Protein 2VXR (pdb70)

Nearest PDB structures (foldseek):
  2vxr-assembly1_A  TM=1.002E+00  e=1.924E-86  Clostridium botulinum
  3fuo-assembly1_A  TM=9.240E-01  e=8.887E-46  Clostridium botulinum
  3v0b-assembly1_A  TM=9.189E-01  e=1.627E-45  Clostridium botulinum
  5tpb-assembly1_A  TM=9.160E-01  e=1.176E-43  Clostridium botulinum
  5n0c-assembly2_B  TM=9.143E-01  e=2.280E-39  Clostridium tetani

CATH classification: 2.60.120.200 (+1 more: 2.80.10.50)

Sequence (428 aa):
NAILSLSSYRGGRLIDSSGYGATMNVGSDVIFNDIGNGQFKLNNSENSNITAHQSKFVVYDSMFDNFSINFWVRTPKYNNNDIQTYLQNEYTIISCIKNDSGWKVSIKGNRIIWTLIDVNAKSKSIFFEYSIKDNISDYINKWFSITITNDRLGNANIYINGSLKKSEKILNLDRINSSNDIDFKLINCTDTTKFVWIKDFNIFGRELNATEVSSLYWIQSSTNTLKDFWGNPLRYDTQYYLFNQGMQNIYIKYFSKASMGETAPRTNFNNAAINYQNLYLGLRFIIKKASNSRNINNDNIVREGDYIYLNIDNISDESYRVYVLVNSKEIQTQLFLAPINDDPTFYDVLQIKKYYEKTTYNCQILCEKDTKTFGLFGIGKFVKDYWDTYDNYFCISQWYLRRISENINKLRLGCNWQFIPVDEGWTEL

Radius of gyration: 23.96 Å; Cα contacts (8 Å, |Δi|>4): 1084; chains: 1; bounding box: 47×75×46 Å

Organism: Clostridium botulinum (NCBI:txid1491)

B-factor: mean 15.37, std 7.46, range [2.0, 53.97]

GO terms:
  GO:0005576 extracellular region (C, EXP)
  GO:0004222 metalloendopeptidase activity (F, EXP)
  GO:0008320 transmembrane protein transporter activity (F, TAS)

Structure (mmCIF, N/CA/C/O backbone):
data_2VXR
#
_entry.id   2VXR
#
_cell.length_a   41.530
_cell.length_b   93.440
_cell.length_c   131.430
_cell.angle_alpha   90.00
_cell.angle_beta   90.00
_cell.angle_gamma   90.00
#
_symmetry.space_group_name_H-M   'P 21 21 21'
#
loop_
_entity.id
_entity.type
_entity.pdbx_description
1 polymer 'BOTULINUM NEUROTOXIN TYPE G'
2 non-polymer 'SULFATE ION'
3 non-polymer GLYCEROL
4 water water
#
loop_
_atom_site.group_PDB
_atom_site.id
_atom_site.type_symbol
_atom_site.label_atom_id
_atom_site.label_alt_id
_atom_site.label_comp_id
_atom_site.label_asym_id
_atom_site.label_entity_id
_atom_site.label_seq_id
_atom_site.pdbx_PDB_ins_code
_atom_site.Cartn_x
_atom_site.Cartn_y
_atom_site.Cartn_z
_atom_site.occupancy
_atom_site.B_iso_or_equiv
_atom_site.auth_seq_id
_atom_site.auth_comp_id
_atom_site.auth_asym_id
_atom_site.auth_atom_id
_atom_site.pdbx_PDB_model_num
ATOM 1 N N . ASN A 1 51 ? 20.469 31.778 38.492 1.00 9.24 868 ASN A N 1
ATOM 2 C CA . ASN A 1 51 ? 21.277 30.575 38.852 1.00 8.32 868 ASN A CA 1
ATOM 3 C C . ASN A 1 51 ? 21.343 29.656 37.645 1.00 6.97 868 ASN A C 1
ATOM 4 O O . ASN A 1 51 ? 20.917 28.527 37.734 1.00 7.33 868 ASN A O 1
ATOM 9 N N . ALA A 1 52 ? 21.863 30.150 36.506 1.00 6.00 869 ALA A N 1
ATOM 10 C CA . ALA A 1 52 ? 22.246 29.280 35.401 1.00 6.74 869 ALA A CA 1
ATOM 11 C C . ALA A 1 52 ? 23.279 28.285 35.937 1.00 7.02 869 ALA A C 1
ATOM 12 O O . ALA A 1 52 ? 24.115 28.640 36.761 1.00 6.60 869 ALA A O 1
ATOM 14 N N . ILE A 1 53 ? 23.173 27.035 35.489 1.00 7.26 870 ILE A N 1
ATOM 15 C CA . ILE A 1 53 ? 24.060 25.978 35.865 1.00 6.29 870 ILE A CA 1
ATOM 16 C C . ILE A 1 53 ? 25.151 25.768 34.817 1.00 7.41 870 ILE A C 1
ATOM 17 O O . ILE A 1 53 ? 26.093 24.999 35.050 1.00 6.45 870 ILE A O 1
ATOM 22 N N . LEU A 1 54 ? 25.042 26.515 33.716 1.00 8.79 871 LEU A N 1
ATOM 23 C CA . LEU A 1 54 ? 26.070 26.632 32.670 1.00 9.61 871 LEU A CA 1
ATOM 24 C C . LEU A 1 54 ? 25.794 27.912 31.886 1.00 10.10 871 LEU A C 1
ATOM 25 O O . LEU A 1 54 ? 24.656 28.148 31.480 1.00 9.86 871 LEU A O 1
ATOM 30 N N . SER A 1 55 ? 26.819 28.727 31.664 1.00 11.59 872 SER A N 1
ATOM 31 C CA . SER A 1 55 ? 26.679 29.985 30.891 1.00 12.29 872 SER A CA 1
ATOM 32 C C . SER A 1 55 ? 27.942 30.212 30.091 1.00 13.52 872 SER A C 1
ATOM 33 O O . SER A 1 55 ? 29.002 30.447 30.693 1.00 14.42 872 SER A O 1
ATOM 36 N N . LEU A 1 56 ? 27.873 30.101 28.772 1.00 13.86 873 LEU A N 1
ATOM 37 C CA . LEU A 1 56 ? 29.078 30.282 27.965 1.00 14.34 873 LEU A CA 1
ATOM 38 C C . LEU A 1 56 ? 29.323 31.737 27.743 1.00 14.18 873 LEU A C 1
ATOM 39 O O . LEU A 1 56 ? 28.417 32.452 27.334 1.00 13.91 873 LEU A O 1
ATOM 44 N N . SER A 1 57 ? 30.553 32.167 27.980 1.00 14.55 874 SER A N 1
ATOM 45 C CA A SER A 1 57 ? 30.932 33.549 27.706 0.50 14.57 874 SER A CA 1
ATOM 46 C CA B SER A 1 57 ? 30.951 33.557 27.776 0.50 14.50 874 SER A CA 1
ATOM 47 C C . SER A 1 57 ? 32.312 33.577 27.097 1.00 14.37 874 SER A C 1
ATOM 48 O O . SER A 1 57 ? 33.126 32.746 27.354 1.00 14.37 874 SER A O 1
ATOM 53 N N . TYR A 1 58 ? 32.537 34.544 26.239 1.00 14.51 875 TYR A N 1
ATOM 54 C CA . TYR A 1 58 ? 33.858 34.710 25.657 1.00 14.64 875 TYR A CA 1
ATOM 55 C C . TYR A 1 58 ? 34.353 36.044 26.155 1.00 14.63 875 TYR A C 1
ATOM 56 O O . TYR A 1 58 ? 33.755 37.081 25.866 1.00 14.82 875 TYR A O 1
ATOM 65 N N . ARG A 1 59 ? 35.401 36.022 26.960 1.00 15.23 876 ARG A N 1
ATOM 66 C CA . ARG A 1 59 ? 35.972 37.255 27.488 1.00 15.96 876 ARG A CA 1
ATOM 67 C C . ARG A 1 59 ? 37.440 37.062 27.783 1.00 15.30 876 ARG A C 1
ATOM 68 O O . ARG A 1 59 ? 37.890 35.952 28.106 1.00 14.70 876 ARG A O 1
ATOM 76 N N . GLY A 1 60 ? 38.186 38.147 27.639 1.00 14.67 877 GLY A N 1
ATOM 77 C CA . GLY A 1 60 ? 39.623 38.104 27.740 1.00 14.55 877 GLY A CA 1
ATOM 78 C C . GLY A 1 60 ? 40.207 37.093 26.780 1.00 14.31 877 GLY A C 1
ATOM 79 O O . GLY A 1 60 ? 41.168 36.412 27.110 1.00 14.81 877 GLY A O 1
ATOM 80 N N . GLY A 1 61 ? 39.599 36.974 25.603 1.00 14.14 878 GLY A N 1
ATOM 81 C CA . GLY A 1 61 ? 40.148 36.165 24.527 1.00 14.43 878 GLY A CA 1
ATOM 82 C C . GLY A 1 61 ? 39.996 34.676 24.715 1.00 14.11 878 GLY A C 1
ATOM 83 O O . GLY A 1 61 ? 40.682 33.905 24.059 1.00 13.38 878 GLY A O 1
ATOM 84 N N . ARG A 1 62 ? 39.111 34.263 25.613 1.00 14.15 879 ARG A N 1
ATOM 85 C CA . ARG A 1 62 ? 38.873 32.836 25.845 1.00 15.22 879 ARG A CA 1
ATOM 86 C C . ARG A 1 62 ? 37.424 32.566 26.158 1.00 14.84 879 ARG A C 1
ATOM 87 O O . ARG A 1 62 ? 36.719 33.432 26.680 1.00 14.92 879 ARG A O 1
ATOM 95 N N . LEU A 1 63 ? 37.003 31.352 25.823 1.00 15.11 880 LEU A N 1
ATOM 96 C CA . LEU A 1 63 ? 35.667 30.868 26.114 1.00 16.08 880 LEU A CA 1
ATOM 97 C C . LEU A 1 63 ? 35.654 30.288 27.524 1.00 16.15 880 LEU A C 1
ATOM 98 O O . LEU A 1 63 ? 36.458 29.434 27.851 1.00 15.69 880 LEU A O 1
ATOM 103 N N . ILE A 1 64 ? 34.772 30.789 28.378 1.00 17.00 881 ILE A N 1
ATOM 104 C CA . ILE A 1 64 ? 34.657 30.287 29.759 1.00 16.58 881 ILE A CA 1
ATOM 105 C C . ILE A 1 64 ? 33.206 29.925 30.078 1.00 16.55 881 ILE A C 1
ATOM 106 O O . ILE A 1 64 ? 32.285 30.286 29.337 1.00 14.94 881 ILE A O 1
ATOM 111 N N . ASP A 1 65 ? 33.034 29.188 31.181 1.00 15.79 882 ASP A N 1
ATOM 112 C CA . ASP A 1 65 ? 31.708 28.994 31.787 1.00 16.03 882 ASP A CA 1
ATOM 113 C C . ASP A 1 65 ? 31.639 30.033 32.898 1.00 15.43 882 ASP A C 1
ATOM 114 O O . ASP A 1 65 ? 32.344 29.910 33.894 1.00 16.35 882 ASP A O 1
ATOM 119 N N . SER A 1 66 ? 30.809 31.052 32.725 1.00 14.13 883 SER A N 1
ATOM 120 C CA . SER A 1 66 ? 30.694 32.126 33.702 1.00 14.72 883 SER A CA 1
ATOM 121 C C . SER A 1 66 ? 29.688 31.818 34.817 1.00 14.71 883 SER A C 1
ATOM 122 O O . SER A 1 66 ? 29.467 32.662 35.674 1.00 15.08 883 SER A O 1
ATOM 125 N N . SER A 1 67 ? 29.065 30.639 34.804 1.00 13.96 884 SER A N 1
ATOM 126 C CA . SER A 1 67 ? 28.065 30.308 35.816 1.00 13.94 884 SER A CA 1
ATOM 127 C C . SER A 1 67 ? 28.715 30.042 37.173 1.00 14.06 884 SER A C 1
ATOM 128 O O . SER A 1 67 ? 28.064 30.175 38.211 1.00 13.03 884 SER A O 1
ATOM 131 N N . GLY A 1 68 ? 29.986 29.637 37.161 1.00 13.87 885 GLY A N 1
ATOM 132 C CA . GLY A 1 68 ? 30.664 29.204 38.354 1.00 13.95 885 GLY A CA 1
ATOM 133 C C . GLY A 1 68 ? 30.553 27.716 38.660 1.00 14.01 885 GLY A C 1
ATOM 134 O O . GLY A 1 68 ? 31.041 27.267 39.717 1.00 14.48 885 GLY A O 1
ATOM 135 N N . TYR A 1 69 ? 29.908 26.940 37.794 1.00 13.51 886 TYR A N 1
ATOM 136 C CA . TYR A 1 69 ? 29.859 25.486 37.955 1.00 13.84 886 TYR A CA 1
ATOM 137 C C . TYR A 1 69 ? 30.978 24.730 37.213 1.00 14.71 886 TYR A C 1
ATOM 138 O O . TYR A 1 69 ? 31.029 23.481 37.238 1.00 14.82 886 TYR A O 1
ATOM 147 N N . GLY A 1 70 ? 31.826 25.463 36.508 1.00 13.53 887 GLY A N 1
ATOM 148 C CA . GLY A 1 70 ? 33.112 24.919 36.080 1.00 14.28 887 GLY A CA 1
ATOM 149 C C . GLY A 1 70 ? 33.146 24.035 34.852 1.00 14.67 887 GLY A C 1
ATOM 150 O O . GLY A 1 70 ? 33.976 23.124 34.779 1.00 15.15 887 GLY A O 1
ATOM 151 N N . ALA A 1 71 ? 32.279 24.278 33.872 1.00 13.95 888 ALA A N 1
ATOM 152 C CA . ALA A 1 71 ? 32.350 23.501 32.625 1.00 14.49 888 ALA A CA 1
ATOM 153 C C . ALA A 1 71 ? 33.647 23.863 31.935 1.00 14.88 888 ALA A C 1
ATOM 154 O O . ALA A 1 71 ? 34.106 24.974 32.070 1.00 14.76 888 ALA A O 1
ATOM 156 N N . THR A 1 72 ? 34.277 22.918 31.246 1.00 15.37 889 THR A N 1
ATOM 157 C CA . THR A 1 72 ? 35.556 23.210 30.588 1.00 16.13 889 THR A CA 1
ATOM 158 C C . THR A 1 72 ? 35.302 23.108 29.094 1.00 16.49 889 THR A C 1
ATOM 159 O O . THR A 1 72 ? 34.478 22.318 28.666 1.00 16.98 889 THR A O 1
ATOM 163 N N . MET A 1 73 ? 36.024 23.901 28.306 1.00 17.32 890 MET A N 1
ATOM 164 C CA . MET A 1 73 ? 35.764 24.009 26.878 1.00 17.72 890 MET A CA 1
ATOM 165 C C . MET A 1 73 ? 36.901 23.458 26.048 1.00 17.91 890 MET A C 1
ATOM 166 O O . MET A 1 73 ? 38.068 23.582 26.428 1.00 17.28 890 MET A O 1
ATOM 171 N N . ASN A 1 74 ? 36.546 22.868 24.911 1.00 17.87 891 ASN A N 1
ATOM 172 C CA . ASN A 1 74 ? 37.499 22.451 23.884 1.00 17.76 891 ASN A CA 1
ATOM 173 C C . ASN A 1 74 ? 37.012 23.036 22.560 1.00 17.69 891 ASN A C 1
ATOM 174 O O . ASN A 1 74 ? 35.929 22.719 22.103 1.00 17.37 891 ASN A O 1
ATOM 179 N N . VAL A 1 75 ? 37.823 23.880 21.948 1.00 17.35 892 VAL A N 1
ATOM 180 C CA . VAL A 1 75 ? 37.397 24.621 20.786 1.00 17.81 892 VAL A CA 1
ATOM 181 C C . VAL A 1 75 ? 38.214 24.153 19.607 1.00 17.78 892 VAL A C 1
ATOM 182 O O . VAL A 1 75 ? 39.445 23.979 19.703 1.00 18.15 892 VAL A O 1
ATOM 186 N N . GLY A 1 76 ? 37.528 23.925 18.496 1.00 17.44 893 GLY A N 1
ATOM 187 C CA . GLY A 1 76 ? 38.167 23.574 17.252 1.00 17.47 893 GLY A CA 1
ATOM 188 C C . GLY A 1 76 ? 38.885 24.761 16.620 1.00 17.29 893 GLY A C 1
ATOM 189 O O . GLY A 1 76 ? 38.732 25.893 17.048 1.00 17.36 893 GLY A O 1
ATOM 190 N N . SER A 1 77 ? 39.646 24.495 15.570 1.00 17.32 894 SER A N 1
ATOM 191 C CA . SER A 1 77 ? 40.488 25.530 14.950 1.00 17.94 894 SER A CA 1
ATOM 192 C C . SER A 1 77 ? 39.769 26.499 14.007 1.00 18.49 894 SER A C 1
ATOM 193 O O . SER A 1 77 ? 40.388 27.453 13.542 1.00 19.98 894 SER A O 1
ATOM 196 N N . ASP A 1 78 ? 38.490 26.277 13.721 1.00 17.82 895 ASP A N 1
ATOM 197 C CA . ASP A 1 78 ? 37.770 27.074 12.715 1.00 17.05 895 ASP A CA 1
ATOM 198 C C . ASP A 1 78 ? 36.512 27.732 13.278 1.00 16.75 895 ASP A C 1
ATOM 199 O O . ASP A 1 78 ? 35.463 27.730 12.636 1.00 17.74 895 ASP A O 1
ATOM 204 N N . VAL A 1 79 ? 36.592 28.276 14.490 1.00 15.14 896 VAL A N 1
ATOM 205 C CA . VAL A 1 79 ? 35.467 29.015 15.055 1.00 14.51 896 VAL A CA 1
ATOM 206 C C . VAL A 1 79 ? 35.821 30.487 15.080 1.00 14.94 896 VAL A C 1
ATOM 207 O O . VAL A 1 79 ? 36.951 30.825 15.433 1.00 14.84 896 VAL A O 1
ATOM 211 N N . ILE A 1 80 ? 34.871 31.351 14.725 1.00 14.11 897 ILE A N 1
ATOM 212 C CA . ILE A 1 80 ? 35.044 32.789 14.899 1.00 14.69 897 ILE A CA 1
ATOM 213 C C . ILE A 1 80 ? 34.398 33.239 16.206 1.00 14.72 897 ILE A C 1
ATOM 214 O O . ILE A 1 80 ? 33.272 32.854 16.494 1.00 14.54 897 ILE A O 1
ATOM 219 N N . PHE A 1 81 ? 35.142 33.995 17.017 1.00 14.89 898 PHE A N 1
ATOM 220 C CA . PHE A 1 81 ? 34.632 34.511 18.309 1.00 15.89 898 PHE A CA 1
ATOM 221 C C . PHE A 1 81 ? 34.691 36.029 18.355 1.00 16.41 898 PHE A C 1
ATOM 222 O O . PHE A 1 81 ? 35.569 36.635 17.735 1.00 16.16 898 PHE A O 1
ATOM 230 N N . ASN A 1 82 ? 33.810 36.649 19.136 1.00 16.61 899 ASN A N 1
ATOM 231 C CA . ASN A 1 82 ? 34.039 38.029 19.503 1.00 17.30 899 ASN A CA 1
ATOM 232 C C . ASN A 1 82 ? 33.626 38.250 20.931 1.00 17.98 899 ASN A C 1
ATOM 233 O O . ASN A 1 82 ? 32.937 37.401 21.517 1.00 17.88 899 ASN A O 1
ATOM 238 N N . ASP A 1 83 ? 34.050 39.377 21.499 1.00 18.91 900 ASP A N 1
ATOM 239 C CA . ASP A 1 83 ? 33.696 39.660 22.873 1.00 20.07 900 ASP A CA 1
ATOM 240 C C . ASP A 1 83 ? 32.534 40.649 22.981 1.00 20.49 900 ASP A C 1
ATOM 241 O O . ASP A 1 83 ? 32.358 41.284 24.018 1.00 20.73 900 ASP A O 1
ATOM 246 N N . ILE A 1 84 ? 31.709 40.737 21.942 1.00 20.34 901 ILE A N 1
ATOM 247 C CA . ILE A 1 84 ? 30.537 41.610 22.004 1.00 20.19 901 ILE A CA 1
ATOM 248 C C . ILE A 1 84 ? 29.613 41.118 23.095 1.00 19.82 901 ILE A C 1
ATOM 249 O O . ILE A 1 84 ? 29.184 39.958 23.084 1.00 18.85 901 ILE A O 1
ATOM 254 N N . GLY A 1 85 ? 29.319 42.001 24.054 1.00 19.76 902 GLY A N 1
ATOM 255 C CA . GLY A 1 85 ? 28.445 41.674 25.183 1.00 19.92 902 GLY A CA 1
ATOM 256 C C . GLY A 1 85 ? 29.063 40.581 26.025 1.00 19.88 902 GLY A C 1
ATOM 257 O O . GLY A 1 85 ? 30.187 40.724 26.470 1.00 20.40 902 GLY A O 1
ATOM 258 N N . ASN A 1 86 ? 28.355 39.458 26.156 1.00 19.38 903 ASN A N 1
ATOM 259 C CA . ASN A 1 86 ? 28.878 38.265 26.793 1.00 19.62 903 ASN A CA 1
ATOM 260 C C . ASN A 1 86 ? 29.720 37.422 25.843 1.00 19.11 903 ASN A C 1
ATOM 261 O O . ASN A 1 86 ? 30.240 36.386 26.250 1.00 19.78 903 ASN A O 1
ATOM 266 N N . GLY A 1 87 ? 29.807 37.844 24.584 1.00 17.64 904 GLY A N 1
ATOM 267 C CA . GLY A 1 87 ? 30.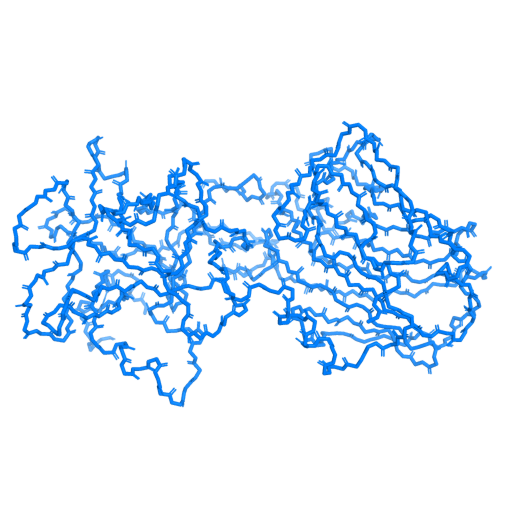564 37.139 23.565 1.00 17.31 904 GLY A CA 1
ATOM 268 C C . GLY A 1 87 ? 29.652 36.380 22.616 1.00 16.67 904 GLY A C 1
ATOM 269 O O . GLY A 1 87 ? 28.537 36.003 22.979 1.00 17.07 904 GLY A O 1
ATOM 270 N N . GLN A 1 88 ? 30.123 36.198 21.387 1.00 15.65 905 GLN A N 1
ATOM 271 C CA . GLN A 1 88 ? 29.371 35.529 20.343 1.00 14.99 905 GLN A CA 1
ATOM 272 C C . GLN A 1 88 ? 30.343 34.600 19.635 1.00 13.78 905 GLN A C 1
ATOM 273 O O . GLN A 1 88 ? 31.559 34.836 19.620 1.00 14.17 905 GLN A O 1
ATOM 279 N N . PHE A 1 89 ? 29.798 33.573 18.999 1.00 13.09 906 PHE A N 1
ATOM 280 C CA . PHE A 1 89 ? 30.597 32.789 18.090 1.00 12.76 906 PHE A CA 1
ATOM 281 C C . PHE A 1 89 ? 29.828 32.341 16.866 1.00 12.22 906 PHE A C 1
ATOM 282 O O . PHE A 1 89 ? 28.596 32.239 16.876 1.00 12.36 906 PHE A O 1
ATOM 290 N N . LYS A 1 90 ? 30.614 32.040 15.837 1.00 11.15 907 LYS A N 1
ATOM 291 C CA . LYS A 1 90 ? 30.139 31.613 14.533 1.00 11.13 907 LYS A CA 1
ATOM 292 C C . LYS A 1 90 ? 30.678 30.240 14.198 1.00 11.12 907 LYS A C 1
ATOM 293 O O . LYS A 1 90 ? 31.903 30.023 14.157 1.00 11.60 907 LYS A O 1
ATOM 299 N N . LEU A 1 91 ? 29.745 29.338 13.955 1.00 11.14 908 LEU A N 1
ATOM 300 C CA . LEU A 1 91 ? 30.033 28.015 13.457 1.00 12.68 908 LEU A CA 1
ATOM 301 C C . LEU A 1 91 ? 29.813 27.965 11.928 1.00 13.37 908 LEU A C 1
ATOM 302 O O . LEU A 1 91 ? 28.766 28.359 11.427 1.00 13.37 908 LEU A O 1
ATOM 307 N N . ASN A 1 92 ? 30.813 27.459 11.221 1.00 13.88 909 ASN A N 1
ATOM 308 C CA . ASN A 1 92 ? 30.710 27.184 9.792 1.00 14.36 909 ASN A CA 1
ATOM 309 C C . ASN A 1 92 ? 30.500 25.689 9.573 1.00 13.89 909 ASN A C 1
ATOM 310 O O . ASN A 1 92 ? 30.618 24.883 10.509 1.00 13.06 909 ASN A O 1
ATOM 315 N N . ASN A 1 93 ? 30.236 25.291 8.332 1.00 14.35 910 ASN A N 1
ATOM 316 C CA . ASN A 1 93 ? 29.982 23.869 8.056 1.00 14.82 910 ASN A CA 1
ATOM 317 C C . ASN A 1 93 ? 31.258 23.103 7.726 1.00 15.24 910 ASN A C 1
ATOM 318 O O . ASN A 1 93 ? 31.457 22.671 6.576 1.00 14.92 910 ASN A O 1
ATOM 323 N N . SER A 1 94 ? 32.117 22.937 8.725 1.00 15.65 911 SER A N 1
ATOM 324 C CA . SER A 1 94 ? 33.327 22.127 8.602 1.00 17.10 911 SER A CA 1
ATOM 325 C C . SER A 1 94 ? 33.644 21.427 9.918 1.00 17.98 911 SER A C 1
ATOM 326 O O . SER A 1 94 ? 33.258 21.884 10.992 1.00 16.75 911 SER A O 1
ATOM 329 N N . GLU A 1 95 ? 34.378 20.325 9.803 1.00 18.71 912 GLU A N 1
ATOM 330 C CA . GLU A 1 95 ? 34.738 19.482 10.938 1.00 18.72 912 GLU A CA 1
ATOM 331 C C . GLU A 1 95 ? 35.401 20.256 12.073 1.00 17.73 912 GLU A C 1
ATOM 332 O O . GLU A 1 95 ? 35.084 20.032 13.228 1.00 17.85 912 GLU A O 1
ATOM 338 N N . ASN A 1 96 ? 36.303 21.179 11.743 1.00 17.01 913 ASN A N 1
ATOM 339 C CA . ASN A 1 96 ? 37.036 21.965 12.761 1.00 16.62 913 ASN A CA 1
ATOM 340 C C . ASN A 1 96 ? 36.287 23.140 13.366 1.00 15.38 913 ASN A C 1
ATOM 341 O O . ASN A 1 96 ? 36.828 23.851 14.229 1.00 14.96 913 ASN A O 1
ATOM 346 N N . SER A 1 97 ? 35.064 23.378 12.901 1.00 14.22 914 SER A N 1
ATOM 347 C CA . SER A 1 97 ? 34.267 24.477 13.410 1.00 13.77 914 SER A CA 1
ATOM 348 C C . SER A 1 97 ? 33.318 23.931 14.457 1.00 13.29 914 SER A C 1
ATOM 349 O O . SER A 1 97 ? 32.171 23.587 14.190 1.00 13.63 914 SER A O 1
ATOM 352 N N . ASN A 1 98 ? 33.829 23.816 15.667 1.00 13.37 915 ASN A N 1
ATOM 353 C CA . ASN A 1 98 ? 33.079 23.166 16.731 1.00 12.49 915 ASN A CA 1
ATOM 354 C C . ASN A 1 98 ? 33.586 23.604 18.101 1.00 12.12 915 ASN A C 1
ATOM 355 O O . ASN A 1 98 ? 34.739 24.024 18.254 1.00 10.81 915 ASN A O 1
ATOM 360 N N . ILE A 1 99 ? 32.681 23.567 19.073 1.00 11.78 916 ILE A N 1
ATOM 361 C CA . ILE A 1 99 ? 32.998 23.755 20.479 1.00 12.64 916 ILE A CA 1
ATOM 362 C C . ILE A 1 99 ? 32.428 22.582 21.232 1.00 12.60 916 ILE A C 1
ATOM 363 O O . ILE A 1 99 ? 31.288 22.185 21.008 1.00 13.28 916 ILE A O 1
ATOM 368 N N . THR A 1 100 ? 33.205 22.033 22.143 1.00 13.15 917 THR A N 1
ATOM 369 C CA . THR A 1 100 ? 32.673 21.053 23.086 1.00 13.40 917 THR A CA 1
ATOM 370 C C . THR A 1 100 ? 32.752 21.616 24.493 1.00 13.70 917 THR A C 1
ATOM 371 O O . THR A 1 100 ? 33.821 22.058 24.914 1.00 13.70 917 THR A O 1
ATOM 375 N N . ALA A 1 101 ? 31.621 21.606 25.199 1.00 13.35 918 ALA A N 1
ATOM 376 C CA . ALA A 1 101 ? 31.555 22.038 26.589 1.00 14.67 918 ALA A CA 1
ATOM 377 C C . ALA A 1 101 ? 31.322 20.807 27.444 1.00 15.06 918 ALA A C 1
ATOM 378 O O . ALA A 1 101 ? 30.319 20.079 27.274 1.00 15.90 918 ALA A O 1
ATOM 380 N N . HIS A 1 102 ? 32.258 20.568 28.347 1.00 16.14 919 HIS A N 1
ATOM 381 C CA . HIS A 1 102 ? 32.187 19.420 29.225 1.00 15.69 919 HIS A CA 1
ATOM 382 C C . HIS A 1 102 ? 31.637 19.823 30.583 1.00 15.52 919 HIS A C 1
ATOM 383 O O . HIS A 1 102 ? 32.290 20.547 31.349 1.00 14.63 919 HIS A O 1
ATOM 390 N N . GLN A 1 103 ? 30.442 19.310 30.881 1.00 15.15 920 GLN A N 1
ATOM 391 C CA . GLN A 1 103 ? 29.724 19.611 32.110 1.00 15.25 920 GLN A CA 1
ATOM 392 C C . GLN A 1 103 ? 30.216 18.689 33.211 1.00 14.64 920 GLN A C 1
ATOM 393 O O . GLN A 1 103 ? 30.519 17.536 32.955 1.00 13.43 920 GLN A O 1
ATOM 399 N N . SER A 1 104 ? 30.233 19.206 34.440 1.00 14.40 921 SER A N 1
ATOM 400 C CA . SER A 1 104 ? 30.541 18.405 35.634 1.00 14.93 921 SER A CA 1
ATOM 401 C C . SER A 1 104 ? 29.451 17.397 35.968 1.00 14.84 921 SER A C 1
ATOM 402 O O . SER A 1 104 ? 28.323 17.456 35.464 1.00 13.00 921 SER A O 1
ATOM 405 N N . LYS A 1 105 ? 29.794 16.494 36.873 1.00 14.85 922 LYS A N 1
ATOM 406 C CA . LYS A 1 105 ? 28.816 15.553 37.403 1.00 15.66 922 LYS A CA 1
ATOM 407 C C . LYS A 1 105 ? 27.583 16.234 37.964 1.00 15.02 922 LYS A C 1
ATOM 408 O O . LYS A 1 105 ? 26.535 15.612 38.048 1.00 13.38 922 LYS A O 1
ATOM 414 N N . PHE A 1 106 ? 27.720 17.496 38.381 1.00 14.33 923 PHE A N 1
ATOM 415 C CA . PHE A 1 106 ? 26.648 18.182 39.093 1.00 15.03 923 PHE A CA 1
ATOM 416 C C . PHE A 1 106 ? 25.727 18.930 38.160 1.00 14.96 923 PHE A C 1
ATOM 417 O O . PHE A 1 106 ? 24.743 19.484 38.594 1.00 16.39 923 PHE A O 1
ATOM 425 N N . VAL A 1 107 ? 26.043 18.931 36.872 1.00 14.51 924 VAL A N 1
ATOM 426 C CA . VAL A 1 107 ? 25.321 19.704 35.887 1.00 14.24 924 VAL A CA 1
ATOM 427 C C . VAL A 1 107 ? 24.721 18.781 34.805 1.00 14.39 924 VAL A C 1
ATOM 428 O O . VAL A 1 107 ? 23.648 19.060 34.296 1.00 14.69 924 VAL A O 1
ATOM 432 N N . VAL A 1 108 ? 25.415 17.703 34.440 1.00 14.13 925 VAL A N 1
ATOM 433 C CA . VAL A 1 108 ? 24.934 16.804 33.390 1.00 13.94 925 VAL A CA 1
ATOM 434 C C . VAL A 1 108 ? 23.524 16.297 33.725 1.00 14.33 925 VAL A C 1
ATOM 435 O O . VAL A 1 108 ? 23.230 16.023 34.893 1.00 12.88 925 VAL A O 1
ATOM 439 N N . TYR A 1 109 ? 22.678 16.184 32.696 1.00 14.02 926 TYR A N 1
ATOM 440 C CA . TYR A 1 109 ? 21.256 15.825 32.851 1.00 13.24 926 TYR A CA 1
ATOM 441 C C . TYR A 1 109 ? 21.047 14.343 32.613 1.00 13.08 926 TYR A C 1
ATOM 442 O O . TYR A 1 109 ? 21.332 13.852 31.522 1.00 12.07 926 TYR A O 1
ATOM 451 N N . ASP A 1 110 ? 20.541 13.632 33.635 1.00 13.00 927 ASP A N 1
ATOM 452 C CA . ASP A 1 110 ? 20.214 12.210 33.516 1.00 12.68 927 ASP A CA 1
ATOM 453 C C . ASP A 1 110 ? 19.062 11.928 34.454 1.00 12.76 927 ASP A C 1
ATOM 454 O O . ASP A 1 110 ? 19.256 11.699 35.651 1.00 12.40 927 ASP A O 1
ATOM 459 N N . SER A 1 111 ? 17.853 11.970 33.933 1.00 11.19 928 SER A N 1
ATOM 460 C CA . SER A 1 111 ? 16.711 11.993 34.797 1.00 12.20 928 SER A CA 1
ATOM 461 C C . SER A 1 111 ? 15.440 11.637 34.047 1.00 12.24 928 SER A C 1
ATOM 462 O O . SER A 1 111 ? 15.328 11.873 32.846 1.00 10.99 928 SER A O 1
ATOM 465 N N . MET A 1 112 ? 14.507 11.023 34.769 1.00 12.57 929 MET A N 1
ATOM 466 C CA . MET A 1 112 ? 13.150 10.882 34.294 1.00 13.79 929 MET A CA 1
ATOM 467 C C . MET A 1 112 ? 12.248 12.066 34.644 1.00 13.24 929 MET A C 1
ATOM 468 O O . MET A 1 112 ? 11.262 12.315 33.936 1.00 11.67 929 MET A O 1
ATOM 473 N N . PHE A 1 113 ? 12.543 12.759 35.737 1.00 12.47 930 PHE A N 1
ATOM 474 C CA . PHE A 1 113 ? 11.590 13.751 36.297 1.00 12.98 930 PHE A CA 1
ATOM 475 C C . PHE A 1 113 ? 12.076 15.176 36.487 1.00 13.34 930 PHE A C 1
ATOM 476 O O . PHE A 1 113 ? 11.232 16.094 36.599 1.00 12.82 930 PHE A O 1
ATOM 484 N N . ASP A 1 114 ? 13.382 15.379 36.520 1.00 13.26 931 ASP A N 1
ATOM 485 C CA . ASP A 1 114 ? 13.903 16.720 36.779 1.00 13.91 931 ASP A CA 1
ATOM 486 C C . ASP A 1 114 ? 13.661 17.688 35.600 1.00 13.15 931 ASP A C 1
ATOM 487 O O . ASP A 1 114 ? 13.892 17.361 34.445 1.00 12.67 931 ASP A O 1
ATOM 492 N N . ASN A 1 115 ? 13.134 18.862 35.932 1.00 12.86 932 ASN A N 1
ATOM 493 C CA . ASN A 1 115 ? 12.811 19.875 34.951 1.00 12.62 932 ASN A CA 1
ATOM 494 C C . ASN A 1 115 ? 14.064 20.648 34.582 1.00 12.26 932 ASN A C 1
ATOM 495 O O . ASN A 1 115 ? 14.994 20.762 35.377 1.00 11.51 932 ASN A O 1
ATOM 500 N N . PHE A 1 116 ? 14.122 21.164 33.351 1.00 12.91 933 PHE A N 1
ATOM 501 C CA . PHE A 1 116 ? 15.284 21.949 32.928 1.00 12.37 933 PHE A CA 1
ATOM 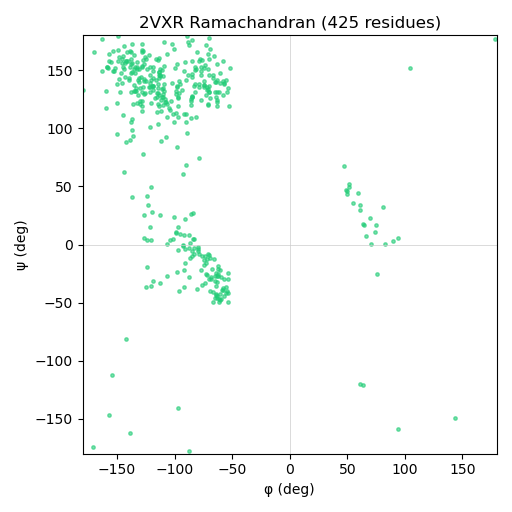502 C C . PHE A 1 116 ? 14.933 22.871 31.792 1.00 11.95 933 PHE A C 1
ATOM 503 O O . PHE A 1 116 ? 13.937 22.679 31.114 1.00 10.93 933 PHE A O 1
ATOM 511 N N . SER A 1 117 ? 15.730 23.912 31.641 1.00 12.42 934 SER A N 1
ATOM 512 C CA . SER A 1 117 ? 15.515 24.895 30.593 1.00 12.24 934 SER A CA 1
ATOM 513 C C . SER A 1 117 ? 16.860 25.208 29.913 1.00 12.37 934 SER A C 1
ATOM 514 O O . SER A 1 117 ? 17.943 25.134 30.548 1.00 10.55 934 SER A O 1
ATOM 517 N N . ILE A 1 118 ? 16.795 25.504 28.610 1.00 12.54 935 ILE A N 1
ATOM 518 C CA . ILE A 1 118 ? 17.946 26.053 27.917 1.00 13.19 935 ILE A CA 1
ATOM 519 C C . ILE A 1 118 ? 17.576 27.342 27.203 1.00 12.49 935 ILE A C 1
ATOM 520 O O . ILE A 1 118 ? 16.428 27.560 26.812 1.00 12.43 935 ILE A O 1
ATOM 525 N N . ASN A 1 119 ? 18.586 28.170 26.994 1.00 11.63 936 ASN A N 1
ATOM 526 C CA . ASN A 1 119 ? 18.383 29.496 26.430 1.00 12.37 936 ASN A CA 1
ATOM 527 C C . ASN A 1 119 ? 19.611 29.844 25.623 1.00 11.74 936 ASN A C 1
ATOM 528 O O . ASN A 1 119 ? 20.742 29.509 25.996 1.00 10.71 936 ASN A O 1
ATOM 533 N N . PHE A 1 120 ? 19.379 30.516 24.509 1.00 11.69 937 PHE A N 1
ATOM 534 C CA . PHE A 1 120 ? 20.454 31.061 23.716 1.00 11.43 937 PHE A CA 1
ATOM 535 C C . PHE A 1 120 ? 19.834 31.962 22.678 1.00 11.32 937 PHE A C 1
ATOM 536 O O . PHE A 1 120 ? 18.609 31.946 22.469 1.00 10.27 937 PHE A O 1
ATOM 544 N N . TRP A 1 121 ? 20.673 32.772 22.045 1.00 11.16 938 TRP A N 1
ATOM 545 C CA . TRP A 1 121 ? 20.250 33.530 20.862 1.00 11.36 938 TRP A CA 1
ATOM 546 C C . TRP A 1 121 ? 20.949 32.995 19.625 1.00 12.38 938 TRP A C 1
ATOM 547 O O . TRP A 1 121 ? 22.062 32.455 19.702 1.00 11.57 938 TRP A O 1
ATOM 558 N N . VAL A 1 122 ? 20.266 33.110 18.482 1.00 12.47 939 VAL A N 1
ATOM 559 C CA . VAL A 1 122 ? 20.772 32.594 17.207 1.00 12.10 939 VAL A CA 1
ATOM 560 C C . VAL A 1 122 ? 20.659 33.661 16.138 1.00 11.70 939 VAL A C 1
ATOM 561 O O . VAL A 1 122 ? 19.798 34.560 16.212 1.00 11.10 939 VAL A O 1
ATOM 565 N N . ARG A 1 123 ? 21.556 33.604 15.161 1.00 11.87 940 ARG A N 1
ATOM 566 C CA . ARG A 1 123 ? 21.406 34.413 13.947 1.00 12.14 940 ARG A CA 1
ATOM 567 C C . ARG A 1 123 ? 21.760 33.508 12.772 1.00 13.35 940 ARG A C 1
ATOM 568 O O . ARG A 1 123 ? 22.923 33.134 12.579 1.00 13.54 940 ARG A O 1
ATOM 576 N N . THR A 1 124 ? 20.743 33.129 12.009 1.00 13.17 941 THR A N 1
ATOM 577 C CA . THR A 1 124 ? 20.906 32.147 10.919 1.00 13.38 941 THR A CA 1
ATOM 578 C C . THR A 1 124 ? 20.537 32.851 9.618 1.00 12.66 941 THR A C 1
ATOM 579 O O . THR A 1 124 ? 19.598 33.640 9.595 1.00 12.41 941 THR A O 1
ATOM 583 N N . PRO A 1 125 ? 21.333 32.652 8.554 1.00 12.73 942 PRO A N 1
ATOM 584 C CA . PRO A 1 125 ? 21.220 33.479 7.375 1.00 12.10 942 PRO A CA 1
ATOM 585 C C . PRO A 1 125 ? 19.961 33.242 6.543 1.00 11.82 942 PRO A C 1
ATOM 586 O O . PRO A 1 125 ? 19.310 32.204 6.636 1.00 12.38 942 PRO A O 1
ATOM 590 N N . LYS A 1 126 ? 19.686 34.189 5.673 1.00 11.76 943 LYS A N 1
ATOM 591 C CA . LYS A 1 126 ? 18.615 34.073 4.712 1.00 11.35 943 LYS A CA 1
ATOM 592 C C . LYS A 1 126 ? 18.851 32.874 3.792 1.00 11.85 943 LYS A C 1
ATOM 593 O O . LYS A 1 126 ? 19.988 32.535 3.482 1.00 10.77 943 LYS A O 1
ATOM 599 N N . TYR A 1 127 ? 17.766 32.247 3.363 1.00 12.29 944 TYR A N 1
ATOM 600 C CA . TYR A 1 127 ? 17.814 31.275 2.277 1.00 13.11 944 TYR A CA 1
ATOM 601 C C . TYR A 1 127 ? 18.524 31.858 1.054 1.00 13.66 944 TYR A C 1
ATOM 602 O O . TYR A 1 127 ? 18.544 33.068 0.850 1.00 13.58 944 TYR A O 1
ATOM 611 N N . ASN A 1 128 ? 19.131 30.990 0.259 1.00 14.75 945 ASN A N 1
ATOM 612 C CA . ASN A 1 128 ? 19.484 31.345 -1.097 1.00 15.86 945 ASN A CA 1
ATOM 613 C C . ASN A 1 128 ? 18.262 31.097 -1.973 1.00 16.09 945 ASN A C 1
ATOM 614 O O . ASN A 1 128 ? 17.680 30.000 -1.974 1.00 15.18 945 ASN A O 1
ATOM 619 N N . ASN A 1 129 ? 17.887 32.124 -2.723 1.00 16.84 946 ASN A N 1
ATOM 620 C CA . ASN A 1 129 ? 16.660 32.115 -3.508 1.00 17.22 946 ASN A CA 1
ATOM 621 C C . ASN A 1 129 ? 16.575 30.920 -4.446 1.00 18.48 946 ASN A C 1
ATOM 622 O O . ASN A 1 129 ? 15.511 30.346 -4.638 1.00 19.31 946 ASN A O 1
ATOM 627 N N . ASN A 1 130 ? 17.698 30.573 -5.051 1.00 19.87 947 ASN A N 1
ATOM 628 C CA . ASN A 1 130 ? 17.745 29.466 -5.997 1.00 20.51 947 ASN A CA 1
ATOM 629 C C . ASN A 1 130 ? 17.893 28.084 -5.339 1.00 20.91 947 ASN A C 1
ATOM 630 O O . ASN A 1 130 ? 18.024 27.088 -6.045 1.00 20.75 947 ASN A O 1
ATOM 635 N N . ASP A 1 131 ? 17.874 28.016 -4.010 1.00 21.16 948 ASP A N 1
ATOM 636 C CA . ASP A 1 131 ? 18.108 26.754 -3.307 1.00 21.36 948 ASP A CA 1
ATOM 637 C C . ASP A 1 131 ? 17.117 26.600 -2.158 1.00 21.46 948 ASP A C 1
ATOM 638 O O . ASP A 1 131 ? 17.459 26.117 -1.082 1.00 20.80 948 ASP A O 1
ATOM 643 N N . ILE A 1 132 ? 15.866 26.982 -2.404 1.00 21.76 949 ILE A N 1
ATOM 644 C CA . ILE A 1 132 ? 14.831 26.896 -1.365 1.00 21.40 949 ILE A CA 1
ATOM 645 C C . ILE A 1 132 ? 14.419 25.476 -1.020 1.00 20.81 949 ILE A C 1
ATOM 646 O O . ILE A 1 132 ? 14.027 25.219 0.110 1.00 19.76 949 ILE A O 1
ATOM 651 N N . GLN A 1 133 ? 14.502 24.536 -1.966 1.00 20.43 950 GLN A N 1
ATOM 652 C CA . GLN A 1 133 ? 14.109 23.163 -1.643 1.00 20.22 950 GLN A CA 1
ATOM 653 C C . GLN A 1 133 ? 15.027 22.537 -0.603 1.00 19.44 950 GLN A C 1
ATOM 654 O O . GLN A 1 133 ? 14.569 21.957 0.355 1.00 18.49 950 GLN A O 1
ATOM 660 N N . THR A 1 134 ? 16.331 22.686 -0.776 1.00 18.81 951 THR A N 1
ATOM 661 C CA . THR A 1 134 ? 17.254 22.179 0.223 1.00 18.56 951 THR A CA 1
ATOM 662 C C . THR A 1 134 ? 17.099 22.970 1.540 1.00 16.78 951 THR A C 1
ATOM 663 O O . THR A 1 134 ? 17.031 22.371 2.603 1.00 17.82 951 THR A O 1
ATOM 667 N N . TYR A 1 135 ? 16.935 24.295 1.479 1.00 15.58 952 TYR A N 1
ATOM 668 C CA . TYR A 1 135 ? 16.667 25.103 2.694 1.00 14.93 952 TYR A CA 1
ATOM 669 C C . TYR A 1 135 ? 15.474 24.576 3.490 1.00 14.81 952 TYR A C 1
ATOM 670 O O . TYR A 1 135 ? 15.575 24.361 4.713 1.00 14.81 952 TYR A O 1
ATOM 679 N N . LEU A 1 136 ? 14.354 24.329 2.815 1.00 14.68 953 LEU A N 1
ATOM 680 C CA . LEU A 1 136 ? 13.165 23.824 3.516 1.00 14.61 953 LEU A CA 1
ATOM 681 C C . LEU A 1 136 ? 13.260 22.361 3.928 1.00 14.84 953 LEU A C 1
ATOM 682 O O . LEU A 1 136 ? 12.691 21.971 4.955 1.00 14.10 953 LEU A O 1
ATOM 687 N N . GLN A 1 137 ? 13.948 21.541 3.137 1.00 15.03 954 GLN A N 1
ATOM 688 C CA . GLN A 1 137 ? 13.939 20.098 3.401 1.00 15.87 954 GLN A CA 1
ATOM 689 C C . GLN A 1 137 ? 15.077 19.585 4.298 1.00 15.82 954 GLN A C 1
ATOM 690 O O . GLN A 1 137 ? 14.934 18.536 4.920 1.00 16.22 954 GLN A O 1
ATOM 696 N N . ASN A 1 138 ? 16.192 20.309 4.403 1.00 15.02 955 ASN A N 1
ATOM 697 C CA . ASN A 1 138 ? 17.365 19.792 5.139 1.00 14.67 955 ASN A CA 1
ATOM 698 C C . ASN A 1 138 ? 17.371 20.165 6.634 1.00 14.07 955 ASN A C 1
ATOM 699 O O . ASN A 1 138 ? 17.595 21.327 6.979 1.00 13.80 955 ASN A O 1
ATOM 704 N N . GLU A 1 139 ? 17.082 19.207 7.511 1.00 14.10 956 GLU A N 1
ATOM 705 C CA . GLU A 1 139 ? 17.223 19.418 8.960 1.00 13.43 956 GLU A CA 1
ATOM 706 C C . GLU A 1 139 ? 18.663 19.122 9.380 1.00 13.10 956 GLU A C 1
ATOM 707 O O . GLU A 1 139 ? 19.178 18.055 9.084 1.00 12.34 956 GLU A O 1
ATOM 713 N N . TYR A 1 140 ? 19.305 20.082 10.040 1.00 11.67 957 TYR A N 1
ATOM 714 C CA . TYR A 1 140 ? 20.647 19.872 10.579 1.00 12.20 957 TYR A CA 1
ATOM 715 C C . TYR A 1 140 ? 20.717 20.269 12.061 1.00 11.89 957 TYR A C 1
ATOM 716 O O . TYR A 1 140 ? 20.073 21.202 12.490 1.00 11.68 957 TYR A O 1
ATOM 725 N N . THR A 1 141 ? 21.503 19.522 12.829 1.00 12.30 958 THR A N 1
ATOM 726 C CA . THR A 1 141 ? 21.698 19.814 14.241 1.00 12.27 958 THR A CA 1
ATOM 727 C C . THR A 1 141 ? 22.676 20.992 14.335 1.00 12.00 958 THR A C 1
ATOM 728 O O . THR A 1 141 ? 23.575 21.100 13.504 1.00 12.39 958 THR A O 1
ATOM 732 N N . ILE A 1 142 ? 22.506 21.859 15.323 1.00 11.08 959 ILE A N 1
ATOM 733 C CA . ILE A 1 142 ? 23.524 22.862 15.655 1.00 11.25 959 ILE A CA 1
ATOM 734 C C . ILE A 1 142 ? 24.077 22.710 17.069 1.00 12.03 959 ILE A C 1
ATOM 735 O O . ILE A 1 142 ? 25.222 23.046 17.308 1.00 11.58 959 ILE A O 1
ATOM 740 N N . ILE A 1 143 ? 23.263 22.230 18.006 1.00 11.59 960 ILE A N 1
ATOM 741 C CA . ILE A 1 143 ? 23.703 21.989 19.397 1.00 11.28 960 ILE A CA 1
ATOM 742 C C . ILE A 1 143 ? 23.131 20.674 19.841 1.00 11.48 960 IL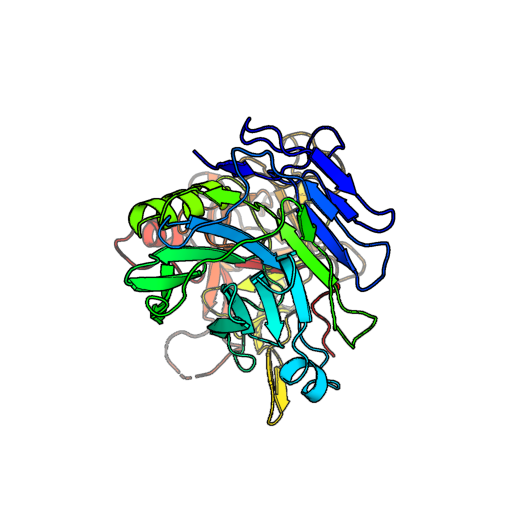E A C 1
ATOM 743 O O . ILE A 1 143 ? 21.934 20.424 19.699 1.00 11.00 960 ILE A O 1
ATOM 748 N N . SER A 1 144 ? 23.968 19.824 20.403 1.00 12.59 961 SER A N 1
ATOM 749 C CA . SER A 1 144 ? 23.478 18.522 20.832 1.00 13.54 961 SER A CA 1
ATOM 750 C C . SER A 1 144 ? 24.181 18.010 22.092 1.00 12.81 961 SER A C 1
ATOM 751 O O . SER A 1 144 ? 25.345 18.324 22.368 1.00 12.71 961 SER A O 1
ATOM 754 N N . CYS A 1 145 ? 23.417 17.266 22.875 1.00 13.06 962 CYS A N 1
ATOM 755 C CA . CYS A 1 145 ? 23.918 16.634 24.078 1.00 13.81 962 CYS A CA 1
ATOM 756 C C . CYS A 1 145 ? 23.297 15.250 24.086 1.00 14.62 962 CYS A C 1
ATOM 757 O O . CYS A 1 145 ? 22.194 15.030 24.638 1.00 14.86 962 CYS A O 1
ATOM 760 N N . ILE A 1 146 ? 24.004 14.315 23.466 1.00 15.07 963 ILE A N 1
ATOM 761 C CA . ILE A 1 146 ? 23.463 13.003 23.189 1.00 14.99 963 ILE A CA 1
ATOM 762 C C . ILE A 1 146 ? 24.476 11.929 23.551 1.00 15.13 963 ILE A C 1
ATOM 763 O O . ILE A 1 146 ? 25.649 12.007 23.175 1.00 14.38 963 ILE A O 1
ATOM 768 N N . LYS A 1 147 ? 24.011 10.924 24.279 1.00 14.38 964 LYS A N 1
ATOM 769 C CA . LYS A 1 147 ? 24.827 9.790 24.629 1.00 15.68 964 LYS A CA 1
ATOM 770 C C . LYS A 1 147 ? 24.038 8.534 24.285 1.00 16.10 964 LYS A C 1
ATOM 771 O O . LYS A 1 147 ? 22.923 8.340 24.792 1.00 14.98 964 LYS A O 1
ATOM 777 N N . ASN A 1 148 ? 24.617 7.675 23.451 1.00 16.60 965 ASN A N 1
ATOM 778 C CA . ASN A 1 148 ? 23.960 6.427 23.088 1.00 17.22 965 ASN A CA 1
ATOM 779 C C . ASN A 1 148 ? 22.525 6.687 22.675 1.00 16.71 965 ASN A C 1
ATOM 780 O O . ASN A 1 148 ? 21.599 6.039 23.165 1.00 16.45 965 ASN A O 1
ATOM 785 N N . ASP A 1 149 ? 22.361 7.686 21.821 1.00 16.60 966 ASP A N 1
ATOM 786 C CA . ASP A 1 149 ? 21.070 8.111 21.278 1.00 16.86 966 ASP A CA 1
ATOM 787 C C . ASP A 1 149 ? 20.072 8.800 22.178 1.00 16.39 966 ASP A C 1
ATOM 788 O O . ASP A 1 149 ? 19.026 9.191 21.672 1.00 18.76 966 ASP A O 1
ATOM 793 N N . SER A 1 150 ? 20.385 9.020 23.458 1.00 15.27 967 SER A N 1
ATOM 794 C CA . SER A 1 150 ? 19.472 9.719 24.367 1.00 13.87 967 SER A CA 1
ATOM 795 C C . SER A 1 150 ? 20.030 11.090 24.709 1.00 13.58 967 SER A C 1
ATOM 796 O O . SER A 1 150 ? 21.249 11.260 24.836 1.00 14.21 967 SER A O 1
ATOM 799 N N . GLY A 1 151 ? 19.141 12.064 24.877 1.00 13.15 968 GLY A N 1
ATOM 800 C CA . GLY A 1 151 ? 19.538 13.420 25.237 1.00 12.91 968 GLY A CA 1
ATOM 801 C C . GLY A 1 151 ? 18.678 14.468 24.575 1.00 13.10 968 GLY A C 1
ATOM 802 O O . GLY A 1 151 ? 17.482 14.250 24.358 1.00 13.74 968 GLY A O 1
ATOM 803 N N . TRP A 1 152 ? 19.281 15.630 24.296 1.00 12.78 969 TRP A N 1
ATOM 804 C CA . TRP A 1 152 ? 18.574 16.730 23.673 1.00 12.23 969 TRP A CA 1
ATOM 805 C C . TRP A 1 152 ? 19.384 17.271 22.539 1.00 11.91 969 TRP A C 1
ATOM 806 O O . TRP A 1 152 ? 20.610 17.144 22.509 1.00 10.96 969 TRP A O 1
ATOM 817 N N . LYS A 1 153 ? 18.696 17.924 21.621 1.00 12.27 970 LYS A N 1
ATOM 818 C CA . LYS A 1 153 ? 19.348 18.563 20.507 1.00 12.52 970 LYS A CA 1
ATOM 819 C C . LYS A 1 153 ? 18.517 19.738 19.993 1.00 12.34 970 LYS A C 1
ATOM 820 O O . LYS A 1 153 ? 17.280 19.741 20.102 1.00 10.98 970 LYS A O 1
ATOM 826 N N . VAL A 1 154 ? 19.236 20.734 19.463 1.00 11.58 971 VAL A N 1
ATOM 827 C CA . VAL A 1 154 ? 18.644 21.862 18.773 1.00 11.04 971 VAL A CA 1
ATOM 828 C C . VAL A 1 154 ? 19.013 21.710 17.318 1.00 11.40 971 VAL A C 1
ATOM 829 O O . VAL A 1 154 ? 20.198 21.520 16.981 1.00 11.26 971 VAL A O 1
ATOM 833 N N . SER A 1 155 ? 18.002 21.754 16.464 1.00 11.97 972 SER A N 1
ATOM 834 C CA . SER A 1 155 ? 18.190 21.642 15.040 1.00 12.13 972 SER A CA 1
ATOM 835 C C . SER A 1 155 ? 17.573 22.841 14.370 1.00 11.61 972 SER A C 1
ATOM 836 O O . SER A 1 155 ? 16.693 23.528 14.944 1.00 11.70 972 SER A O 1
ATOM 839 N N . ILE A 1 156 ? 18.036 23.082 13.135 1.00 12.02 973 ILE A N 1
ATOM 840 C CA . ILE A 1 156 ? 17.401 24.038 12.213 1.00 12.16 973 ILE A CA 1
ATOM 841 C C . ILE A 1 156 ? 17.000 23.275 10.946 1.00 12.31 973 ILE A C 1
ATOM 842 O O . ILE A 1 156 ? 17.723 22.395 10.488 1.00 12.04 973 ILE A O 1
ATOM 847 N N . LYS A 1 157 ? 15.817 23.589 10.425 1.00 12.72 974 LYS A N 1
ATOM 848 C CA . LYS A 1 157 ? 15.323 23.067 9.159 1.00 13.26 974 LYS A CA 1
ATOM 849 C C . LYS A 1 157 ? 14.700 24.240 8.411 1.00 13.38 974 LYS A C 1
ATOM 850 O O . LYS A 1 157 ? 13.568 24.599 8.658 1.00 13.35 974 LYS A O 1
ATOM 856 N N . GLY A 1 158 ? 15.473 24.904 7.560 1.00 13.12 975 GLY A N 1
ATOM 857 C CA . GLY A 1 158 ? 14.953 26.109 6.903 1.00 12.68 975 GLY A CA 1
ATOM 858 C C . GLY A 1 158 ? 14.584 27.200 7.893 1.00 13.11 975 GLY A C 1
ATOM 859 O O . GLY A 1 158 ? 15.433 27.710 8.650 1.00 11.11 975 GLY A O 1
ATOM 860 N N . ASN A 1 159 ? 13.309 27.570 7.856 1.00 13.45 976 ASN A N 1
ATOM 861 C CA . ASN A 1 159 ? 12.746 28.606 8.680 1.00 13.55 976 ASN A CA 1
ATOM 862 C C . ASN A 1 159 ? 12.176 28.082 10.018 1.00 13.74 976 ASN A C 1
ATOM 863 O O . ASN A 1 159 ? 11.334 28.735 10.613 1.00 14.71 976 ASN A O 1
ATOM 868 N N . ARG A 1 160 ? 12.636 26.913 10.463 1.00 13.88 977 ARG A N 1
ATOM 869 C CA . ARG A 1 160 ? 12.193 26.282 11.730 1.00 14.12 977 ARG A CA 1
ATOM 870 C C . ARG A 1 160 ? 13.365 26.128 12.663 1.00 13.93 977 ARG A C 1
ATOM 871 O O . ARG A 1 160 ? 14.452 25.806 12.232 1.00 14.01 977 ARG A O 1
ATOM 879 N N . ILE A 1 161 ? 13.121 26.317 13.954 1.00 14.39 978 ILE A N 1
ATOM 880 C CA . ILE A 1 161 ? 14.071 25.962 14.993 1.00 14.36 978 ILE A CA 1
ATOM 881 C C . ILE A 1 161 ? 13.379 24.830 15.738 1.00 13.51 978 ILE A C 1
ATOM 882 O O . ILE A 1 161 ? 12.217 24.968 16.114 1.00 12.85 978 ILE A O 1
ATOM 887 N N . ILE A 1 162 ? 14.073 23.717 15.925 1.00 12.59 979 ILE A N 1
ATOM 888 C CA . ILE A 1 162 ? 13.472 22.517 16.477 1.00 12.87 979 ILE A CA 1
ATOM 889 C C . ILE A 1 162 ? 14.221 22.101 17.751 1.00 12.39 979 ILE A C 1
ATOM 890 O O . ILE A 1 162 ? 15.449 22.042 17.761 1.00 13.35 979 ILE A O 1
ATOM 895 N N . TRP A 1 163 ? 13.461 21.743 18.782 1.00 12.33 980 TRP A N 1
ATOM 896 C CA . TRP A 1 163 ? 13.994 21.158 20.008 1.00 11.51 980 TRP A CA 1
ATOM 897 C C . TRP A 1 163 ? 13.550 19.705 20.044 1.00 11.44 980 TRP A C 1
ATOM 898 O O . TRP A 1 163 ? 12.382 19.410 19.865 1.00 10.65 980 TRP A O 1
ATOM 909 N N . THR A 1 164 ? 14.470 18.792 20.274 1.00 11.11 981 THR A N 1
ATOM 910 C CA . THR A 1 164 ? 14.117 17.394 20.299 1.00 10.75 981 THR A CA 1
ATOM 911 C C . THR A 1 164 ? 14.662 16.730 21.568 1.00 10.93 981 THR A C 1
ATOM 912 O O . THR A 1 164 ? 15.817 16.943 21.918 1.00 10.75 981 THR A O 1
ATOM 916 N N . LEU A 1 165 ? 13.819 15.919 22.229 1.00 10.80 982 LEU A N 1
ATOM 917 C CA . LEU A 1 165 ? 14.199 15.114 23.388 1.00 10.45 982 LEU A CA 1
ATOM 918 C C . LEU A 1 165 ? 14.076 13.664 22.980 1.00 9.96 982 LEU A C 1
ATOM 919 O O . LEU A 1 165 ? 13.110 13.308 22.331 1.00 10.95 982 LEU A O 1
ATOM 924 N N . ILE A 1 166 ? 15.042 12.845 23.377 1.00 10.48 983 ILE A N 1
ATOM 925 C CA . ILE A 1 166 ? 15.055 11.412 23.071 1.00 10.51 983 ILE A CA 1
ATOM 926 C C . ILE A 1 166 ? 15.375 10.665 24.347 1.00 10.73 983 ILE A C 1
ATOM 927 O O . ILE A 1 166 ? 16.436 10.910 24.961 1.00 10.79 983 ILE A O 1
ATOM 932 N N . ASP A 1 167 ? 14.481 9.764 24.770 1.00 11.59 984 ASP A N 1
ATOM 933 C CA . ASP A 1 167 ? 14.732 8.957 25.975 1.00 11.99 984 ASP A CA 1
ATOM 934 C C . ASP A 1 167 ? 15.565 7.694 25.707 1.00 12.86 984 ASP A C 1
ATOM 935 O O . ASP A 1 167 ? 15.900 7.366 24.552 1.00 13.13 984 ASP A O 1
ATOM 940 N N . VAL A 1 168 ? 15.877 6.984 26.785 1.00 13.37 985 VAL A N 1
ATOM 941 C CA . VAL A 1 168 ? 16.684 5.757 26.730 1.00 14.42 985 VAL A CA 1
ATOM 942 C C . VAL A 1 168 ? 16.026 4.565 25.985 1.00 15.45 985 VAL A C 1
ATOM 943 O O . VAL A 1 168 ? 16.689 3.570 25.650 1.00 15.83 985 VAL A O 1
ATOM 947 N N . ASN A 1 169 ? 14.739 4.667 25.709 1.00 15.30 986 ASN A N 1
ATOM 948 C CA . ASN A 1 169 ? 14.058 3.688 24.862 1.00 16.10 986 ASN A CA 1
ATOM 949 C C . ASN A 1 169 ? 13.905 4.153 23.420 1.00 16.60 986 ASN A C 1
ATOM 950 O O . ASN A 1 169 ? 13.177 3.525 22.659 1.00 17.51 986 ASN A O 1
ATOM 955 N N . ALA A 1 170 ? 14.582 5.247 23.074 1.00 16.31 987 ALA A N 1
ATOM 956 C CA . ALA A 1 170 ? 14.609 5.801 21.726 1.00 17.09 987 ALA A CA 1
ATOM 957 C C . ALA A 1 170 ? 13.299 6.496 21.356 1.00 17.77 987 ALA A C 1
ATOM 958 O O . ALA A 1 170 ? 13.098 6.833 20.193 1.00 18.53 987 ALA A O 1
ATOM 960 N N . LYS A 1 171 ? 12.411 6.704 22.332 1.00 17.72 988 LYS A N 1
ATOM 961 C CA . LYS A 1 171 ? 11.195 7.498 22.111 1.00 17.71 988 LYS A CA 1
ATOM 962 C C . LYS A 1 171 ? 11.581 8.961 22.052 1.00 17.66 988 LYS A C 1
ATOM 963 O O . LYS A 1 171 ? 12.375 9.422 22.869 1.00 14.89 988 LYS A O 1
ATOM 969 N N . SER A 1 172 ? 11.042 9.699 21.085 1.00 17.46 989 SER A N 1
ATOM 970 C CA . SER A 1 172 ? 11.451 11.087 20.948 1.00 17.74 989 SER A CA 1
ATOM 971 C C . SER A 1 172 ? 10.255 12.011 20.791 1.00 16.60 989 SER A C 1
ATOM 972 O O . SER A 1 172 ? 9.175 11.593 20.355 1.00 15.74 989 SER A O 1
ATOM 975 N N . LYS A 1 173 ? 10.441 13.261 21.206 1.00 16.01 990 LYS A N 1
ATOM 976 C CA . LYS A 1 173 ? 9.419 14.267 21.046 1.00 16.03 990 LYS A CA 1
ATOM 977 C C . LYS A 1 173 ? 10.105 15.510 20.534 1.00 14.99 990 LYS A C 1
ATOM 978 O O . LYS A 1 173 ? 11.197 15.832 21.001 1.00 13.58 990 LYS A O 1
ATOM 984 N N . SER A 1 174 ? 9.482 16.177 19.562 1.00 13.57 991 SER A N 1
ATOM 985 C CA . SER A 1 174 ? 10.016 17.425 19.013 1.00 14.70 991 SER A CA 1
ATOM 986 C C . SER A 1 174 ? 8.980 18.532 19.124 1.00 14.21 991 SER A C 1
ATOM 987 O O . SER A 1 174 ? 7.766 18.290 19.033 1.00 15.21 991 SER A O 1
ATOM 990 N N . ILE A 1 175 ? 9.470 19.750 19.241 1.00 13.19 992 ILE A N 1
ATOM 991 C CA . ILE A 1 175 ? 8.645 20.942 19.223 1.00 13.17 992 ILE A CA 1
ATOM 992 C C . ILE A 1 175 ? 9.413 21.969 18.401 1.00 12.79 992 ILE A C 1
ATOM 993 O O . ILE A 1 175 ? 10.655 22.070 18.493 1.00 11.38 992 ILE A O 1
ATOM 998 N N . PHE A 1 176 ? 8.688 22.739 17.597 1.00 12.50 993 PHE A N 1
ATOM 999 C CA . PHE A 1 176 ? 9.350 23.694 16.711 1.00 12.63 993 PHE A CA 1
ATOM 1000 C C . PHE A 1 176 ? 8.671 25.054 16.708 1.00 13.14 993 PHE A C 1
ATOM 1001 O O . PHE A 1 176 ? 7.452 25.164 16.929 1.00 13.19 993 PHE A O 1
ATOM 1009 N N . PHE A 1 177 ? 9.499 26.064 16.445 1.00 12.99 994 PHE A N 1
ATOM 1010 C CA . PHE A 1 177 ? 9.051 27.391 16.086 1.00 13.01 994 PHE A CA 1
ATOM 1011 C C . PHE A 1 177 ? 9.357 27.633 14.598 1.00 13.07 994 PHE A C 1
ATOM 1012 O O . PHE A 1 177 ? 10.477 27.389 14.152 1.00 11.35 994 PHE A O 1
ATOM 1020 N N . GLU A 1 178 ? 8.366 28.131 13.872 1.00 12.86 995 GLU A N 1
ATOM 1021 C CA . GLU A 1 178 ? 8.510 28.439 12.452 1.00 13.63 995 GLU A CA 1
ATOM 1022 C C . GLU A 1 178 ? 8.265 29.928 12.226 1.00 12.59 995 GLU A C 1
ATOM 1023 O O . GLU A 1 178 ? 7.308 30.507 12.777 1.00 12.73 995 GLU A O 1
ATOM 1029 N N . TYR A 1 179 ? 9.095 30.547 11.409 1.00 12.01 996 TYR A N 1
ATOM 1030 C CA . TYR A 1 179 ? 8.855 31.934 11.009 1.00 12.94 996 TYR A CA 1
ATOM 1031 C C . TYR A 1 179 ? 8.662 32.027 9.495 1.00 12.34 996 TYR A C 1
ATOM 1032 O O . TYR A 1 179 ? 9.196 31.235 8.751 1.00 11.77 996 TYR A O 1
ATOM 1041 N N . SER A 1 180 ? 7.911 33.031 9.064 1.00 12.53 997 SER A N 1
ATOM 1042 C CA . SER A 1 180 ? 7.488 33.146 7.664 1.00 12.05 997 SER A CA 1
ATOM 1043 C C . SER A 1 180 ? 8.662 33.492 6.782 1.00 11.56 997 SER A C 1
ATOM 1044 O O . SER A 1 180 ? 9.576 34.215 7.203 1.00 10.66 997 SER A O 1
ATOM 1047 N N . ILE A 1 181 ? 8.643 32.975 5.553 1.00 11.26 998 ILE A N 1
ATOM 1048 C CA . ILE A 1 181 ? 9.610 33.408 4.546 1.00 11.31 998 ILE A CA 1
ATOM 1049 C C . ILE A 1 181 ? 8.897 34.168 3.425 1.00 12.30 998 ILE A C 1
ATOM 1050 O O . ILE A 1 181 ? 9.385 34.229 2.301 1.00 10.77 998 ILE A O 1
ATOM 1055 N N . LYS A 1 182 ? 7.746 34.752 3.750 1.00 11.38 999 LYS A N 1
ATOM 1056 C CA . LYS A 1 182 ? 6.976 35.520 2.802 1.00 12.33 999 LYS A CA 1
ATOM 1057 C C . LYS A 1 182 ? 6.639 36.930 3.280 1.00 11.96 999 LYS A C 1
ATOM 1058 O O . LYS A 1 182 ? 5.918 37.664 2.596 1.00 11.25 999 LYS A O 1
ATOM 1064 N N . ASP A 1 183 ? 7.173 37.334 4.424 1.00 11.07 1000 ASP A N 1
ATOM 1065 C CA . ASP A 1 183 ? 6.966 38.706 4.910 1.00 12.15 1000 ASP A CA 1
ATOM 1066 C C . ASP A 1 183 ? 7.800 39.686 4.102 1.00 12.12 1000 ASP A C 1
ATOM 1067 O O . ASP A 1 183 ? 8.965 39.406 3.774 1.00 13.29 1000 ASP A O 1
ATOM 1072 N N . ASN A 1 184 ? 7.225 40.848 3.802 1.00 11.70 1001 ASN A N 1
ATOM 1073 C CA . ASN A 1 184 ? 7.995 41.918 3.183 1.00 11.78 1001 ASN A CA 1
ATOM 1074 C C . ASN A 1 184 ? 9.235 42.256 4.023 1.00 11.15 1001 ASN A C 1
ATOM 1075 O O . ASN A 1 184 ? 10.329 42.387 3.497 1.00 10.69 1001 ASN A O 1
ATOM 1080 N N . ILE A 1 185 ? 9.059 42.302 5.339 1.00 11.15 1002 ILE A N 1
ATOM 1081 C CA . ILE A 1 185 ? 10.133 42.532 6.277 1.00 11.34 1002 ILE A CA 1
ATOM 1082 C C . ILE A 1 185 ? 9.996 41.545 7.454 1.00 11.24 1002 ILE A C 1
ATOM 1083 O O . ILE A 1 185 ? 9.002 41.519 8.145 1.00 10.97 1002 ILE A O 1
ATOM 1088 N N . SER A 1 186 ? 11.012 40.742 7.667 1.00 11.29 1003 SER A N 1
ATOM 1089 C CA . SER A 1 186 ? 10.968 39.700 8.693 1.00 11.87 1003 SER A CA 1
ATOM 1090 C C . SER A 1 186 ? 11.638 40.106 10.007 1.00 11.69 1003 SER A C 1
ATOM 1091 O O . SER A 1 186 ? 12.732 40.646 10.000 1.00 13.43 1003 SER A O 1
ATOM 1094 N N . ASP A 1 187 ? 11.020 39.802 11.142 1.00 13.57 1004 ASP A N 1
ATOM 1095 C CA . ASP A 1 187 ? 11.646 40.022 12.454 1.00 12.65 1004 ASP A CA 1
ATOM 1096 C C . ASP A 1 187 ? 12.759 39.017 12.779 1.00 12.46 1004 ASP A C 1
ATOM 1097 O O . ASP A 1 187 ? 13.459 39.173 13.766 1.00 11.00 1004 ASP A O 1
ATOM 1102 N N . TYR A 1 188 ? 12.909 37.967 11.969 1.00 11.97 1005 TYR A N 1
ATOM 1103 C CA . TYR A 1 188 ? 13.737 36.826 12.337 1.00 12.56 1005 TYR A CA 1
ATOM 1104 C C . TYR A 1 188 ? 14.826 36.461 11.331 1.00 12.16 1005 TYR A C 1
ATOM 1105 O O . TYR A 1 188 ? 15.897 36.028 11.725 1.00 12.29 1005 TYR A O 1
ATOM 1114 N N . ILE A 1 189 ? 14.552 36.592 10.046 1.00 12.44 1006 ILE A N 1
ATOM 1115 C CA . ILE A 1 189 ? 15.516 36.135 9.048 1.00 11.66 1006 ILE A CA 1
ATOM 1116 C C . ILE A 1 189 ? 16.812 36.948 9.161 1.00 11.11 1006 ILE A C 1
ATOM 1117 O O . ILE A 1 189 ? 16.819 38.170 8.953 1.00 10.75 1006 ILE A O 1
ATOM 1122 N N . ASN A 1 190 ? 17.905 36.243 9.446 1.00 9.76 1007 ASN A N 1
ATOM 1123 C CA . ASN A 1 190 ? 19.243 36.813 9.563 1.00 10.21 1007 ASN A CA 1
ATOM 1124 C C . ASN A 1 190 ? 19.388 37.807 10.699 1.00 9.83 1007 ASN A C 1
ATOM 1125 O O . ASN A 1 190 ? 20.350 38.568 10.708 1.00 10.27 1007 ASN A O 1
ATOM 1130 N N . LYS A 1 191 ? 18.457 37.781 11.655 1.00 9.67 1008 LYS A N 1
ATOM 1131 C CA . LYS A 1 191 ? 18.476 38.689 12.793 1.00 10.14 1008 LYS A CA 1
ATOM 1132 C C . LYS A 1 191 ? 18.710 37.935 14.080 1.00 10.31 1008 LYS A C 1
ATOM 1133 O O . LYS A 1 191 ? 18.221 36.824 14.249 1.00 11.14 1008 LYS A O 1
ATOM 1139 N N . TRP A 1 192 ? 19.457 38.533 14.997 1.00 10.30 1009 TRP A N 1
ATOM 1140 C CA . TRP A 1 192 ? 19.555 37.935 16.318 1.00 9.78 1009 TRP A CA 1
ATOM 1141 C C . TRP A 1 192 ? 18.158 37.813 16.926 1.00 9.55 1009 TRP A C 1
ATOM 1142 O O . TRP A 1 192 ? 17.430 38.808 17.022 1.00 10.15 1009 TRP A O 1
ATOM 1153 N N . PHE A 1 193 ? 17.829 36.620 17.401 1.00 7.77 1010 PHE A N 1
ATOM 1154 C CA . PHE A 1 193 ? 16.669 36.456 18.250 1.00 8.85 1010 PHE A CA 1
ATOM 1155 C C . PHE A 1 193 ? 16.911 35.437 19.359 1.00 8.65 1010 PHE A C 1
ATOM 1156 O O . PHE A 1 193 ? 17.775 34.540 19.260 1.00 7.96 1010 PHE A O 1
ATOM 1164 N N . SER A 1 194 ? 16.108 35.577 20.399 1.00 8.49 1011 SER A N 1
ATOM 1165 C CA . SER A 1 194 ? 16.248 34.782 21.612 1.00 8.80 1011 SER A CA 1
ATOM 1166 C C . SER A 1 194 ? 15.350 33.576 21.600 1.00 9.20 1011 SER A C 1
ATOM 1167 O O . SER A 1 194 ? 14.186 33.685 21.239 1.00 9.55 1011 SER A O 1
ATOM 1170 N N . ILE A 1 195 ? 15.867 32.430 22.039 1.00 9.89 1012 ILE A N 1
ATOM 1171 C CA . ILE A 1 195 ? 15.070 31.243 22.170 1.00 9.70 1012 ILE A CA 1
ATOM 1172 C C . ILE A 1 195 ? 15.262 30.746 23.590 1.00 9.35 1012 ILE A C 1
ATOM 1173 O O . ILE A 1 195 ? 16.403 30.635 24.053 1.00 7.72 1012 ILE A O 1
ATOM 1178 N N . THR A 1 196 ? 14.157 30.470 24.290 1.00 8.90 1013 THR A N 1
ATOM 1179 C CA . THR A 1 196 ? 14.209 29.867 25.626 1.00 8.99 1013 THR A CA 1
ATOM 1180 C C . THR A 1 196 ? 13.276 28.644 25.586 1.00 8.89 1013 THR A C 1
ATOM 1181 O O . THR A 1 196 ? 12.142 28.753 25.197 1.00 8.24 1013 THR A O 1
ATOM 1185 N N . ILE A 1 197 ? 13.797 27.475 25.900 1.00 9.71 1014 ILE A N 1
ATOM 1186 C CA . ILE A 1 197 ? 13.061 26.251 25.857 1.00 9.88 1014 ILE A CA 1
ATOM 1187 C C . ILE A 1 197 ? 12.970 25.750 27.315 1.00 10.15 1014 ILE A C 1
ATOM 1188 O O . ILE A 1 197 ? 13.984 25.552 27.972 1.00 9.05 1014 ILE A O 1
ATOM 1193 N N . THR A 1 198 ? 11.753 25.590 27.826 1.00 9.37 1015 THR A N 1
ATOM 1194 C CA . THR A 1 198 ? 11.576 25.069 29.161 1.00 9.89 1015 THR A CA 1
ATOM 1195 C C . THR A 1 198 ? 10.931 23.692 29.072 1.00 9.51 1015 THR A C 1
ATOM 1196 O O . THR A 1 198 ? 10.152 23.404 28.147 1.00 8.85 1015 THR A O 1
ATOM 1200 N N . ASN A 1 199 ? 11.309 22.813 30.002 1.00 9.84 1016 ASN A N 1
ATOM 1201 C CA . ASN A 1 199 ? 10.841 21.433 29.993 1.00 9.93 1016 ASN A CA 1
ATOM 1202 C C . ASN A 1 199 ? 10.262 21.022 31.365 1.00 10.59 1016 ASN A C 1
ATOM 1203 O O . ASN A 1 199 ? 10.993 20.960 32.362 1.00 9.60 1016 ASN A O 1
ATOM 1208 N N . ASP A 1 200 ? 8.958 20.745 31.380 1.00 11.08 1017 ASP A N 1
ATOM 1209 C CA . ASP A 1 200 ? 8.270 20.122 32.505 1.00 11.10 1017 ASP A CA 1
ATOM 1210 C C . ASP A 1 200 ? 8.090 18.638 32.169 1.00 11.14 1017 ASP A C 1
ATOM 1211 O O . ASP A 1 200 ? 7.230 18.255 31.366 1.00 9.97 1017 ASP A O 1
ATOM 1216 N N . ARG A 1 201 ? 8.882 17.798 32.808 1.00 11.04 1018 ARG A N 1
ATOM 1217 C CA . ARG A 1 201 ? 8.858 16.364 32.502 1.00 11.74 1018 ARG A CA 1
ATOM 1218 C C . ARG A 1 201 ? 7.482 15.714 32.764 1.00 11.90 1018 ARG A C 1
ATOM 1219 O O . ARG A 1 201 ? 7.171 14.636 32.210 1.00 10.76 1018 ARG A O 1
ATOM 1227 N N . LEU A 1 202 ? 6.677 16.351 33.611 1.00 12.26 1019 LEU A N 1
ATOM 1228 C CA . LEU A 1 202 ? 5.333 15.861 33.906 1.00 13.47 1019 LEU A CA 1
ATOM 1229 C C . LEU A 1 202 ? 4.254 16.599 33.098 1.00 13.59 1019 LEU A C 1
ATOM 1230 O O . LEU A 1 202 ? 3.061 16.420 33.345 1.00 14.25 1019 LEU A O 1
ATOM 1235 N N . GLY A 1 203 ? 4.665 17.411 32.129 1.00 13.05 1020 GLY A N 1
ATOM 1236 C CA . GLY A 1 203 ? 3.720 18.166 31.306 1.00 13.16 1020 GLY A CA 1
ATOM 1237 C C . GLY A 1 203 ? 4.298 18.501 29.955 1.00 13.01 1020 GLY A C 1
ATOM 1238 O O . GLY A 1 203 ? 4.507 17.597 29.123 1.00 12.93 1020 GLY A O 1
ATOM 1239 N N . ASN A 1 204 ? 4.536 19.794 29.723 1.00 12.68 1021 ASN A N 1
ATOM 1240 C CA . ASN A 1 204 ? 4.923 20.284 28.398 1.00 12.28 1021 ASN A CA 1
ATOM 1241 C C . ASN A 1 204 ? 6.379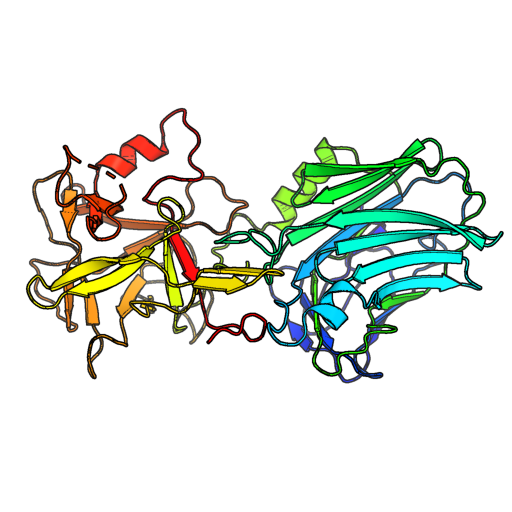 20.748 28.278 1.00 11.44 1021 ASN A C 1
ATOM 1242 O O . ASN A 1 204 ? 6.978 21.203 29.242 1.00 11.56 1021 ASN A O 1
ATOM 1247 N N . ALA A 1 205 ? 6.900 20.667 27.050 1.00 11.05 1022 ALA A N 1
ATOM 1248 C CA . ALA A 1 205 ? 8.037 21.480 26.610 1.00 10.75 1022 ALA A CA 1
ATOM 1249 C C . ALA A 1 205 ? 7.437 22.770 26.060 1.00 10.90 1022 ALA A C 1
ATOM 1250 O O . ALA A 1 205 ? 6.321 22.762 25.488 1.00 9.84 1022 ALA A O 1
ATOM 1252 N N . ASN A 1 206 ? 8.156 23.878 26.249 1.00 10.46 1023 ASN A N 1
ATOM 1253 C CA . ASN A 1 206 ? 7.701 25.201 25.804 1.00 10.42 1023 ASN A CA 1
ATOM 1254 C C . ASN A 1 206 ? 8.796 25.953 25.101 1.00 10.22 1023 ASN A C 1
ATOM 1255 O O . ASN A 1 206 ? 9.916 25.993 25.599 1.00 10.41 1023 ASN A O 1
ATOM 1260 N N . ILE A 1 207 ? 8.473 26.566 23.957 1.00 10.58 1024 ILE A N 1
ATOM 1261 C CA . ILE A 1 207 ? 9.393 27.458 23.259 1.00 10.35 1024 ILE A CA 1
ATOM 1262 C C . ILE A 1 207 ? 8.949 28.910 23.402 1.00 9.79 1024 ILE A C 1
ATOM 1263 O O . ILE A 1 207 ? 7.826 29.277 23.034 1.00 9.80 1024 ILE A O 1
ATOM 1268 N N . TYR A 1 208 ? 9.841 29.734 23.946 1.00 9.07 1025 TYR A N 1
ATOM 1269 C CA . TYR A 1 208 ? 9.607 31.159 24.008 1.00 9.04 1025 TYR A CA 1
ATOM 1270 C C . TYR A 1 208 ? 10.580 31.837 23.061 1.00 8.89 1025 TYR A C 1
ATOM 1271 O O . TYR A 1 208 ? 11.799 31.529 23.068 1.00 8.46 1025 TYR A O 1
ATOM 1280 N N . ILE A 1 209 ? 10.065 32.764 22.264 1.00 8.75 1026 ILE A N 1
ATOM 1281 C CA . ILE A 1 209 ? 10.855 33.511 21.288 1.00 9.03 1026 ILE A CA 1
ATOM 1282 C C . ILE A 1 209 ? 10.806 34.975 21.686 1.00 9.48 1026 ILE A C 1
ATOM 1283 O O . ILE A 1 209 ? 9.708 35.554 21.917 1.00 9.01 1026 ILE A O 1
ATOM 1288 N N . ASN A 1 210 ? 11.994 35.563 21.835 1.00 9.64 1027 ASN A N 1
ATOM 1289 C CA . ASN A 1 210 ? 12.094 36.953 22.240 1.00 11.02 1027 ASN A CA 1
ATOM 1290 C C . ASN A 1 210 ? 11.242 37.215 23.452 1.00 11.53 1027 ASN A C 1
ATOM 1291 O O . ASN A 1 210 ? 10.538 38.245 23.548 1.00 11.31 1027 ASN A O 1
ATOM 1296 N N . GLY A 1 211 ? 11.337 36.268 24.386 1.00 11.95 1028 GLY A N 1
ATOM 1297 C CA . GLY A 1 211 ? 10.730 36.414 25.717 1.00 12.53 1028 GLY A CA 1
ATOM 1298 C C . GLY A 1 211 ? 9.268 36.065 25.813 1.00 13.38 1028 GLY A C 1
ATOM 1299 O O . GLY A 1 211 ? 8.699 36.175 26.895 1.00 14.71 1028 GLY A O 1
ATOM 1300 N N . SER A 1 212 ? 8.634 35.653 24.714 1.00 13.47 1029 SER A N 1
ATOM 1301 C CA . SER A 1 212 ? 7.221 35.283 24.771 1.00 14.13 1029 SER A CA 1
ATOM 1302 C C . SER A 1 212 ? 6.883 33.896 24.228 1.00 13.17 1029 SER A C 1
ATOM 1303 O O . SER A 1 212 ? 7.442 33.441 23.232 1.00 12.04 1029 SER A O 1
ATOM 1306 N N . LEU A 1 213 ? 5.941 33.252 24.911 1.00 13.05 1030 LEU A N 1
ATOM 1307 C CA . LEU A 1 213 ? 5.565 31.861 24.642 1.00 13.76 1030 LEU A CA 1
ATOM 1308 C C . LEU A 1 213 ? 4.986 31.727 23.261 1.00 13.96 1030 LEU A C 1
ATOM 1309 O O . LEU A 1 213 ? 4.043 32.431 22.908 1.00 13.98 1030 LEU A O 1
ATOM 1314 N N . LYS A 1 214 ? 5.571 30.842 22.474 1.00 14.32 1031 LYS A N 1
ATOM 1315 C CA . LYS A 1 214 ? 5.136 30.627 21.113 1.00 14.73 1031 LYS A CA 1
ATOM 1316 C C . LYS A 1 214 ? 4.521 29.250 20.920 1.00 15.55 1031 LYS A C 1
ATOM 1317 O O . LYS A 1 214 ? 3.616 29.103 20.125 1.00 16.10 1031 LYS A O 1
ATOM 1323 N N . LYS A 1 215 ? 4.988 28.242 21.637 1.00 14.36 1032 LYS A N 1
ATOM 1324 C CA . LYS A 1 215 ? 4.489 26.906 21.401 1.00 14.43 1032 LYS A CA 1
ATOM 1325 C C . LYS A 1 215 ? 4.725 26.015 22.590 1.00 13.72 1032 LYS A C 1
ATOM 1326 O O . LYS A 1 215 ? 5.629 26.270 23.379 1.00 11.97 1032 LYS A O 1
ATOM 1332 N N . SER A 1 216 ? 3.853 25.007 22.710 1.00 12.44 1033 SER A N 1
ATOM 1333 C CA . SER A 1 216 ? 3.905 24.030 23.784 1.00 13.55 1033 SER A CA 1
ATOM 1334 C C . SER A 1 216 ? 3.658 22.664 23.210 1.00 12.90 1033 SER A C 1
ATOM 1335 O O . SER A 1 216 ? 2.891 22.536 22.272 1.00 11.96 1033 SER A O 1
ATOM 1338 N N . GLU A 1 217 ? 4.268 21.649 23.804 1.00 13.23 1034 GLU A N 1
ATOM 1339 C CA . GLU A 1 217 ? 4.117 20.268 23.342 1.00 13.28 1034 GLU A CA 1
ATOM 1340 C C . GLU A 1 217 ? 4.201 19.325 24.537 1.00 12.47 1034 GLU A C 1
ATOM 1341 O O . GLU A 1 217 ? 5.108 19.435 25.336 1.00 10.80 1034 GLU A O 1
ATOM 1347 N N . LYS A 1 218 ? 3.264 18.400 24.667 1.00 13.03 1035 LYS A N 1
ATOM 1348 C CA . LYS A 1 218 ? 3.339 17.403 25.767 1.00 13.52 1035 LYS A CA 1
ATOM 1349 C C . LYS A 1 218 ? 4.548 16.478 25.627 1.00 13.19 1035 LYS A C 1
ATOM 1350 O O . LYS A 1 218 ? 4.781 15.915 24.557 1.00 12.94 1035 LYS A O 1
ATOM 1356 N N . ILE A 1 219 ? 5.304 16.312 26.717 1.00 12.10 1036 ILE A N 1
ATOM 1357 C CA . ILE A 1 219 ? 6.462 15.430 26.750 1.00 11.79 1036 ILE A CA 1
ATOM 1358 C C . ILE A 1 219 ? 6.369 14.379 27.849 1.00 12.36 1036 ILE A C 1
ATOM 1359 O O . ILE A 1 219 ? 7.308 13.591 28.031 1.00 11.88 1036 ILE A O 1
ATOM 1364 N N . LEU A 1 220 ? 5.238 14.346 28.559 1.00 12.92 1037 LEU A N 1
ATOM 1365 C CA . LEU A 1 220 ? 5.112 13.536 29.770 1.00 14.10 1037 LEU A CA 1
ATOM 1366 C C . LEU A 1 220 ? 5.268 12.043 29.528 1.00 14.32 1037 LEU A C 1
ATOM 1367 O O . LEU A 1 220 ? 5.519 11.309 30.475 1.00 15.14 1037 LEU A O 1
ATOM 1372 N N . ASN A 1 221 ? 5.130 11.558 28.292 1.00 14.51 1038 ASN A N 1
ATOM 1373 C CA . ASN A 1 221 ? 5.337 10.117 28.064 1.00 14.83 1038 ASN A CA 1
ATOM 1374 C C . ASN A 1 221 ? 6.782 9.689 27.777 1.00 14.63 1038 ASN A C 1
ATOM 1375 O O . ASN A 1 221 ? 7.026 8.524 27.480 1.00 15.06 1038 ASN A O 1
ATOM 1380 N N . LEU A 1 222 ? 7.744 10.595 27.925 1.00 13.49 1039 LEU A N 1
ATOM 1381 C CA . LEU A 1 222 ? 9.155 10.221 27.816 1.00 12.72 1039 LEU A CA 1
ATOM 1382 C C . LEU A 1 222 ? 9.675 9.681 29.165 1.00 12.09 1039 LEU A C 1
ATOM 1383 O O . LEU A 1 222 ? 9.273 10.145 30.223 1.00 10.74 1039 LEU A O 1
ATOM 1388 N N . ASP A 1 223 ? 10.564 8.694 29.116 1.00 11.01 1040 ASP A N 1
ATOM 1389 C CA . ASP A 1 223 ? 11.116 8.109 30.335 1.00 11.34 1040 ASP A CA 1
ATOM 1390 C C . ASP A 1 223 ? 12.477 8.750 30.633 1.00 10.49 1040 ASP A C 1
ATOM 1391 O O . ASP A 1 223 ? 12.648 9.925 30.421 1.00 9.69 1040 ASP A O 1
ATOM 13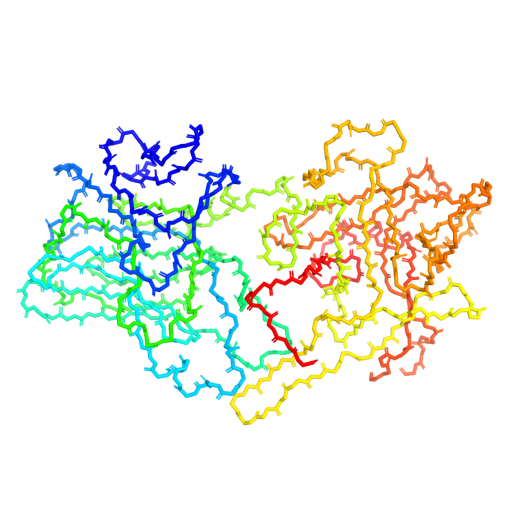96 N N . ARG A 1 224 ? 13.450 7.974 31.089 1.00 9.57 1041 ARG A N 1
ATOM 1397 C CA . ARG A 1 224 ? 14.747 8.570 31.401 1.00 10.10 1041 ARG A CA 1
ATOM 1398 C C . ARG A 1 224 ? 15.400 9.191 30.155 1.00 10.18 1041 ARG A C 1
ATOM 1399 O O . ARG A 1 224 ? 15.432 8.591 29.074 1.00 10.53 1041 ARG A O 1
ATOM 1407 N N . ILE A 1 225 ? 15.866 10.430 30.305 1.00 10.06 1042 ILE A N 1
ATOM 1408 C CA . ILE A 1 225 ? 16.742 11.045 29.333 1.00 9.98 1042 ILE A CA 1
ATOM 1409 C C . ILE A 1 225 ? 18.152 11.074 29.950 1.00 9.96 1042 ILE A C 1
ATOM 1410 O O . ILE A 1 225 ? 18.420 11.808 30.903 1.00 10.18 1042 ILE A O 1
ATOM 1415 N N . ASN A 1 226 ? 19.044 10.256 29.416 1.00 10.47 1043 ASN A N 1
ATOM 1416 C CA . ASN A 1 226 ? 20.398 10.106 29.941 1.00 10.81 1043 ASN A CA 1
ATOM 1417 C C . ASN A 1 226 ? 21.387 10.684 28.919 1.00 12.06 1043 ASN A C 1
ATOM 1418 O O . ASN A 1 226 ? 21.871 9.982 28.020 1.00 12.04 1043 ASN A O 1
ATOM 1423 N N . SER A 1 227 ? 21.649 11.982 29.063 1.00 12.11 1044 SER A N 1
ATOM 1424 C CA . SER A 1 227 ? 22.381 12.770 28.075 1.00 12.01 1044 SER A CA 1
ATOM 1425 C C . SER A 1 227 ? 23.898 12.703 28.331 1.00 12.29 1044 SER A C 1
ATOM 1426 O O . SER A 1 227 ? 24.348 12.006 29.227 1.00 11.47 1044 SER A O 1
ATOM 1429 N N . SER A 1 228 ? 24.681 13.421 27.524 1.00 12.30 1045 SER A N 1
ATOM 1430 C CA . SER A 1 228 ? 26.140 13.348 27.549 1.00 12.69 1045 SER A CA 1
ATOM 1431 C C . SER A 1 228 ? 26.681 14.390 28.493 1.00 12.24 1045 SER A C 1
ATOM 1432 O O . SER A 1 228 ? 26.081 15.437 28.633 1.00 12.33 1045 SER A O 1
ATOM 1435 N N . ASN A 1 229 ? 27.817 14.132 29.138 1.00 12.63 1046 ASN A N 1
ATOM 1436 C CA . ASN A 1 229 ? 28.521 15.248 29.778 1.00 13.22 1046 ASN A CA 1
ATOM 1437 C C . ASN A 1 229 ? 28.919 16.336 28.772 1.00 12.93 1046 ASN A C 1
ATOM 1438 O O . ASN A 1 229 ? 28.975 17.494 29.130 1.00 13.99 1046 ASN A O 1
ATOM 1443 N N . ASP A 1 230 ? 29.134 15.976 27.507 1.00 12.51 1047 ASP A N 1
ATOM 1444 C CA . ASP A 1 230 ? 29.571 16.953 26.514 1.00 12.51 1047 ASP A CA 1
ATOM 1445 C C . ASP A 1 230 ? 28.390 17.551 25.751 1.00 12.05 1047 ASP A C 1
ATOM 1446 O O . ASP A 1 230 ? 27.510 16.831 25.284 1.00 11.35 1047 ASP A O 1
ATOM 1451 N N . ILE A 1 231 ? 28.394 18.871 25.630 1.00 11.98 1048 ILE A N 1
ATOM 1452 C CA . ILE A 1 231 ? 27.514 19.574 24.717 1.00 11.54 1048 ILE A CA 1
ATOM 1453 C C . ILE A 1 231 ? 28.376 19.964 23.531 1.00 11.77 1048 ILE A C 1
ATOM 1454 O O . ILE A 1 231 ? 29.422 20.586 23.698 1.00 11.95 1048 ILE A O 1
ATOM 1459 N N . ASP A 1 232 ? 27.957 19.537 22.352 1.00 11.07 1049 ASP A N 1
ATOM 1460 C CA . ASP A 1 232 ? 28.644 19.836 21.111 1.00 11.90 1049 ASP A CA 1
ATOM 1461 C C . ASP A 1 232 ? 27.914 20.914 20.327 1.00 10.81 1049 ASP A C 1
ATOM 1462 O O . ASP A 1 232 ? 26.779 20.708 19.868 1.00 10.42 1049 ASP A O 1
ATOM 1467 N N . PHE A 1 233 ? 28.577 22.045 20.161 1.00 11.62 1050 PHE A N 1
ATOM 1468 C CA . PHE A 1 233 ? 28.144 23.091 19.238 1.00 11.96 1050 PHE A CA 1
ATOM 1469 C C . PHE A 1 233 ? 28.833 22.822 17.890 1.00 12.15 1050 PHE A C 1
ATOM 1470 O O . PHE A 1 233 ? 30.041 22.921 17.784 1.00 11.66 1050 PHE A O 1
ATOM 1478 N N . LYS A 1 234 ? 28.058 22.446 16.876 1.00 12.61 1051 LYS A N 1
ATOM 1479 C CA . LYS A 1 234 ? 28.589 21.883 15.628 1.00 12.95 1051 LYS A CA 1
ATOM 1480 C C . LYS A 1 234 ? 27.410 21.589 14.695 1.00 12.35 1051 LYS A C 1
ATOM 1481 O O . LYS A 1 234 ? 26.401 21.006 15.117 1.00 11.52 1051 LYS A O 1
ATOM 1487 N N . LEU A 1 235 ? 27.545 22.004 13.441 1.00 12.55 1052 LEU A N 1
ATOM 1488 C CA . LEU A 1 235 ? 26.597 21.638 12.377 1.00 12.59 1052 LEU A CA 1
ATOM 1489 C C . LEU A 1 235 ? 26.732 20.155 12.005 1.00 12.85 1052 LEU A C 1
ATOM 1490 O O . LEU A 1 235 ? 27.813 19.693 11.595 1.00 11.14 1052 LEU A O 1
ATOM 1495 N N . ILE A 1 236 ? 25.637 19.414 12.158 1.00 12.89 1053 ILE A N 1
ATOM 1496 C CA . ILE A 1 236 ? 25.584 18.018 11.766 1.00 12.88 1053 ILE A CA 1
ATOM 1497 C C . ILE A 1 236 ? 24.481 17.803 10.737 1.00 13.18 1053 ILE A C 1
ATOM 1498 O O . ILE A 1 236 ? 23.370 18.234 10.935 1.00 11.89 1053 ILE A O 1
ATOM 1503 N N . ASN A 1 237 ? 24.808 17.114 9.644 1.00 13.54 1054 ASN A N 1
ATOM 1504 C CA . ASN A 1 237 ? 23.858 16.814 8.574 1.00 14.06 1054 ASN A CA 1
ATOM 1505 C C . ASN A 1 237 ? 23.412 17.999 7.731 1.00 13.69 1054 ASN A C 1
ATOM 1506 O O . ASN A 1 237 ? 22.368 17.933 7.077 1.00 13.81 1054 ASN A O 1
ATOM 1511 N N . CYS A 1 238 ? 24.210 19.061 7.696 1.00 13.00 1055 CYS A N 1
ATOM 1512 C CA . CYS A 1 238 ? 23.900 20.231 6.895 1.00 13.37 1055 CYS A CA 1
ATOM 1513 C C . CYS A 1 238 ? 24.496 20.077 5.493 1.00 13.25 1055 CYS A C 1
ATOM 1514 O O . CYS A 1 238 ? 25.703 20.052 5.327 1.00 13.44 1055 CYS A O 1
ATOM 1517 N N . THR A 1 239 ? 23.653 19.936 4.479 1.00 13.75 1056 THR A N 1
ATOM 1518 C CA . THR A 1 239 ? 24.149 19.594 3.147 1.00 13.98 1056 THR A CA 1
ATOM 1519 C C . THR A 1 239 ? 24.774 20.791 2.430 1.00 14.51 1056 THR A C 1
ATOM 1520 O O . THR A 1 239 ? 25.578 20.620 1.547 1.00 14.53 1056 THR A O 1
ATOM 1524 N N . ASP A 1 240 ? 24.425 22.007 2.832 1.00 14.78 1057 ASP A N 1
ATOM 1525 C CA . ASP A 1 240 ? 24.938 23.213 2.191 1.00 14.80 1057 ASP A CA 1
ATOM 1526 C C . ASP A 1 240 ? 26.290 23.603 2.820 1.00 15.51 1057 ASP A C 1
ATOM 1527 O O . ASP A 1 240 ? 26.336 24.094 3.942 1.00 13.68 1057 ASP A O 1
ATOM 1532 N N . THR A 1 241 ? 27.362 23.413 2.046 1.00 15.37 1058 THR A N 1
ATOM 1533 C CA . THR A 1 241 ? 28.753 23.704 2.435 1.00 15.72 1058 THR A CA 1
ATOM 1534 C C . THR A 1 241 ? 28.956 25.135 2.942 1.00 15.54 1058 THR A C 1
ATOM 1535 O O . THR A 1 241 ? 29.811 25.387 3.784 1.00 16.71 1058 THR A O 1
ATOM 1539 N N . THR A 1 242 ? 28.155 26.067 2.438 1.00 15.31 1059 THR A N 1
ATOM 1540 C CA . THR A 1 242 ? 28.308 27.479 2.779 1.00 14.93 1059 THR A CA 1
ATOM 1541 C C . THR A 1 242 ? 27.556 27.936 4.045 1.00 14.38 1059 THR A C 1
ATOM 1542 O O . THR A 1 242 ? 27.657 29.097 4.445 1.00 14.85 1059 THR A O 1
ATOM 1546 N N . LYS A 1 243 ? 26.807 27.046 4.674 1.00 13.64 1060 LYS A N 1
ATOM 1547 C CA . LYS A 1 243 ? 25.982 27.441 5.792 1.00 13.16 1060 LYS A CA 1
ATOM 1548 C C . LYS A 1 243 ? 26.828 27.771 7.017 1.00 12.79 1060 LYS A C 1
ATOM 1549 O O . LYS A 1 243 ? 27.913 27.215 7.216 1.00 12.08 1060 LYS A O 1
ATOM 1555 N N . PHE A 1 244 ? 26.300 28.669 7.845 1.00 12.46 1061 PHE A N 1
ATOM 1556 C CA . PHE A 1 244 ? 26.905 29.019 9.112 1.00 11.61 1061 PHE A CA 1
ATOM 1557 C C . PHE A 1 244 ? 25.776 29.399 10.056 1.00 10.91 1061 PHE A C 1
ATOM 1558 O O . PHE A 1 244 ? 24.638 29.567 9.620 1.00 10.20 1061 PHE A O 1
ATOM 1566 N N . VAL A 1 245 ? 26.086 29.502 11.345 1.00 10.81 1062 VAL A N 1
ATOM 1567 C CA . VAL A 1 245 ? 25.140 29.998 12.327 1.00 11.27 1062 VAL A CA 1
ATOM 1568 C C . VAL A 1 245 ? 25.917 30.820 13.350 1.00 10.88 1062 VAL A C 1
ATOM 1569 O O . VAL A 1 245 ? 27.076 30.518 13.658 1.00 11.20 1062 VAL A O 1
ATOM 1573 N N . TRP A 1 246 ? 25.294 31.888 13.843 1.00 10.80 1063 TRP A N 1
ATOM 1574 C CA . TRP A 1 246 ? 25.824 32.630 14.966 1.00 10.29 1063 TRP A CA 1
ATOM 1575 C C . TRP A 1 246 ? 25.052 32.246 16.227 1.00 9.96 1063 TRP A C 1
ATOM 1576 O O . TRP A 1 246 ? 23.833 32.099 16.187 1.00 9.62 1063 TRP A O 1
ATOM 1587 N N . ILE A 1 247 ? 25.778 32.087 17.341 1.00 10.12 1064 ILE A N 1
ATOM 1588 C CA . ILE A 1 247 ? 25.200 31.757 18.644 1.00 10.46 1064 ILE A CA 1
ATOM 1589 C C . ILE A 1 247 ? 25.746 32.690 19.720 1.00 10.18 1064 ILE A C 1
ATOM 1590 O O . ILE A 1 247 ? 26.908 33.039 19.715 1.00 9.06 1064 ILE A O 1
ATOM 1595 N N . LYS A 1 248 ? 24.889 33.112 20.637 1.00 10.26 1065 LYS A N 1
ATOM 1596 C CA . LYS A 1 248 ? 25.361 33.858 21.788 1.00 11.32 1065 LYS A CA 1
ATOM 1597 C C . LYS A 1 248 ? 24.446 33.555 22.991 1.00 11.97 1065 LYS A C 1
ATOM 1598 O O . LYS A 1 248 ? 23.312 33.034 22.842 1.00 11.29 1065 LYS A O 1
ATOM 1604 N N . ASP A 1 249 ? 24.964 33.844 24.181 1.00 12.13 1066 ASP A N 1
ATOM 1605 C CA . ASP A 1 249 ? 24.180 33.787 25.442 1.00 11.98 1066 ASP A CA 1
ATOM 1606 C C . ASP A 1 249 ? 23.598 32.410 25.722 1.00 11.10 1066 ASP A C 1
ATOM 1607 O O . ASP A 1 249 ? 22.412 32.282 26.069 1.00 10.36 1066 ASP A O 1
ATOM 1612 N N . PHE A 1 250 ? 24.412 31.377 25.531 1.00 10.55 1067 PHE A N 1
ATOM 1613 C CA . PHE A 1 250 ? 23.951 30.019 25.791 1.00 10.19 1067 PHE A CA 1
ATOM 1614 C C . PHE A 1 250 ? 23.961 29.794 27.297 1.00 9.68 1067 PHE A C 1
ATOM 1615 O O . PHE A 1 250 ? 25.012 29.936 27.944 1.00 9.64 1067 PHE A O 1
ATOM 1623 N N . ASN A 1 251 ? 22.813 29.404 27.830 1.00 9.67 1068 ASN A N 1
ATOM 1624 C CA . ASN A 1 251 ? 22.621 29.094 29.253 1.00 9.90 1068 ASN A CA 1
ATOM 1625 C C . ASN A 1 251 ? 21.761 27.835 29.413 1.00 9.70 1068 ASN A C 1
ATOM 1626 O O . ASN A 1 251 ? 20.846 27.557 28.605 1.00 9.56 1068 ASN A O 1
ATOM 1631 N N . ILE A 1 252 ? 22.052 27.100 30.474 1.00 9.78 1069 ILE A N 1
ATOM 1632 C CA . ILE A 1 252 ? 21.201 26.008 30.952 1.00 9.83 1069 ILE A CA 1
ATOM 1633 C C . ILE A 1 252 ? 20.773 26.330 32.399 1.00 9.31 1069 ILE A C 1
ATOM 1634 O O . ILE A 1 252 ? 21.546 26.906 33.198 1.00 8.56 1069 ILE A O 1
ATOM 1639 N N . PHE A 1 253 ? 19.525 26.005 32.720 1.00 9.55 1070 PHE A N 1
ATOM 1640 C CA . PHE A 1 253 ? 18.971 26.169 34.053 1.00 10.45 1070 PHE A CA 1
ATOM 1641 C C . PHE A 1 253 ? 18.436 24.790 34.489 1.00 10.86 1070 PHE A C 1
ATOM 1642 O O . PHE A 1 253 ? 17.828 24.061 33.691 1.00 11.03 1070 PHE A O 1
ATOM 1650 N N . GLY A 1 254 ? 18.636 24.476 35.752 1.00 10.20 1071 GLY A N 1
ATOM 1651 C CA . GLY A 1 254 ? 18.172 23.231 36.362 1.00 10.98 1071 GLY A CA 1
ATOM 1652 C C . GLY A 1 254 ? 16.741 23.217 36.847 1.00 10.89 1071 GLY A C 1
ATOM 1653 O O . GLY A 1 254 ? 16.407 22.469 37.769 1.00 11.29 1071 GLY A O 1
ATOM 1654 N N . ARG A 1 255 ? 15.894 24.020 36.234 1.00 10.80 1072 ARG A N 1
ATOM 1655 C CA . ARG A 1 255 ? 14.485 24.108 36.602 1.00 12.67 1072 ARG A CA 1
ATOM 1656 C C . ARG A 1 255 ? 13.704 24.555 35.372 1.00 11.91 1072 ARG A C 1
ATOM 1657 O O . ARG A 1 255 ? 14.306 24.979 34.376 1.00 10.86 1072 ARG A O 1
ATOM 1665 N N . GLU A 1 256 ? 12.379 24.429 35.415 1.00 11.80 1073 GLU A N 1
ATOM 1666 C CA . GLU A 1 256 ? 11.526 25.012 34.361 1.00 12.56 1073 GLU A CA 1
ATOM 1667 C C . GLU A 1 256 ? 11.336 26.502 34.655 1.00 12.21 1073 GLU A C 1
ATOM 1668 O O . GLU A 1 256 ? 10.653 26.853 35.610 1.00 11.42 1073 GLU A O 1
ATOM 1674 N N . LEU A 1 257 ? 11.932 27.373 33.856 1.00 11.86 1074 LEU A N 1
ATOM 1675 C CA . LEU A 1 257 ? 11.689 28.803 34.051 1.00 12.16 1074 LEU A CA 1
ATOM 1676 C C . LEU A 1 257 ? 10.214 29.113 33.801 1.00 11.45 1074 LEU A C 1
ATOM 1677 O O . LEU A 1 257 ? 9.620 28.554 32.882 1.00 12.12 1074 LEU A O 1
ATOM 1682 N N . ASN A 1 258 ? 9.646 30.016 34.596 1.00 11.05 1075 ASN A N 1
ATOM 1683 C CA . ASN A 1 258 ? 8.276 30.502 34.344 1.00 11.53 1075 ASN A CA 1
ATOM 1684 C C . ASN A 1 258 ? 8.255 31.712 33.371 1.00 11.23 1075 ASN A C 1
ATOM 1685 O O . ASN A 1 258 ? 9.307 32.232 32.950 1.00 10.37 1075 ASN A O 1
ATOM 1690 N N . ALA A 1 259 ? 7.061 32.119 32.946 1.00 11.09 1076 ALA A N 1
ATOM 1691 C CA . ALA A 1 259 ? 6.965 33.183 31.953 1.00 10.99 1076 ALA A CA 1
ATOM 1692 C C . ALA A 1 259 ? 7.635 34.463 32.438 1.00 11.29 1076 ALA A C 1
ATOM 1693 O O . ALA A 1 259 ? 8.252 35.169 31.656 1.00 11.27 1076 ALA A O 1
ATOM 1695 N N . THR A 1 260 ? 7.485 34.775 33.722 1.00 11.78 1077 THR A N 1
ATOM 1696 C CA . THR A 1 260 ? 8.070 35.979 34.290 1.00 11.84 1077 THR A CA 1
ATOM 1697 C C . THR A 1 260 ? 9.603 35.950 34.215 1.00 11.96 1077 THR A C 1
ATOM 1698 O O . THR A 1 260 ? 10.234 36.938 33.798 1.00 11.50 1077 THR A O 1
ATOM 1702 N N . GLU A 1 261 ? 10.184 34.811 34.590 1.00 11.32 1078 GLU A N 1
ATOM 1703 C CA . GLU A 1 261 ? 11.642 34.613 34.533 1.00 12.07 1078 GLU A CA 1
ATOM 1704 C C . GLU A 1 261 ? 12.153 34.678 33.093 1.00 11.22 1078 GLU A C 1
ATOM 1705 O O . GLU A 1 261 ? 13.199 35.281 32.816 1.00 10.16 1078 GLU A O 1
ATOM 1711 N N . VAL A 1 262 ? 11.430 34.053 32.172 1.00 11.44 1079 VAL A N 1
ATOM 1712 C CA . VAL A 1 262 ? 11.809 34.127 30.754 1.00 11.71 1079 VAL A CA 1
ATOM 1713 C C . VAL A 1 262 ? 11.815 35.588 30.259 1.00 11.68 1079 VAL A C 1
ATOM 1714 O O . VAL A 1 262 ? 12.778 36.005 29.622 1.00 11.46 1079 VAL A O 1
ATOM 1718 N N . SER A 1 263 ? 10.776 36.362 30.556 1.00 12.45 1080 SER A N 1
ATOM 1719 C CA . SER A 1 263 ? 10.765 37.789 30.155 1.00 13.05 1080 SER A CA 1
ATOM 1720 C C . SER A 1 263 ? 11.912 38.591 30.772 1.00 13.47 1080 SER A C 1
ATOM 1721 O O . SER A 1 263 ? 12.513 39.432 30.098 1.00 13.19 1080 SER A O 1
ATOM 1724 N N . SER A 1 264 ? 12.206 38.366 32.058 1.00 12.76 1081 SER A N 1
ATOM 1725 C CA . SER A 1 264 ? 13.295 39.080 32.722 1.00 12.66 1081 SER A CA 1
ATOM 1726 C C . SER A 1 264 ? 14.647 38.764 32.100 1.00 12.30 1081 SER A C 1
ATOM 1727 O O . SER A 1 264 ? 15.464 39.652 31.884 1.00 11.16 1081 SER A O 1
ATOM 1730 N N . LEU A 1 265 ? 14.886 37.483 31.836 1.00 11.44 1082 LEU A N 1
ATOM 1731 C CA . LEU A 1 265 ? 16.105 37.046 31.141 1.00 11.16 1082 LEU A CA 1
ATOM 1732 C C . LEU A 1 265 ? 16.218 37.698 29.768 1.00 10.57 1082 LEU A C 1
ATOM 1733 O O . LEU A 1 265 ? 17.298 38.100 29.363 1.00 9.60 1082 LEU A O 1
ATOM 1738 N N . TYR A 1 266 ? 15.103 37.830 29.058 1.00 10.28 1083 TYR A N 1
ATOM 1739 C CA . TYR A 1 266 ? 15.115 38.491 27.747 1.00 10.51 1083 TYR A CA 1
ATOM 1740 C C . TYR A 1 266 ? 15.499 39.964 27.853 1.00 11.04 1083 TYR A C 1
ATOM 1741 O O . TYR A 1 266 ? 16.267 40.506 27.024 1.00 11.50 1083 TYR A O 1
ATOM 1750 N N . TRP A 1 267 ? 14.943 40.632 28.846 1.00 11.65 1084 TRP A N 1
ATOM 1751 C CA . TRP A 1 267 ? 15.258 42.044 29.058 1.00 12.19 1084 TRP A CA 1
ATOM 1752 C C . TRP A 1 267 ? 16.771 42.216 29.333 1.00 11.67 1084 TRP A C 1
ATOM 1753 O O . TRP A 1 267 ? 17.420 43.052 28.707 1.00 10.73 1084 TRP A O 1
ATOM 1764 N N . ILE A 1 268 ? 17.317 41.399 30.233 1.00 12.38 1085 ILE A N 1
ATOM 1765 C CA . ILE A 1 268 ? 18.740 41.456 30.597 1.00 12.50 1085 ILE A CA 1
ATOM 1766 C C . ILE A 1 268 ? 19.641 41.168 29.425 1.00 12.85 1085 ILE A C 1
ATOM 1767 O O . ILE A 1 268 ? 20.572 41.927 29.133 1.00 12.25 1085 ILE A O 1
ATOM 1772 N N . GLN A 1 269 ? 19.330 40.116 28.685 1.00 12.90 1086 GLN A N 1
ATOM 1773 C CA . GLN A 1 269 ? 20.180 39.733 27.546 1.00 13.50 1086 GLN A CA 1
ATOM 1774 C C . GLN A 1 269 ? 20.046 40.641 26.308 1.00 14.19 1086 GLN A C 1
ATOM 1775 O O . GLN A 1 269 ? 20.878 40.585 25.389 1.00 13.66 1086 GLN A O 1
ATOM 1781 N N . SER A 1 270 ? 19.009 41.480 26.275 1.00 14.26 1087 SER A N 1
ATOM 1782 C CA . SER A 1 270 ? 18.802 42.407 25.164 1.00 13.83 1087 SER A CA 1
ATOM 1783 C C . SER A 1 270 ? 19.735 43.614 25.221 1.00 14.54 1087 SER A C 1
ATOM 1784 O O . SER A 1 270 ? 19.731 44.403 24.291 1.00 15.19 1087 SER A O 1
ATOM 1787 N N . SER A 1 271 ? 20.459 43.807 26.326 1.00 14.60 1088 SER A N 1
ATOM 1788 C CA . SER A 1 271 ? 21.390 44.938 26.490 1.00 14.73 1088 SER A CA 1
ATOM 1789 C C . SER A 1 271 ? 20.746 46.247 26.073 1.00 14.44 1088 SER A C 1
ATOM 1790 O O . SER A 1 271 ? 21.153 46.884 25.072 1.00 14.65 1088 SER A O 1
ATOM 1793 N N . THR A 1 272 ? 19.758 46.638 26.854 1.00 13.46 1089 THR A N 1
ATOM 1794 C CA . THR A 1 272 ? 18.836 47.690 26.461 1.00 14.09 1089 THR A CA 1
ATOM 1795 C C . THR A 1 272 ? 19.487 49.063 26.373 1.00 14.19 1089 THR A C 1
ATOM 1796 O O . THR A 1 272 ? 18.973 49.912 25.663 1.00 14.47 1089 THR A O 1
ATOM 1800 N N . ASN A 1 273 ? 20.624 49.265 27.036 1.00 14.06 1090 ASN A N 1
ATOM 1801 C CA . ASN A 1 273 ? 21.396 50.505 26.879 1.00 15.08 1090 ASN A CA 1
ATOM 1802 C C . ASN A 1 273 ? 22.240 50.589 25.622 1.00 15.10 1090 ASN A C 1
ATOM 1803 O O . ASN A 1 273 ? 22.820 51.648 25.336 1.00 16.66 1090 ASN A O 1
ATOM 1808 N N . THR A 1 274 ? 22.348 49.509 24.873 1.00 13.89 1091 THR A N 1
ATOM 1809 C CA . THR A 1 274 ? 23.172 49.562 23.659 1.00 14.53 1091 THR A CA 1
ATOM 1810 C C . THR A 1 274 ? 22.361 49.846 22.388 1.00 13.70 1091 THR A C 1
ATOM 1811 O O . THR A 1 274 ? 21.285 49.320 22.223 1.00 13.67 1091 THR A O 1
ATOM 1815 N N . LEU A 1 275 ? 22.912 50.659 21.487 1.00 12.31 1092 LEU A N 1
ATOM 1816 C CA . LEU A 1 275 ? 22.330 50.879 20.171 1.00 11.43 1092 LEU A CA 1
ATOM 1817 C C . LEU A 1 275 ? 22.653 49.721 19.251 1.00 10.69 1092 LEU A C 1
ATOM 1818 O O . LEU A 1 275 ? 23.764 49.226 19.253 1.00 9.31 1092 LEU A O 1
ATOM 1823 N N . LYS A 1 276 ? 21.665 49.296 18.468 1.00 10.24 1093 LYS A N 1
ATOM 1824 C CA . LYS A 1 276 ? 21.835 48.184 17.537 1.00 11.30 1093 LYS A CA 1
ATOM 1825 C C . LYS A 1 276 ? 21.427 48.518 16.111 1.00 10.03 1093 LYS A C 1
ATOM 1826 O O . LYS A 1 276 ? 20.634 49.429 15.872 1.00 10.44 1093 LYS A O 1
ATOM 1832 N N . ASP A 1 277 ? 21.964 47.738 15.173 1.00 9.97 1094 ASP A N 1
ATOM 1833 C CA . ASP A 1 277 ? 21.554 47.783 13.790 1.00 9.56 1094 ASP A CA 1
ATOM 1834 C C . ASP A 1 277 ? 20.388 46.822 13.526 1.00 9.81 1094 ASP A C 1
ATOM 1835 O O . ASP A 1 277 ? 19.926 46.102 14.431 1.00 8.67 1094 ASP A O 1
ATOM 1840 N N . PHE A 1 278 ? 19.946 46.808 12.264 1.00 9.36 1095 PHE A N 1
ATOM 1841 C CA . PHE A 1 278 ? 18.778 46.027 11.808 1.00 9.74 1095 PHE A CA 1
ATOM 1842 C C . PHE A 1 278 ? 18.930 44.522 12.098 1.00 9.46 1095 PHE A C 1
ATOM 1843 O O . PHE A 1 278 ? 17.942 43.806 12.356 1.00 10.86 1095 PHE A O 1
ATOM 1851 N N . TRP A 1 279 ? 20.172 44.061 12.100 1.00 8.74 1096 TRP A N 1
ATOM 1852 C CA . TRP A 1 279 ? 20.474 42.659 12.355 1.00 9.23 1096 TRP A CA 1
ATOM 1853 C C . TRP A 1 279 ? 20.576 42.324 13.849 1.00 9.18 1096 TRP A C 1
ATOM 1854 O O . TRP A 1 279 ? 20.675 41.145 14.208 1.00 9.74 1096 TRP A O 1
ATOM 1865 N N . GLY A 1 280 ? 20.580 43.343 14.720 1.00 9.01 1097 GLY A N 1
ATOM 1866 C CA . GLY A 1 280 ? 20.739 43.099 16.150 1.00 9.83 1097 GLY A CA 1
ATOM 1867 C C . GLY A 1 280 ? 22.161 43.202 16.677 1.00 10.03 1097 GLY A C 1
ATOM 1868 O O . GLY A 1 280 ? 22.417 42.934 17.859 1.00 10.05 1097 GLY A O 1
ATOM 1869 N N . ASN A 1 281 ? 23.081 43.613 15.813 1.00 10.28 1098 ASN A N 1
ATOM 1870 C CA . ASN A 1 281 ? 24.474 43.849 16.185 1.00 10.57 1098 ASN A CA 1
ATOM 1871 C C . ASN A 1 281 ? 24.663 45.301 16.616 1.00 10.81 1098 ASN A C 1
ATOM 1872 O O . ASN A 1 281 ? 23.856 46.136 16.257 1.00 10.10 1098 ASN A O 1
ATOM 1877 N N . PRO A 1 282 ? 25.701 45.580 17.415 1.00 11.11 1099 PRO A N 1
ATOM 1878 C CA . PRO A 1 282 ? 25.940 46.950 17.840 1.00 10.92 1099 PRO A CA 1
ATOM 1879 C C . PRO A 1 282 ? 26.099 47.886 16.659 1.00 11.04 1099 PRO A C 1
ATOM 1880 O O . PRO A 1 282 ? 26.735 47.542 15.663 1.00 11.30 1099 PRO A O 1
ATOM 1884 N N . LEU A 1 283 ? 25.506 49.053 16.787 1.00 10.33 1100 LEU A N 1
ATOM 1885 C CA . LEU A 1 283 ? 25.599 50.103 15.798 1.00 9.47 1100 LEU A CA 1
ATOM 1886 C C . LEU A 1 283 ? 26.967 50.727 15.883 1.00 9.08 1100 LEU A C 1
ATOM 1887 O O . LEU A 1 283 ? 27.463 50.946 16.992 1.00 8.86 1100 LEU A O 1
ATOM 1892 N N . ARG A 1 284 ? 27.588 50.985 14.720 1.00 8.45 1101 ARG A N 1
ATOM 1893 C CA . ARG A 1 284 ? 28.984 51.417 14.670 1.00 8.92 1101 ARG A CA 1
ATOM 1894 C C . ARG A 1 284 ? 29.217 52.679 13.838 1.00 8.08 1101 ARG A C 1
ATOM 1895 O O . ARG A 1 284 ? 28.447 53.005 12.906 1.00 8.44 1101 ARG A O 1
ATOM 1903 N N . TYR A 1 285 ? 30.273 53.408 14.198 1.00 7.76 1102 TYR A N 1
ATOM 1904 C CA . TYR A 1 285 ? 30.775 54.487 13.377 1.00 8.83 1102 TYR A CA 1
ATOM 1905 C C . TYR A 1 285 ? 31.436 53.920 12.104 1.00 9.46 1102 TYR A C 1
ATOM 1906 O O . TYR A 1 285 ? 31.815 52.740 12.046 1.00 8.17 1102 TYR A O 1
ATOM 1915 N N . ASP A 1 286 ? 31.550 54.780 11.097 1.00 9.87 1103 ASP A N 1
ATOM 1916 C CA . ASP A 1 286 ? 32.362 54.511 9.919 1.00 10.70 1103 ASP A CA 1
ATOM 1917 C C . ASP A 1 286 ? 31.898 53.283 9.155 1.00 10.86 1103 ASP A C 1
ATOM 1918 O O . ASP A 1 286 ? 32.685 52.607 8.520 1.00 11.42 1103 ASP A O 1
ATOM 1923 N N . THR A 1 287 ? 30.602 52.991 9.223 1.00 10.08 1104 THR A N 1
ATOM 1924 C CA . THR A 1 287 ? 30.075 51.789 8.625 1.00 9.81 1104 THR A CA 1
ATOM 1925 C C . THR A 1 287 ? 28.912 52.233 7.768 1.00 9.68 1104 THR A C 1
ATOM 1926 O O . THR A 1 287 ? 28.049 52.982 8.238 1.00 8.97 1104 THR A O 1
ATOM 1930 N N . GLN A 1 288 ? 28.878 51.769 6.520 1.00 9.27 1105 GLN A N 1
ATOM 1931 C CA . GLN A 1 288 ? 27.809 52.138 5.618 1.00 9.68 1105 GLN A CA 1
ATOM 1932 C C . GLN A 1 288 ? 26.495 51.463 6.020 1.00 9.59 1105 GLN A C 1
ATOM 1933 O O . GLN A 1 288 ? 26.443 50.257 6.247 1.00 8.57 1105 GLN A O 1
ATOM 1939 N N . TYR A 1 289 ? 25.430 52.249 6.064 1.00 9.55 1106 TYR A N 1
ATOM 1940 C CA . TYR A 1 289 ? 24.102 51.787 6.448 1.00 9.29 1106 TYR A CA 1
ATOM 1941 C C . TYR A 1 289 ? 23.036 52.322 5.494 1.00 8.98 1106 TYR A C 1
ATOM 1942 O O . TYR A 1 289 ? 22.998 53.505 5.211 1.00 8.10 1106 TYR A O 1
ATOM 1951 N N . TYR A 1 290 ? 22.163 51.439 5.033 1.00 8.79 1107 TYR A N 1
ATOM 1952 C CA . TYR A 1 290 ? 20.870 51.843 4.502 1.00 9.30 1107 TYR A CA 1
ATOM 1953 C C . TYR A 1 290 ? 19.892 52.141 5.638 1.00 9.84 1107 TYR A C 1
ATOM 1954 O O . TYR A 1 290 ? 20.083 51.758 6.803 1.00 10.44 1107 TYR A O 1
ATOM 1963 N N . LEU A 1 291 ? 18.874 52.925 5.328 1.00 10.84 1108 LEU A N 1
ATOM 1964 C CA . LEU A 1 291 ? 17.988 53.435 6.364 1.00 10.60 1108 LEU A CA 1
ATOM 1965 C C . LEU A 1 291 ? 16.600 52.837 6.173 1.00 10.20 1108 LEU A C 1
ATOM 1966 O O . LEU A 1 291 ? 16.042 52.783 5.052 1.00 11.02 1108 LEU A O 1
ATOM 1971 N N . PHE A 1 292 ? 16.078 52.315 7.264 1.00 8.92 1109 PHE A N 1
ATOM 1972 C CA . PHE A 1 292 ? 14.785 51.701 7.302 1.00 9.93 1109 PHE A CA 1
ATOM 1973 C C . PHE A 1 292 ? 13.919 52.502 8.288 1.00 10.48 1109 PHE A C 1
ATOM 1974 O O . PHE A 1 292 ? 14.354 52.860 9.391 1.00 9.35 1109 PHE A O 1
ATOM 1982 N N . ASN A 1 293 ? 12.689 52.756 7.886 1.00 10.88 1110 ASN A N 1
ATOM 1983 C CA . ASN A 1 293 ? 11.738 53.414 8.746 1.00 10.70 1110 ASN A CA 1
ATOM 1984 C C . ASN A 1 293 ? 10.756 52.355 9.200 1.00 11.29 1110 ASN A C 1
ATOM 1985 O O . ASN A 1 293 ? 10.078 51.720 8.389 1.00 11.11 1110 ASN A O 1
ATOM 1990 N N . GLN A 1 294 ? 10.684 52.190 10.511 1.00 11.01 1111 GLN A N 1
ATOM 1991 C CA . GLN A 1 294 ? 9.876 51.169 11.152 1.00 11.92 1111 GLN A CA 1
ATOM 1992 C C . GLN A 1 294 ? 8.369 51.467 11.072 1.00 11.92 1111 GLN A C 1
ATOM 1993 O O . GLN A 1 294 ? 7.524 50.559 11.112 1.00 12.32 1111 GLN A O 1
ATOM 1999 N N . GLY A 1 295 ? 8.036 52.740 10.962 1.00 12.23 1112 GLY A N 1
ATOM 2000 C CA . GLY A 1 295 ? 6.683 53.161 10.732 1.00 12.62 1112 GLY A CA 1
ATOM 2001 C C . GLY A 1 295 ? 6.187 52.987 9.313 1.00 13.09 1112 GLY A C 1
ATOM 2002 O O . GLY A 1 295 ? 5.011 52.726 9.106 1.00 13.19 1112 GLY A O 1
ATOM 2003 N N . MET A 1 296 ? 7.068 53.169 8.336 1.00 13.12 1113 MET A N 1
ATOM 2004 C CA . MET A 1 296 ? 6.745 53.045 6.900 1.00 14.42 1113 MET A CA 1
ATOM 2005 C C . MET A 1 296 ? 7.753 52.084 6.282 1.00 13.15 1113 MET A C 1
ATOM 2006 O O . MET A 1 296 ? 8.718 52.480 5.629 1.00 13.59 1113 MET A O 1
ATOM 2011 N N . GLN A 1 297 ? 7.532 50.805 6.515 1.00 12.96 1114 GLN A N 1
ATOM 2012 C CA . GLN A 1 297 ? 8.522 49.772 6.225 1.00 13.31 1114 GLN A CA 1
ATOM 2013 C C . GLN A 1 297 ? 8.671 49.515 4.725 1.00 12.55 1114 GLN A C 1
ATOM 2014 O O . GLN A 1 297 ? 9.643 48.924 4.326 1.00 12.31 1114 GLN A O 1
ATOM 2020 N N . ASN A 1 298 ? 7.718 49.974 3.922 1.00 12.08 1115 ASN A N 1
ATOM 2021 C CA . ASN A 1 298 ? 7.682 49.607 2.499 1.00 12.61 1115 ASN A CA 1
ATOM 2022 C C . ASN A 1 298 ? 8.331 50.611 1.552 1.00 11.34 1115 ASN A C 1
ATOM 2023 O O . ASN 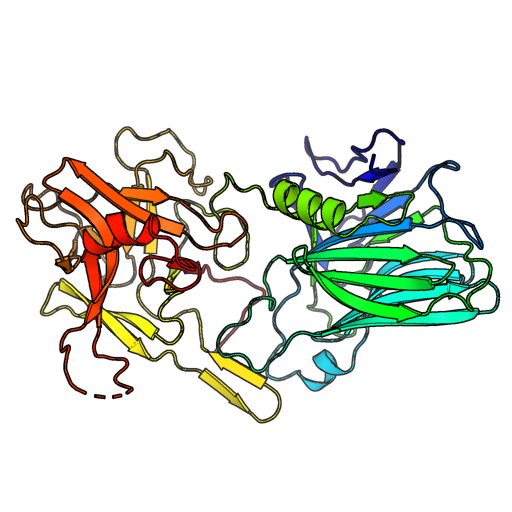A 1 298 ? 8.228 50.470 0.326 1.00 11.53 1115 ASN A O 1
ATOM 2028 N N . ILE A 1 299 ? 9.006 51.597 2.125 1.00 11.75 1116 ILE A N 1
ATOM 2029 C CA . ILE A 1 299 ? 9.692 52.633 1.385 1.00 12.14 1116 ILE A CA 1
ATOM 2030 C C . ILE A 1 299 ? 11.147 52.734 1.803 1.00 11.66 1116 ILE A C 1
ATOM 2031 O O . ILE A 1 299 ? 11.555 52.281 2.895 1.00 12.32 1116 ILE A O 1
ATOM 2036 N N . TYR A 1 300 ? 11.920 53.354 0.934 1.00 10.71 1117 TYR A N 1
ATOM 2037 C CA . TYR A 1 300 ? 13.264 53.804 1.267 1.00 11.16 1117 TYR A CA 1
ATOM 2038 C C . TYR A 1 300 ? 13.384 55.269 0.880 1.00 11.42 1117 TYR A C 1
ATOM 2039 O O . TYR A 1 300 ? 12.492 55.799 0.200 1.00 10.45 1117 TYR A O 1
ATOM 2048 N N . ILE A 1 301 ? 14.457 55.901 1.346 1.00 11.25 1118 ILE A N 1
ATOM 2049 C CA . ILE A 1 301 ? 14.762 57.303 1.049 1.00 12.06 1118 ILE A CA 1
ATOM 2050 C C . ILE A 1 301 ? 15.767 57.450 -0.113 1.00 11.68 1118 ILE A C 1
ATOM 2051 O O . ILE A 1 301 ? 16.827 56.813 -0.128 1.00 12.91 1118 ILE A O 1
ATOM 2056 N N . LYS A 1 302 ? 15.386 58.257 -1.104 1.00 10.72 1119 LYS A N 1
ATOM 2057 C CA . LYS A 1 302 ? 16.226 58.597 -2.246 1.00 11.14 1119 LYS A CA 1
ATOM 2058 C C . LYS A 1 302 ? 16.530 60.098 -2.226 1.00 11.62 1119 LYS A C 1
ATOM 2059 O O . LYS A 1 302 ? 15.786 60.896 -1.616 1.00 9.90 1119 LYS A O 1
ATOM 2065 N N . TYR A 1 303 ? 17.606 60.488 -2.929 1.00 10.91 1120 TYR A N 1
ATOM 2066 C CA . TYR A 1 303 ? 17.966 61.892 -3.025 1.00 11.10 1120 TYR A CA 1
ATOM 2067 C C . TYR A 1 303 ? 17.148 62.567 -4.124 1.00 10.99 1120 TYR A C 1
ATOM 2068 O O . TYR A 1 303 ? 17.001 62.017 -5.200 1.00 10.64 1120 TYR A O 1
ATOM 2077 N N . PHE A 1 304 ? 16.649 63.765 -3.845 1.00 10.36 1121 PHE A N 1
ATOM 2078 C CA . PHE A 1 304 ? 15.994 64.600 -4.840 1.00 11.04 1121 PHE A CA 1
ATOM 2079 C C . PHE A 1 304 ? 16.750 65.927 -4.913 1.00 11.01 1121 PHE A C 1
ATOM 2080 O O . PHE A 1 304 ? 16.607 66.781 -4.051 1.00 11.08 1121 PHE A O 1
ATOM 2088 N N . SER A 1 305 ? 17.584 66.083 -5.925 1.00 11.52 1122 SER A N 1
ATOM 2089 C CA . SER A 1 305 ? 18.525 67.199 -5.971 1.00 12.37 1122 SER A CA 1
ATOM 2090 C C . SER A 1 305 ? 17.873 68.581 -6.032 1.00 12.93 1122 SER A C 1
ATOM 2091 O O . SER A 1 305 ? 18.420 69.548 -5.501 1.00 13.57 1122 SER A O 1
ATOM 2094 N N . LYS A 1 306 ? 16.708 68.678 -6.673 1.00 12.25 1123 LYS A N 1
ATOM 2095 C CA . LYS A 1 306 ? 16.092 69.982 -6.895 1.00 12.66 1123 LYS A CA 1
ATOM 2096 C C . LYS A 1 306 ? 15.688 70.647 -5.602 1.00 11.44 1123 LYS A C 1
ATOM 2097 O O . LYS A 1 306 ? 15.685 71.872 -5.503 1.00 10.34 1123 LYS A O 1
ATOM 2103 N N . ALA A 1 307 ? 15.417 69.847 -4.583 1.00 9.42 1124 ALA A N 1
ATOM 2104 C CA . ALA A 1 307 ? 14.997 70.374 -3.321 1.00 8.72 1124 ALA A CA 1
ATOM 2105 C C . ALA A 1 307 ? 15.928 69.977 -2.145 1.00 8.67 1124 ALA A C 1
ATOM 2106 O O . ALA A 1 307 ? 15.566 70.188 -0.994 1.00 7.56 1124 ALA A O 1
ATOM 2108 N N . SER A 1 308 ? 17.130 69.479 -2.450 1.00 7.84 1125 SER A N 1
ATOM 2109 C CA . SER A 1 308 ? 18.137 69.117 -1.457 1.00 7.93 1125 SER A CA 1
ATOM 2110 C C . SER A 1 308 ? 17.471 68.213 -0.435 1.00 7.89 1125 SER A C 1
ATOM 2111 O O . SER A 1 308 ? 17.633 68.417 0.758 1.00 6.63 1125 SER A O 1
ATOM 2114 N N . MET A 1 309 ? 16.760 67.185 -0.929 1.00 7.81 1126 MET A N 1
ATOM 2115 C CA . MET A 1 309 ? 15.716 66.497 -0.156 1.00 8.79 1126 MET A CA 1
ATOM 2116 C C . MET A 1 309 ? 15.858 64.996 -0.237 1.00 9.11 1126 MET A C 1
ATOM 2117 O O . MET A 1 309 ? 16.369 64.460 -1.230 1.00 9.33 1126 MET A O 1
ATOM 2122 N N . GLY A 1 310 ? 15.399 64.336 0.827 1.00 9.29 1127 GLY A N 1
ATOM 2123 C CA . GLY A 1 310 ? 15.219 62.895 0.876 1.00 9.72 1127 GLY A CA 1
ATOM 2124 C C . GLY A 1 310 ? 13.742 62.598 0.691 1.00 9.53 1127 GLY A C 1
ATOM 2125 O O . GLY A 1 310 ? 12.914 63.000 1.490 1.00 9.14 1127 GLY A O 1
ATOM 2126 N N . GLU A 1 311 ? 13.420 61.985 -0.441 1.00 9.61 1128 GLU A N 1
ATOM 2127 C CA . GLU A 1 311 ? 12.052 61.617 -0.791 1.00 9.84 1128 GLU A CA 1
ATOM 2128 C C . GLU A 1 311 ? 11.904 60.128 -0.661 1.00 9.51 1128 GLU A C 1
ATOM 2129 O O . GLU A 1 311 ? 12.883 59.379 -0.669 1.00 11.26 1128 GLU A O 1
ATOM 2135 N N . THR A 1 312 ? 10.675 59.680 -0.616 1.00 10.68 1129 THR A N 1
ATOM 2136 C CA . THR A 1 312 ? 10.422 58.265 -0.463 1.00 10.13 1129 THR A CA 1
ATOM 2137 C C . THR A 1 312 ? 10.148 57.634 -1.809 1.00 10.37 1129 THR A C 1
ATOM 2138 O O . THR A 1 312 ? 9.734 58.297 -2.784 1.00 10.09 1129 THR A O 1
ATOM 2142 N N . ALA A 1 313 ? 10.407 56.337 -1.856 1.00 8.87 1130 ALA A N 1
ATOM 2143 C CA . ALA A 1 313 ? 10.163 55.541 -3.027 1.00 9.96 1130 ALA A CA 1
ATOM 2144 C C . ALA A 1 313 ? 9.889 54.126 -2.518 1.00 9.74 1130 ALA A C 1
ATOM 2145 O O . ALA A 1 313 ? 10.386 53.749 -1.447 1.00 8.71 1130 ALA A O 1
ATOM 2147 N N . PRO A 1 314 ? 9.093 53.346 -3.278 1.00 9.96 1131 PRO A N 1
ATOM 2148 C CA . PRO A 1 314 ? 8.732 51.988 -2.858 1.00 9.84 1131 PRO A CA 1
ATOM 2149 C C . PRO A 1 314 ? 9.901 51.013 -2.961 1.00 10.49 1131 PRO A C 1
ATOM 2150 O O . PRO A 1 314 ? 10.610 50.970 -3.986 1.00 9.16 1131 PRO A O 1
ATOM 2154 N N . ARG A 1 315 ? 10.070 50.186 -1.922 1.00 10.57 1132 ARG A N 1
ATOM 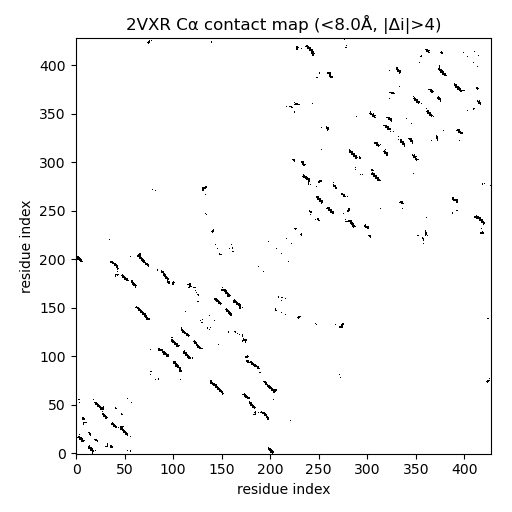2155 C CA . ARG A 1 315 ? 10.965 49.062 -1.992 1.00 10.44 1132 ARG A CA 1
ATOM 2156 C C . ARG A 1 315 ? 10.500 48.145 -3.097 1.00 11.38 1132 ARG A C 1
ATOM 2157 O O . ARG A 1 315 ? 9.294 47.885 -3.247 1.00 10.85 1132 ARG A O 1
ATOM 2165 N N . THR A 1 316 ? 11.479 47.641 -3.845 1.00 11.98 1133 THR A N 1
ATOM 2166 C CA . THR A 1 316 ? 11.268 46.556 -4.787 1.00 11.92 1133 THR A CA 1
ATOM 2167 C C . THR A 1 316 ? 11.258 45.259 -3.989 1.00 12.34 1133 THR A C 1
ATOM 2168 O O . THR A 1 316 ? 11.652 45.230 -2.832 1.00 10.33 1133 THR A O 1
ATOM 2172 N N . ASN A 1 317 ? 10.798 44.190 -4.612 1.00 12.61 1134 ASN A N 1
ATOM 2173 C CA . ASN A 1 317 ? 10.707 42.928 -3.933 1.00 13.18 1134 ASN A CA 1
ATOM 2174 C C . ASN A 1 317 ? 11.165 41.781 -4.809 1.00 12.76 1134 ASN A C 1
ATOM 2175 O O . ASN A 1 317 ? 11.316 41.915 -6.031 1.00 10.96 1134 ASN A O 1
ATOM 2180 N N . PHE A 1 318 ? 11.396 40.650 -4.172 1.00 12.39 1135 PHE A N 1
ATOM 2181 C CA . PHE A 1 318 ? 11.558 39.412 -4.903 1.00 12.21 1135 PHE A CA 1
ATOM 2182 C C . PHE A 1 318 ? 10.455 38.493 -4.428 1.00 12.15 1135 PHE A C 1
ATOM 2183 O O . PHE A 1 318 ? 10.274 38.299 -3.228 1.00 10.20 1135 PHE A O 1
ATOM 2191 N N . ASN A 1 319 ? 9.774 37.857 -5.368 1.00 13.26 1136 ASN A N 1
ATOM 2192 C CA . ASN A 1 319 ? 8.546 37.148 -5.051 1.00 13.10 1136 ASN A CA 1
ATOM 2193 C C . ASN A 1 319 ? 8.421 35.996 -6.012 1.00 14.00 1136 ASN A C 1
ATOM 2194 O O . ASN A 1 319 ? 8.424 36.192 -7.213 1.00 12.43 1136 ASN A O 1
ATOM 2199 N N . ASN A 1 320 ? 8.332 34.781 -5.499 1.00 13.93 1137 ASN A N 1
ATOM 2200 C CA . ASN A 1 320 ? 7.815 33.703 -6.316 1.00 14.68 1137 ASN A CA 1
ATOM 2201 C C . ASN A 1 320 ? 6.922 32.889 -5.402 1.00 14.85 1137 ASN A C 1
ATOM 2202 O O . ASN A 1 320 ? 6.522 33.385 -4.353 1.00 15.84 1137 ASN A O 1
ATOM 2207 N N . ALA A 1 321 ? 6.606 31.663 -5.785 1.00 15.56 1138 ALA A N 1
ATOM 2208 C CA . ALA A 1 321 ? 5.610 30.868 -5.056 1.00 15.70 1138 ALA A CA 1
ATOM 2209 C C . ALA A 1 321 ? 6.088 30.462 -3.657 1.00 15.31 1138 ALA A C 1
ATOM 2210 O O . ALA A 1 321 ? 5.299 30.259 -2.743 1.00 16.48 1138 ALA A O 1
ATOM 2212 N N . ALA A 1 322 ? 7.392 30.338 -3.501 1.00 15.54 1139 ALA A N 1
ATOM 2213 C CA . ALA A 1 322 ? 7.982 29.853 -2.270 1.00 14.71 1139 ALA A CA 1
ATOM 2214 C C . ALA A 1 322 ? 8.335 30.986 -1.294 1.00 13.82 1139 ALA A C 1
ATOM 2215 O O . ALA A 1 322 ? 8.222 30.852 -0.064 1.00 12.39 1139 ALA A O 1
ATOM 2217 N N . ILE A 1 323 ? 8.774 32.104 -1.830 1.00 13.33 1140 ILE A N 1
ATOM 2218 C CA . ILE A 1 323 ? 9.281 33.148 -0.982 1.00 12.62 1140 ILE A CA 1
ATOM 2219 C C . ILE A 1 323 ? 8.876 34.556 -1.432 1.00 11.24 1140 ILE A C 1
ATOM 2220 O O . ILE A 1 323 ? 8.501 34.802 -2.584 1.00 11.04 1140 ILE A O 1
ATOM 2225 N N . ASN A 1 324 ? 8.921 35.476 -0.470 1.00 9.34 1141 ASN A N 1
ATOM 2226 C CA . ASN A 1 324 ? 8.735 36.889 -0.723 1.00 8.99 1141 ASN A CA 1
ATOM 2227 C C . ASN A 1 324 ? 9.521 37.697 0.280 1.00 8.28 1141 ASN A C 1
ATOM 2228 O O . ASN A 1 324 ? 9.549 37.345 1.473 1.00 6.08 1141 ASN A O 1
ATOM 2233 N N . TYR A 1 325 ? 10.161 38.754 -0.205 1.00 7.49 1142 TYR A N 1
ATOM 2234 C CA . TYR A 1 325 ? 10.810 39.739 0.639 1.00 8.32 1142 TYR A CA 1
ATOM 2235 C C . TYR A 1 325 ? 10.987 41.040 -0.131 1.00 8.30 1142 TYR A C 1
ATOM 2236 O O . TYR A 1 325 ? 11.055 41.046 -1.368 1.00 8.78 1142 TYR A O 1
ATOM 2245 N N . GLN A 1 326 ? 11.026 42.153 0.601 1.00 8.89 1143 GLN A N 1
ATOM 2246 C CA . GLN A 1 326 ? 11.409 43.415 0.038 1.00 8.85 1143 GLN A CA 1
ATOM 2247 C C . GLN A 1 326 ? 12.927 43.611 0.166 1.00 9.42 1143 GLN A C 1
ATOM 2248 O O . GLN A 1 326 ? 13.560 43.238 1.174 1.00 10.71 1143 GLN A O 1
ATOM 2254 N N . ASN A 1 327 ? 13.514 44.194 -0.864 1.00 8.64 1144 ASN A N 1
ATOM 2255 C CA . ASN A 1 327 ? 14.926 44.485 -0.853 1.00 9.04 1144 ASN A CA 1
ATOM 2256 C C . ASN A 1 327 ? 15.283 45.547 0.198 1.00 9.60 1144 ASN A C 1
ATOM 2257 O O . ASN A 1 327 ? 14.543 46.505 0.397 1.00 9.92 1144 ASN A O 1
ATOM 2262 N N . LEU A 1 328 ? 16.447 45.377 0.819 1.00 10.13 1145 LEU A N 1
ATOM 2263 C CA . LEU A 1 328 ? 16.899 46.192 1.946 1.00 10.50 1145 LEU A CA 1
ATOM 2264 C C . LEU A 1 328 ? 18.013 47.170 1.570 1.00 11.47 1145 LEU A C 1
ATOM 2265 O O . LEU A 1 328 ? 18.156 48.219 2.208 1.00 12.86 1145 LEU A O 1
ATOM 2270 N N . TYR A 1 329 ? 18.798 46.825 0.553 1.00 10.64 1146 TYR A N 1
ATOM 2271 C CA . TYR A 1 329 ? 19.999 47.581 0.206 1.00 10.65 1146 TYR A CA 1
ATOM 2272 C C . TYR A 1 329 ? 19.640 48.618 -0.845 1.00 10.89 1146 TYR A C 1
ATOM 2273 O O . TYR A 1 329 ? 20.157 48.582 -1.935 1.00 11.37 1146 TYR A O 1
ATOM 2282 N N . LEU A 1 330 ? 18.724 49.514 -0.482 1.00 11.13 1147 LEU A N 1
ATOM 2283 C CA . LEU A 1 330 ? 18.136 50.512 -1.384 1.00 11.48 1147 LEU A CA 1
ATOM 2284 C C . LEU A 1 330 ? 18.272 51.893 -0.793 1.00 11.10 1147 LEU A C 1
ATOM 2285 O O . LEU A 1 330 ? 18.128 52.063 0.410 1.00 11.54 1147 LEU A O 1
ATOM 2290 N N . GLY A 1 331 ? 18.563 52.882 -1.636 1.00 11.27 1148 GLY A N 1
ATOM 2291 C CA . GLY A 1 331 ? 18.447 54.285 -1.226 1.00 11.53 1148 GLY A CA 1
ATOM 2292 C C . GLY A 1 331 ? 19.735 54.872 -0.723 1.00 11.83 1148 GLY A C 1
ATOM 2293 O O . GLY A 1 331 ? 20.817 54.357 -1.016 1.00 11.24 1148 GLY A O 1
ATOM 2294 N N . LEU A 1 332 ? 19.608 55.948 0.051 1.00 11.83 1149 LEU A N 1
ATOM 2295 C CA . LEU A 1 332 ? 20.757 56.691 0.551 1.00 11.90 1149 LEU A CA 1
ATOM 2296 C C . LEU A 1 332 ? 21.572 55.814 1.490 1.00 11.79 1149 LEU A C 1
ATOM 2297 O O . LEU A 1 332 ? 21.010 55.037 2.266 1.00 11.74 1149 LEU A O 1
ATOM 2302 N N . ARG A 1 333 ? 22.884 55.916 1.375 1.00 11.60 1150 ARG A N 1
ATOM 2303 C CA . ARG A 1 333 ? 23.793 55.122 2.173 1.00 11.39 1150 ARG A CA 1
ATOM 2304 C C . ARG A 1 333 ? 24.516 56.040 3.143 1.00 10.47 1150 ARG A C 1
ATOM 2305 O O . ARG A 1 333 ? 25.292 56.918 2.747 1.00 9.94 1150 ARG A O 1
ATOM 2313 N N . PHE A 1 334 ? 24.254 55.817 4.410 1.00 10.01 1151 PHE A N 1
ATOM 2314 C CA . PHE A 1 334 ? 24.682 56.720 5.486 1.00 10.44 1151 PHE A CA 1
ATOM 2315 C C . PHE A 1 334 ? 25.939 56.188 6.179 1.00 10.07 1151 PHE A C 1
ATOM 2316 O O . PHE A 1 334 ? 26.194 54.975 6.201 1.00 10.36 1151 PHE A O 1
ATOM 2324 N N . ILE A 1 335 ? 26.743 57.106 6.721 1.00 9.17 1152 ILE A N 1
ATOM 2325 C CA . ILE A 1 335 ? 27.847 56.733 7.545 1.00 9.07 1152 ILE A CA 1
ATOM 2326 C C . ILE A 1 335 ? 27.755 57.608 8.784 1.00 8.43 1152 ILE A C 1
ATOM 2327 O O . ILE A 1 335 ? 27.673 58.833 8.690 1.00 7.36 1152 ILE A O 1
ATOM 2332 N N . ILE A 1 336 ? 27.807 56.971 9.938 1.00 8.03 1153 ILE A N 1
ATOM 2333 C CA . ILE A 1 336 ? 27.751 57.713 11.201 1.00 8.69 1153 ILE A CA 1
ATOM 2334 C C . ILE A 1 336 ? 29.154 58.168 11.540 1.00 8.98 1153 ILE A C 1
ATOM 2335 O O . ILE A 1 336 ? 30.080 57.348 11.615 1.00 8.23 1153 ILE A O 1
ATOM 2340 N N . LYS A 1 337 ? 29.305 59.464 11.800 1.00 9.66 1154 LYS A N 1
ATOM 2341 C CA . LYS A 1 337 ? 30.589 60.064 12.114 1.00 10.29 1154 LYS A CA 1
ATOM 2342 C C . LYS A 1 337 ? 30.545 60.725 13.490 1.00 10.21 1154 LYS A C 1
ATOM 2343 O O . LYS A 1 337 ? 29.516 61.274 13.888 1.00 8.68 1154 LYS A O 1
ATOM 2349 N N . LYS A 1 338 ? 31.660 60.693 14.207 1.00 11.38 1155 LYS A N 1
ATOM 2350 C CA . LYS A 1 338 ? 31.757 61.348 15.521 1.00 13.03 1155 LYS A CA 1
ATOM 2351 C C . LYS A 1 338 ? 31.819 62.896 15.339 1.00 13.50 1155 LYS A C 1
ATOM 2352 O O . LYS A 1 338 ? 32.623 63.420 14.549 1.00 10.96 1155 LYS A O 1
ATOM 2358 N N . ALA A 1 339 ? 30.959 63.619 16.050 1.00 14.00 1156 ALA A N 1
ATOM 2359 C CA . ALA A 1 339 ? 30.976 65.083 16.001 1.00 15.52 1156 ALA A CA 1
ATOM 2360 C C . ALA A 1 339 ? 32.092 65.673 16.850 1.00 16.93 1156 ALA A C 1
ATOM 2361 O O . ALA A 1 339 ? 32.631 65.022 17.765 1.00 16.56 1156 ALA A O 1
ATOM 2363 N N . SER A 1 340 ? 32.443 66.919 16.539 1.00 18.73 1157 SER A N 1
ATOM 2364 C CA . SER A 1 340 ? 33.496 67.630 17.262 1.00 20.06 1157 SER A CA 1
ATOM 2365 C C . SER A 1 340 ? 33.215 67.604 18.748 1.00 21.17 1157 SER A C 1
ATOM 2366 O O . SER A 1 340 ? 32.086 67.839 19.171 1.00 21.67 1157 SER A O 1
ATOM 2369 N N . ASN A 1 341 ? 34.258 67.317 19.523 1.00 22.26 1158 ASN A N 1
ATOM 2370 C CA . ASN A 1 341 ? 34.205 67.314 20.986 1.00 22.64 1158 ASN A CA 1
ATOM 2371 C C . ASN A 1 341 ? 33.306 66.229 21.609 1.00 22.80 1158 ASN A C 1
ATOM 2372 O O . ASN A 1 341 ? 33.113 66.206 22.832 1.00 24.50 1158 ASN A O 1
ATOM 2377 N N . SER A 1 342 ? 32.787 65.311 20.805 1.00 21.41 1159 SER A N 1
ATOM 2378 C CA . SER A 1 342 ? 32.158 64.126 21.364 1.00 20.80 1159 SER A CA 1
ATOM 2379 C C . SER A 1 342 ? 33.209 63.208 21.982 1.00 21.07 1159 SER A C 1
ATOM 2380 O O . SER A 1 342 ? 34.421 63.492 21.963 1.00 21.30 1159 SER A O 1
ATOM 2383 N N . ARG A 1 343 ? 32.719 62.121 22.565 1.00 20.71 1160 ARG A N 1
ATOM 2384 C CA . ARG A 1 343 ? 33.564 61.064 23.137 1.00 20.64 1160 ARG A CA 1
ATOM 2385 C C . ARG A 1 343 ? 34.584 60.496 22.131 1.00 21.03 1160 ARG A C 1
ATOM 2386 O O . ARG A 1 343 ? 34.224 60.133 21.004 1.00 22.24 1160 ARG A O 1
ATOM 2394 N N . ASN A 1 344 ? 35.845 60.407 22.545 1.00 21.13 1161 ASN A N 1
ATOM 2395 C CA . ASN A 1 344 ? 36.902 59.907 21.648 1.00 20.81 1161 ASN A CA 1
ATOM 2396 C C . ASN A 1 344 ? 36.832 58.416 21.356 1.00 20.38 1161 ASN A C 1
ATOM 2397 O O . ASN A 1 344 ? 36.686 57.595 22.264 1.00 19.01 1161 ASN A O 1
ATOM 2402 N N . ILE A 1 345 ? 36.969 58.099 20.070 1.00 20.47 1162 ILE A N 1
ATOM 2403 C CA . ILE A 1 345 ? 36.715 56.776 19.539 1.00 20.75 1162 ILE A CA 1
ATOM 2404 C C . ILE A 1 345 ? 37.821 56.351 18.580 1.00 20.78 1162 ILE A C 1
ATOM 2405 O O . ILE A 1 345 ? 38.623 57.170 18.108 1.00 20.38 1162 ILE A O 1
ATOM 2410 N N . ASN A 1 346 ? 37.862 55.053 18.317 1.00 20.49 1163 ASN A N 1
ATOM 2411 C CA . ASN A 1 346 ? 38.632 54.518 17.222 1.00 20.36 1163 ASN A CA 1
ATOM 2412 C C . ASN A 1 346 ? 37.665 54.239 16.074 1.00 20.30 1163 ASN A C 1
ATOM 2413 O O . ASN A 1 346 ? 36.419 54.255 16.234 1.00 20.93 1163 ASN A O 1
ATOM 2418 N N . ASN A 1 347 ? 38.249 53.979 14.914 1.00 19.65 1164 ASN A N 1
ATOM 2419 C CA . ASN A 1 347 ? 37.495 53.645 13.731 1.00 19.71 1164 ASN A CA 1
ATOM 2420 C C . ASN A 1 347 ? 36.604 52.431 13.982 1.00 18.91 1164 ASN A C 1
ATOM 2421 O O . ASN A 1 347 ? 37.035 51.489 14.634 1.00 18.83 1164 ASN A O 1
ATOM 2426 N N . ASP A 1 348 ? 35.363 52.484 13.491 1.00 18.56 1165 ASP A N 1
ATOM 2427 C CA . ASP A 1 348 ? 34.386 51.382 13.630 1.00 18.13 1165 ASP A CA 1
ATOM 2428 C C . ASP A 1 348 ? 33.967 51.085 15.084 1.00 16.54 1165 ASP A C 1
ATOM 2429 O O . ASP A 1 348 ? 33.387 50.044 15.356 1.00 16.71 1165 ASP A O 1
ATOM 2434 N N . ASN A 1 349 ? 34.221 51.997 16.012 1.00 15.16 1166 ASN A N 1
ATOM 2435 C CA . ASN A 1 349 ? 33.737 51.818 17.368 1.00 14.54 1166 ASN A CA 1
ATOM 2436 C C . ASN A 1 349 ? 32.198 51.862 17.441 1.00 12.47 1166 ASN A C 1
ATOM 2437 O O . ASN A 1 349 ? 31.498 52.325 16.548 1.00 11.62 1166 ASN A O 1
ATOM 2442 N N . ILE A 1 350 ? 31.694 51.359 18.541 1.00 11.61 1167 ILE A N 1
ATOM 2443 C CA . ILE A 1 350 ? 30.267 51.338 18.799 1.00 10.65 1167 ILE A CA 1
ATOM 2444 C C . ILE A 1 350 ? 29.786 52.734 19.155 1.00 10.35 1167 ILE A C 1
ATOM 2445 O O . ILE A 1 350 ? 30.447 53.458 19.932 1.00 8.91 1167 ILE A O 1
ATOM 2450 N N . VAL A 1 351 ? 28.635 53.106 18.591 1.00 8.91 1168 VAL A N 1
ATOM 2451 C CA . VAL A 1 351 ? 27.978 54.374 18.851 1.00 9.51 1168 VAL A CA 1
ATOM 2452 C C . VAL A 1 351 ? 27.169 54.248 20.144 1.00 9.63 1168 VAL A C 1
ATOM 2453 O O . VAL A 1 351 ? 26.495 53.250 20.362 1.00 8.77 1168 VAL A O 1
ATOM 2457 N N . ARG A 1 352 ? 27.216 55.277 20.986 1.00 9.66 1169 ARG A N 1
ATOM 2458 C CA . ARG A 1 352 ? 26.469 55.286 22.222 1.00 10.29 1169 ARG A CA 1
ATOM 2459 C C . ARG A 1 352 ? 25.425 56.379 22.165 1.00 9.84 1169 ARG A C 1
ATOM 2460 O O . ARG A 1 352 ? 25.545 57.337 21.389 1.00 8.74 1169 ARG A O 1
ATOM 2468 N N . GLU A 1 353 ? 24.404 56.236 23.005 1.00 10.26 1170 GLU A N 1
ATOM 2469 C CA . GLU A 1 353 ? 23.308 57.197 23.031 1.00 10.92 1170 GLU A CA 1
ATOM 2470 C C . GLU A 1 353 ? 23.738 58.587 23.437 1.00 10.96 1170 GLU A C 1
ATOM 2471 O O . GLU A 1 353 ? 23.063 59.577 23.056 1.00 11.82 1170 GLU A O 1
ATOM 2477 N N . GLY A 1 354 ? 24.819 58.667 24.218 1.00 10.20 1171 GLY A N 1
ATOM 2478 C CA . GLY A 1 354 ? 25.344 59.940 24.691 1.00 9.96 1171 GLY A CA 1
ATOM 2479 C C . GLY A 1 354 ? 26.244 60.649 23.707 1.00 10.19 1171 GLY A C 1
ATOM 2480 O O . GLY A 1 354 ? 26.602 61.798 23.944 1.00 11.22 1171 GLY A O 1
ATOM 2481 N N . ASP A 1 355 ? 26.611 59.991 22.605 1.00 9.10 1172 ASP A N 1
ATOM 2482 C CA . ASP A 1 355 ? 27.534 60.592 21.625 1.00 9.62 1172 ASP A CA 1
ATOM 2483 C C . ASP A 1 355 ? 26.824 61.608 20.763 1.00 9.59 1172 ASP A C 1
ATOM 2484 O O . ASP A 1 355 ? 25.620 61.504 20.520 1.00 11.29 1172 ASP A O 1
ATOM 2489 N N . TYR A 1 356 ? 27.574 62.608 20.326 1.00 10.08 1173 TYR A N 1
ATOM 2490 C CA . TYR A 1 356 ? 27.153 63.560 19.303 1.00 10.26 1173 TYR A CA 1
ATOM 2491 C C . TYR A 1 356 ? 27.749 63.124 17.994 1.00 10.38 1173 TYR A C 1
ATOM 2492 O O . TYR A 1 356 ? 28.961 62.815 17.927 1.00 9.59 1173 TYR A O 1
ATOM 2501 N N . ILE A 1 357 ? 26.887 63.094 16.963 1.00 10.04 1174 ILE A N 1
ATOM 2502 C CA . ILE A 1 357 ? 27.213 62.461 15.674 1.00 10.33 1174 ILE A CA 1
ATOM 2503 C C . ILE A 1 357 ? 26.756 63.275 14.494 1.00 10.24 1174 ILE A C 1
ATOM 2504 O O . ILE A 1 357 ? 25.916 64.205 14.634 1.00 10.32 1174 ILE A O 1
ATOM 2509 N N . TYR A 1 358 ? 27.376 62.976 13.352 1.00 9.33 1175 TYR A N 1
ATOM 2510 C CA . TYR A 1 358 ? 26.933 63.451 12.085 1.00 9.56 1175 TYR A CA 1
ATOM 2511 C C . TYR A 1 358 ? 26.445 62.250 11.292 1.00 9.30 1175 TYR A C 1
ATOM 2512 O O . TYR A 1 358 ? 26.913 61.141 11.489 1.00 9.84 1175 TYR A O 1
ATOM 2521 N N . LEU A 1 359 ? 25.485 62.499 10.398 1.00 9.16 1176 LEU A N 1
ATOM 2522 C CA . LEU A 1 359 ? 25.030 61.525 9.415 1.00 9.47 1176 LEU A CA 1
ATOM 2523 C C . LEU A 1 359 ? 25.525 61.931 8.038 1.00 9.72 1176 LEU A C 1
ATOM 2524 O O . LEU A 1 359 ? 24.900 62.729 7.366 1.00 8.65 1176 LEU A O 1
ATOM 2529 N N . ASN A 1 360 ? 26.684 61.406 7.655 1.00 9.86 1177 ASN A N 1
ATOM 2530 C CA . ASN A 1 360 ? 27.205 61.536 6.297 1.00 10.42 1177 ASN A CA 1
ATOM 2531 C C . ASN A 1 360 ? 26.422 60.634 5.351 1.00 10.64 1177 ASN A C 1
ATOM 2532 O O . ASN A 1 360 ? 25.841 59.651 5.776 1.00 10.68 1177 ASN A O 1
ATOM 2537 N N . ILE A 1 361 ? 26.402 60.998 4.062 1.00 10.63 1178 ILE A N 1
ATOM 2538 C CA . ILE A 1 361 ? 25.799 60.192 3.007 1.00 10.62 1178 ILE A CA 1
ATOM 2539 C C . ILE A 1 361 ? 26.842 60.080 1.899 1.00 11.15 1178 ILE A C 1
ATOM 2540 O O . ILE A 1 361 ? 27.306 61.107 1.365 1.00 11.05 1178 ILE A O 1
ATOM 2545 N N . ASP A 1 362 ? 27.247 58.859 1.566 1.00 11.15 1179 ASP A N 1
ATOM 2546 C CA . ASP A 1 362 ? 28.354 58.703 0.616 1.00 12.29 1179 ASP A CA 1
ATOM 2547 C C . ASP A 1 362 ? 27.970 58.355 -0.820 1.00 12.43 1179 ASP A C 1
ATOM 2548 O O . ASP A 1 362 ? 28.864 58.141 -1.655 1.00 13.10 1179 ASP A O 1
ATOM 2553 N N . ASN A 1 363 ? 26.681 58.315 -1.145 1.00 11.89 1180 ASN A N 1
ATOM 2554 C CA . ASN A 1 363 ? 26.281 57.858 -2.491 1.00 11.89 1180 ASN A CA 1
ATOM 2555 C C . ASN A 1 363 ? 25.370 58.835 -3.259 1.00 12.50 1180 ASN A C 1
ATOM 2556 O O . ASN A 1 363 ? 24.579 58.418 -4.112 1.00 12.55 1180 ASN A O 1
ATOM 2561 N N . ILE A 1 364 ? 25.459 60.116 -2.929 1.00 11.96 1181 ILE A N 1
ATOM 2562 C CA . ILE A 1 364 ? 24.762 61.152 -3.673 1.00 12.74 1181 ILE A CA 1
ATOM 2563 C C . ILE A 1 364 ? 25.693 61.765 -4.691 1.00 14.31 1181 ILE A C 1
ATOM 2564 O O . ILE A 1 364 ? 25.277 62.099 -5.825 1.00 14.44 1181 ILE A O 1
ATOM 2569 N N . SER A 1 365 ? 26.941 61.961 -4.294 1.00 15.07 1182 SER A N 1
ATOM 2570 C CA . SER A 1 365 ? 27.934 62.431 -5.233 1.00 16.19 1182 SER A CA 1
ATOM 2571 C C . SER A 1 365 ? 29.324 61.896 -4.869 1.00 16.13 1182 SER A C 1
ATOM 2572 O O . SER A 1 365 ? 29.488 61.113 -3.920 1.00 14.05 1182 SER A O 1
ATOM 2575 N N . ASP A 1 366 ? 30.321 62.254 -5.666 1.00 16.04 1183 ASP A N 1
ATOM 2576 C CA . ASP A 1 366 ? 31.672 61.828 -5.367 1.00 16.20 1183 ASP A CA 1
ATOM 2577 C C . ASP A 1 366 ? 32.144 62.449 -4.029 1.00 16.26 1183 ASP A C 1
ATOM 2578 O O . ASP A 1 366 ? 32.820 61.781 -3.234 1.00 17.68 1183 ASP A O 1
ATOM 2583 N N . GLU A 1 367 ? 31.737 63.680 -3.742 1.00 15.23 1184 GLU A N 1
ATOM 2584 C CA . GLU A 1 367 ? 32.013 64.265 -2.402 1.00 15.42 1184 GLU A CA 1
ATOM 2585 C C . GLU A 1 367 ? 30.970 63.806 -1.385 1.00 14.67 1184 GLU A C 1
ATOM 2586 O O . GLU A 1 367 ? 29.849 63.448 -1.760 1.00 13.78 1184 GLU A O 1
ATOM 2592 N N . SER A 1 368 ? 31.362 63.771 -0.110 1.00 14.01 1185 SER A N 1
ATOM 2593 C CA . SER A 1 368 ? 30.456 63.425 0.987 1.00 13.18 1185 SER A CA 1
ATOM 2594 C C . SER A 1 368 ? 29.342 64.465 1.095 1.00 12.57 1185 SER A C 1
ATOM 2595 O O . SER A 1 368 ? 29.570 65.647 0.943 1.00 12.26 1185 SER A O 1
ATOM 2598 N N . TYR A 1 369 ? 28.126 64.000 1.354 1.00 11.34 1186 TYR A N 1
ATOM 2599 C CA . TYR A 1 369 ? 27.022 64.856 1.726 1.00 10.51 1186 TYR A CA 1
ATOM 2600 C C . TYR A 1 369 ? 26.737 64.572 3.218 1.00 9.55 1186 TYR A C 1
ATOM 2601 O O . TYR A 1 369 ? 27.317 63.677 3.801 1.00 9.00 1186 TYR A O 1
ATOM 2610 N N . ARG A 1 370 ? 25.833 65.341 3.811 1.00 9.57 1187 ARG A N 1
ATOM 2611 C CA . ARG A 1 370 ? 25.488 65.166 5.213 1.00 9.07 1187 ARG A CA 1
ATOM 2612 C C . ARG A 1 370 ? 24.074 65.706 5.417 1.00 9.00 1187 ARG A C 1
ATOM 2613 O O . ARG A 1 370 ? 23.598 66.528 4.649 1.00 8.09 1187 ARG A O 1
ATOM 2621 N N . VAL A 1 371 ? 23.417 65.232 6.456 1.00 8.39 1188 VAL A N 1
ATOM 2622 C CA . VAL A 1 371 ? 22.095 65.693 6.817 1.00 9.21 1188 VAL A CA 1
ATOM 2623 C C . VAL A 1 371 ? 22.226 66.951 7.673 1.00 9.81 1188 VAL A C 1
ATOM 2624 O O . VAL A 1 371 ? 22.932 66.944 8.691 1.00 10.64 1188 VAL A O 1
ATOM 2628 N N . TYR A 1 372 ? 21.523 67.996 7.251 1.00 9.47 1189 TYR A N 1
ATOM 2629 C CA . TYR A 1 372 ? 21.467 69.296 7.941 1.00 9.40 1189 TYR A CA 1
ATOM 2630 C C . TYR A 1 372 ? 20.045 69.624 8.371 1.00 8.56 1189 TYR A C 1
ATOM 2631 O O . TYR A 1 372 ? 19.071 69.246 7.710 1.00 9.08 1189 TYR A O 1
ATOM 2640 N N . VAL A 1 373 ? 19.964 70.355 9.479 1.00 9.74 1190 VAL A N 1
ATOM 2641 C CA . VAL A 1 373 ? 18.731 70.881 10.060 1.00 9.48 1190 VAL A CA 1
ATOM 2642 C C . VAL A 1 373 ? 18.757 72.397 10.000 1.00 9.69 1190 VAL A C 1
ATOM 2643 O O . VAL A 1 373 ? 19.757 73.016 10.389 1.00 9.43 1190 VAL A O 1
ATOM 2647 N N . LEU A 1 374 ? 17.677 72.996 9.495 1.00 8.73 1191 LEU A N 1
ATOM 2648 C CA . LEU A 1 374 ? 17.516 74.436 9.504 1.00 9.90 1191 LEU A CA 1
ATOM 2649 C C . LEU A 1 374 ? 17.426 74.946 10.954 1.00 10.91 1191 LEU A C 1
ATOM 2650 O O . LEU A 1 374 ? 16.612 74.478 11.765 1.00 11.38 1191 LEU A O 1
ATOM 2655 N N . VAL A 1 375 ? 18.271 75.914 11.265 1.00 10.54 1192 VAL A N 1
ATOM 2656 C CA . VAL A 1 375 ? 18.276 76.550 12.571 1.00 10.59 1192 VAL A CA 1
ATOM 2657 C C . VAL A 1 375 ? 17.163 77.569 12.696 1.00 10.54 1192 VAL A C 1
ATOM 2658 O O . VAL A 1 375 ? 16.941 78.369 11.781 1.00 10.80 1192 VAL A O 1
ATOM 2662 N N . ASN A 1 376 ? 16.477 77.537 13.848 1.00 9.91 1193 ASN A N 1
ATOM 2663 C CA . ASN A 1 376 ? 15.408 78.482 14.205 1.00 9.95 1193 ASN A CA 1
ATOM 2664 C C . ASN A 1 376 ? 14.346 78.581 13.105 1.00 10.13 1193 ASN A C 1
ATOM 2665 O O . ASN A 1 376 ? 14.016 79.674 12.647 1.00 10.07 1193 ASN A O 1
ATOM 2670 N N . SER A 1 377 ? 13.826 77.430 12.684 1.00 9.51 1194 SER A N 1
ATOM 2671 C CA . SER A 1 377 ? 12.820 77.355 11.625 1.00 10.33 1194 SER A CA 1
ATOM 2672 C C . SER A 1 377 ? 11.503 78.054 11.942 1.00 11.13 1194 SER A C 1
ATOM 2673 O O . SER A 1 377 ? 10.781 78.490 11.022 1.00 10.85 1194 SER A O 1
ATOM 2676 N N . LYS A 1 378 ? 11.189 78.140 13.230 1.00 10.37 1195 LYS A N 1
ATOM 2677 C CA . LYS A 1 378 ? 9.947 78.729 13.721 1.00 12.40 1195 LYS A CA 1
ATOM 2678 C C . LYS A 1 378 ? 8.725 77.977 13.209 1.00 12.24 1195 LYS A C 1
ATOM 2679 O O . LYS A 1 378 ? 7.691 78.558 12.961 1.00 12.05 1195 LYS A O 1
ATOM 2685 N N . GLU A 1 379 ? 8.849 76.670 13.050 1.00 12.29 1196 GLU A N 1
ATOM 2686 C CA . GLU A 1 379 ? 7.742 75.874 12.560 1.00 12.80 1196 GLU A CA 1
ATOM 2687 C C . GLU A 1 379 ? 7.826 74.478 13.150 1.00 11.84 1196 GLU A C 1
ATOM 2688 O O . GLU A 1 379 ? 8.894 74.030 13.590 1.00 10.18 1196 GLU A O 1
ATOM 2694 N N . ILE A 1 380 ? 6.687 73.798 13.180 1.00 11.22 1197 ILE A N 1
ATOM 2695 C CA . ILE A 1 380 ? 6.618 72.493 13.835 1.00 12.37 1197 ILE A CA 1
ATOM 2696 C C . ILE A 1 380 ? 7.397 71.403 13.083 1.00 11.56 1197 ILE A C 1
ATOM 2697 O O . ILE A 1 380 ? 8.072 70.578 13.702 1.00 11.14 1197 ILE A O 1
ATOM 2702 N N . GLN A 1 381 ? 7.307 71.434 11.757 1.00 11.74 1198 GLN A N 1
ATOM 2703 C CA . GLN A 1 381 ? 7.947 70.440 10.880 1.00 12.08 1198 GLN A CA 1
ATOM 2704 C C . GLN A 1 381 ? 8.697 71.128 9.749 1.00 10.88 1198 GLN A C 1
ATOM 2705 O O . GLN A 1 381 ? 8.245 72.143 9.236 1.00 9.51 1198 GLN A O 1
ATOM 2711 N N . THR A 1 382 ? 9.868 70.592 9.388 1.00 11.36 1199 THR A N 1
ATOM 2712 C CA . THR A 1 382 ? 10.661 71.088 8.263 1.00 10.62 1199 THR A CA 1
ATOM 2713 C C . THR A 1 382 ? 11.320 69.881 7.587 1.00 10.94 1199 THR A C 1
ATOM 2714 O O . THR A 1 382 ? 11.631 68.862 8.254 1.00 10.00 1199 THR A O 1
ATOM 2718 N N . GLN A 1 383 ? 11.572 69.983 6.279 1.00 9.96 1200 GLN A N 1
ATOM 2719 C CA . GLN A 1 383 ? 12.342 68.935 5.618 1.00 9.80 1200 GLN A CA 1
ATOM 2720 C C . GLN A 1 383 ? 13.737 68.916 6.235 1.00 9.34 1200 GLN A C 1
ATOM 2721 O O . GLN A 1 383 ? 14.203 69.923 6.782 1.00 9.03 1200 GLN A O 1
ATOM 2727 N N . LEU A 1 384 ? 14.405 67.769 6.159 1.00 8.99 1201 LEU A N 1
ATOM 2728 C CA . LEU A 1 384 ? 15.846 67.728 6.375 1.00 9.40 1201 LEU A CA 1
ATOM 2729 C C . LEU A 1 384 ? 16.527 68.133 5.060 1.00 9.65 1201 LEU A C 1
ATOM 2730 O O . LEU A 1 384 ? 15.975 67.916 3.958 1.00 9.25 1201 LEU A O 1
ATOM 2735 N N . PHE A 1 385 ? 17.700 68.739 5.183 1.00 9.04 1202 PHE A N 1
ATOM 2736 C CA . PHE A 1 385 ? 18.451 69.232 4.039 1.00 9.98 1202 PHE A CA 1
ATOM 2737 C C . PHE A 1 385 ? 19.678 68.353 3.799 1.00 10.19 1202 PHE A C 1
ATOM 2738 O O . PHE A 1 385 ? 20.486 68.097 4.710 1.00 11.34 1202 PHE A O 1
ATOM 2746 N N . LEU A 1 386 ? 19.770 67.805 2.601 1.00 10.49 1203 LEU A N 1
ATOM 2747 C CA . LEU A 1 386 ? 20.906 66.936 2.279 1.00 10.10 1203 LEU A CA 1
ATOM 2748 C C . LEU A 1 386 ? 21.821 67.736 1.389 1.00 9.93 1203 LEU A C 1
ATOM 2749 O O . LEU A 1 386 ? 21.428 68.133 0.269 1.00 10.25 1203 LEU A O 1
ATOM 2754 N N . ALA A 1 387 ? 23.038 67.974 1.869 1.00 9.75 1204 ALA A N 1
ATOM 2755 C CA . ALA A 1 387 ? 23.916 68.946 1.242 1.00 9.01 1204 ALA A CA 1
ATOM 2756 C C . ALA A 1 387 ? 25.352 68.498 1.356 1.00 8.42 1204 ALA A C 1
ATOM 2757 O O . ALA A 1 387 ? 25.682 67.726 2.257 1.00 8.79 1204 ALA A O 1
ATOM 2759 N N . PRO A 1 388 ? 26.225 69.033 0.488 1.00 8.79 1205 PRO A N 1
ATOM 2760 C CA . PRO A 1 388 ? 27.638 68.871 0.706 1.00 8.76 1205 PRO A CA 1
ATOM 2761 C C . PRO A 1 388 ? 28.032 69.439 2.059 1.00 10.11 1205 PRO A C 1
ATOM 2762 O O . PRO A 1 388 ? 27.313 70.276 2.653 1.00 9.73 1205 PRO A O 1
ATOM 2766 N N . ILE A 1 389 ? 29.166 68.963 2.563 1.00 10.62 1206 ILE A N 1
ATOM 2767 C CA . ILE A 1 389 ? 29.655 69.363 3.874 1.00 10.95 1206 ILE A CA 1
ATOM 2768 C C . ILE A 1 389 ? 29.951 70.855 3.866 1.00 10.86 1206 ILE A C 1
ATOM 2769 O O . ILE A 1 389 ? 30.617 71.365 2.981 1.00 10.46 1206 ILE A O 1
ATOM 2774 N N . ASN A 1 390 ? 29.433 71.541 4.883 1.00 10.49 1207 ASN A N 1
ATOM 2775 C CA . ASN A 1 390 ? 29.512 72.985 4.974 1.00 10.37 1207 ASN A CA 1
ATOM 2776 C C . ASN A 1 390 ? 29.373 73.414 6.424 1.00 10.39 1207 ASN A C 1
ATOM 2777 O O . ASN A 1 390 ? 28.933 72.610 7.292 1.00 10.89 1207 ASN A O 1
ATOM 2782 N N . ASP A 1 391 ? 29.756 74.652 6.716 1.00 11.13 1208 ASP A N 1
ATOM 2783 C CA . ASP A 1 391 ? 29.517 75.230 8.053 1.00 11.09 1208 ASP A CA 1
ATOM 2784 C C . ASP A 1 391 ? 28.647 76.486 8.014 1.00 11.90 1208 ASP A C 1
ATOM 2785 O O . ASP A 1 391 ? 28.719 77.310 8.931 1.00 11.87 1208 ASP A O 1
ATOM 2790 N N . ASP A 1 392 ? 27.782 76.588 7.001 1.00 10.61 1209 ASP A N 1
ATOM 2791 C CA . ASP A 1 392 ? 26.779 77.662 6.929 1.00 10.54 1209 ASP A CA 1
ATOM 2792 C C . ASP A 1 392 ? 25.968 77.687 8.246 1.00 10.27 1209 ASP A C 1
ATOM 2793 O O . ASP A 1 392 ? 25.332 76.711 8.614 1.00 10.67 1209 ASP A O 1
ATOM 2798 N N . PRO A 1 393 ? 26.009 78.807 8.985 1.00 11.05 1210 PRO A N 1
ATOM 2799 C CA . PRO A 1 393 ? 25.353 78.865 10.309 1.00 11.08 1210 PRO A CA 1
ATOM 2800 C C . PRO A 1 393 ? 23.820 78.852 10.298 1.00 11.25 1210 PRO A C 1
ATOM 2801 O O . PRO A 1 393 ? 23.175 78.745 11.355 1.00 11.69 1210 PRO A O 1
ATOM 2805 N N . THR A 1 394 ? 23.243 78.984 9.115 1.00 10.19 1211 THR A N 1
ATOM 2806 C CA . THR A 1 394 ? 21.812 78.793 8.902 1.00 10.52 1211 THR A CA 1
ATOM 2807 C C . THR A 1 394 ? 21.364 77.357 9.179 1.00 10.52 1211 THR A C 1
ATOM 2808 O O . THR A 1 394 ? 20.170 77.104 9.433 1.00 9.66 1211 THR A O 1
ATOM 2812 N N . PHE A 1 395 ? 22.313 76.420 9.063 1.00 10.80 1212 PHE A N 1
ATOM 2813 C CA . PHE A 1 395 ? 22.053 75.016 9.198 1.00 10.42 1212 PHE A CA 1
ATOM 2814 C C . PHE A 1 395 ? 22.896 74.423 10.290 1.00 9.80 1212 PHE A C 1
ATOM 2815 O O . PHE A 1 395 ? 23.879 75.031 10.735 1.00 8.62 1212 PHE A O 1
ATOM 2823 N N . TYR A 1 396 ? 22.500 73.239 10.737 1.00 9.11 1213 TYR A N 1
ATOM 2824 C CA . TYR A 1 396 ? 23.157 72.601 11.865 1.00 10.08 1213 TYR A CA 1
ATOM 2825 C C . TYR A 1 396 ? 23.180 71.080 11.675 1.00 9.80 1213 TYR A C 1
ATOM 2826 O O . TYR A 1 396 ? 22.211 70.508 11.224 1.00 10.79 1213 TYR A O 1
ATOM 2835 N N . ASP A 1 397 ? 24.287 70.431 12.016 1.00 10.43 1214 ASP A N 1
ATOM 2836 C CA . ASP A 1 397 ? 24.438 68.985 11.736 1.00 10.13 1214 ASP A CA 1
ATOM 2837 C C . ASP A 1 397 ? 24.680 68.050 12.927 1.00 10.44 1214 ASP A C 1
ATOM 2838 O O . ASP A 1 397 ? 24.920 66.846 12.699 1.00 10.10 1214 ASP A O 1
ATOM 2843 N N . VAL A 1 398 ? 24.669 68.579 14.146 1.00 9.62 1215 VAL A N 1
ATOM 2844 C CA . VAL A 1 398 ? 24.947 67.762 15.320 1.00 9.65 1215 VAL A CA 1
ATOM 2845 C C . VAL A 1 398 ? 23.712 67.057 15.857 1.00 9.68 1215 VAL A C 1
ATOM 2846 O O . VAL A 1 398 ? 22.724 67.691 16.249 1.00 10.64 1215 VAL A O 1
ATOM 2850 N N . LEU A 1 399 ? 23.786 65.727 15.887 1.00 9.52 1216 LEU A N 1
ATOM 2851 C CA . LEU A 1 399 ? 22.676 64.884 16.259 1.00 9.89 1216 LEU A CA 1
ATOM 2852 C C . LEU A 1 399 ? 23.064 63.884 17.329 1.00 9.64 1216 LEU A C 1
ATOM 2853 O O . LEU A 1 399 ? 24.243 63.708 17.632 1.00 9.72 1216 LEU A O 1
ATOM 2858 N N . GLN A 1 400 ? 22.057 63.184 17.839 1.00 10.04 1217 GLN A N 1
ATOM 2859 C CA . GLN A 1 400 ? 22.272 61.998 18.687 1.00 10.37 1217 GLN A CA 1
ATOM 2860 C C . GLN A 1 400 ? 21.266 60.945 18.276 1.00 10.25 1217 GLN A C 1
ATOM 2861 O O . GLN A 1 400 ? 20.182 61.244 17.751 1.00 10.74 1217 GLN A O 1
ATOM 2867 N N . ILE A 1 401 ? 21.649 59.697 18.488 1.00 10.57 1218 ILE A N 1
ATOM 2868 C CA . ILE A 1 401 ? 20.829 58.556 18.183 1.00 10.75 1218 ILE A CA 1
ATOM 2869 C C . ILE A 1 401 ? 20.446 57.942 19.527 1.00 11.29 1218 ILE A C 1
ATOM 2870 O O . ILE A 1 401 ? 21.305 57.576 20.338 1.00 10.13 1218 ILE A O 1
ATOM 2875 N N . LYS A 1 402 ? 19.148 57.807 19.739 1.00 12.13 1219 LYS A N 1
ATOM 2876 C CA . LYS A 1 402 ? 18.593 57.539 21.070 1.00 12.28 1219 LYS A CA 1
ATOM 2877 C C . LYS A 1 402 ? 17.683 56.318 21.035 1.00 12.33 1219 LYS A C 1
ATOM 2878 O O . LYS A 1 402 ? 17.290 55.857 19.973 1.00 11.56 1219 LYS A O 1
ATOM 2884 N N . LYS A 1 403 ? 17.343 55.805 22.215 1.00 12.82 1220 LYS A N 1
ATOM 2885 C CA . LYS A 1 403 ? 16.297 54.782 22.342 1.00 12.90 1220 LYS A CA 1
ATOM 2886 C C . LYS A 1 403 ? 15.438 55.137 23.519 1.00 12.91 1220 LYS A C 1
ATOM 2887 O O . LYS A 1 403 ? 15.785 54.800 24.638 1.00 13.28 1220 LYS A O 1
ATOM 2893 N N . TYR A 1 404 ? 14.304 55.755 23.283 1.00 12.40 1221 TYR A N 1
ATOM 2894 C CA . TYR A 1 404 ? 13.498 56.305 24.364 1.00 13.06 1221 TYR A CA 1
ATOM 2895 C C . TYR A 1 404 ? 12.467 55.332 24.902 1.00 13.42 1221 TYR A C 1
ATOM 2896 O O . TYR A 1 404 ? 11.879 55.578 25.952 1.00 13.27 1221 TYR A O 1
ATOM 2905 N N . TYR A 1 405 ? 12.202 54.262 24.150 1.00 12.38 1222 TYR A N 1
ATOM 2906 C CA . TYR A 1 405 ? 11.184 53.278 24.514 1.00 12.50 1222 TYR A CA 1
ATOM 2907 C C . TYR A 1 405 ? 11.458 52.028 23.695 1.00 12.31 1222 TYR A C 1
ATOM 2908 O O . TYR A 1 405 ? 12.373 52.030 22.871 1.00 10.81 1222 TYR A O 1
ATOM 2917 N N . GLU A 1 406 ? 10.688 50.968 23.912 1.00 13.07 1223 GLU A N 1
ATOM 2918 C CA . GLU A 1 406 ? 10.817 49.728 23.119 1.00 13.06 1223 GLU A CA 1
ATOM 2919 C C . GLU A 1 406 ? 12.271 49.305 23.066 1.00 12.67 1223 GLU A C 1
ATOM 2920 O O . GLU A 1 406 ? 12.791 48.967 21.989 1.00 11.30 1223 GLU A O 1
ATOM 2926 N N . LYS A 1 407 ? 12.904 49.339 24.237 1.00 11.01 1224 LYS A N 1
ATOM 2927 C CA . LYS A 1 407 ? 14.354 49.228 24.328 1.00 11.53 1224 LYS A CA 1
ATOM 2928 C C . LYS A 1 407 ? 14.894 47.847 24.038 1.00 9.91 1224 LYS A C 1
ATOM 2929 O O . LYS A 1 407 ? 16.094 47.713 23.844 1.00 10.26 1224 LYS A O 1
ATOM 2935 N N . THR A 1 408 ? 14.038 46.832 23.992 1.00 8.94 1225 THR A N 1
ATOM 2936 C CA . THR A 1 408 ? 14.483 45.522 23.529 1.00 9.07 1225 THR A CA 1
ATOM 2937 C C . THR A 1 408 ? 14.433 45.372 22.008 1.00 9.27 1225 THR A C 1
ATOM 2938 O O . THR A 1 408 ? 14.881 44.355 21.494 1.00 10.22 1225 THR A O 1
ATOM 2942 N N . THR A 1 409 ? 13.895 46.364 21.284 1.00 8.91 1226 THR A N 1
ATOM 2943 C CA . THR A 1 409 ? 13.874 46.303 19.852 1.00 8.90 1226 THR A CA 1
ATOM 2944 C C . THR A 1 409 ? 15.159 46.897 19.301 1.00 8.82 1226 THR A C 1
ATOM 2945 O O . THR A 1 409 ? 15.974 47.466 20.042 1.00 9.53 1226 THR A O 1
ATOM 2949 N N . TYR A 1 410 ? 15.317 46.785 17.992 1.00 8.36 1227 TYR A N 1
ATOM 2950 C CA . TYR A 1 410 ? 16.461 47.358 17.297 1.00 8.60 1227 TYR A CA 1
ATOM 2951 C C . TYR A 1 410 ? 16.175 48.718 16.660 1.00 8.70 1227 TYR A C 1
ATOM 2952 O O . TYR A 1 410 ? 16.979 49.222 15.854 1.00 9.02 1227 TYR A O 1
ATOM 2961 N N . ASN A 1 411 ? 15.069 49.345 17.066 1.00 9.13 1228 ASN A N 1
ATOM 2962 C CA . ASN A 1 411 ? 14.724 50.697 16.612 1.00 9.58 1228 ASN A CA 1
ATOM 2963 C C . ASN A 1 411 ? 15.558 51.741 17.339 1.00 11.18 1228 ASN A C 1
ATOM 2964 O O . ASN A 1 411 ? 16.016 51.498 18.470 1.00 12.34 1228 ASN A O 1
ATOM 2969 N N . CYS A 1 412 ? 15.773 52.881 16.692 1.00 10.43 1229 CYS A N 1
ATOM 2970 C CA . CYS A 1 412 ? 16.272 54.045 17.388 1.00 11.30 1229 CYS A CA 1
ATOM 2971 C C . CYS A 1 412 ? 15.543 55.304 16.912 1.00 10.93 1229 CYS A C 1
ATOM 2972 O O . CYS A 1 412 ? 14.833 55.264 15.900 1.00 9.34 1229 CYS A O 1
ATOM 2975 N N . GLN A 1 413 ? 15.716 56.391 17.658 1.00 9.71 1230 GLN A N 1
ATOM 2976 C CA . GLN A 1 413 ? 15.219 57.715 17.254 1.00 9.18 1230 GLN A CA 1
ATOM 2977 C C . GLN A 1 413 ? 16.431 58.607 16.996 1.00 9.89 1230 GLN A C 1
ATOM 2978 O O . GLN A 1 413 ? 17.495 58.408 17.601 1.00 9.52 1230 GLN A O 1
ATOM 2984 N N . ILE A 1 414 ? 16.305 59.557 16.064 1.00 10.00 1231 ILE A N 1
ATOM 2985 C CA . ILE A 1 414 ? 17.399 60.474 15.751 1.00 9.71 1231 ILE A CA 1
ATOM 2986 C C . ILE A 1 414 ? 16.982 61.860 16.160 1.00 10.01 1231 ILE A C 1
ATOM 2987 O O . ILE A 1 414 ? 15.970 62.388 15.673 1.00 9.48 1231 ILE A O 1
ATOM 2992 N N . LEU A 1 415 ? 17.741 62.427 17.085 1.00 9.87 1232 LEU A N 1
ATOM 2993 C CA . LEU A 1 415 ? 17.397 63.684 17.714 1.00 10.65 1232 LEU A CA 1
ATOM 2994 C C . LEU A 1 415 ? 18.312 64.830 17.296 1.00 11.33 1232 LEU A C 1
ATOM 2995 O O . LEU A 1 415 ? 19.537 64.711 17.369 1.00 10.55 1232 LEU A O 1
ATOM 3000 N N . CYS A 1 416 ? 17.719 65.976 16.979 1.00 11.12 1233 CYS A N 1
ATOM 3001 C CA . CYS A 1 416 ? 18.476 67.216 17.007 1.00 11.35 1233 CYS A CA 1
ATOM 3002 C C . CYS A 1 416 ? 17.994 68.074 18.166 1.00 11.88 1233 CYS A C 1
ATOM 3003 O O . CYS A 1 416 ? 16.789 68.332 18.297 1.00 11.17 1233 CYS A O 1
ATOM 3006 N N . GLU A 1 417 ? 18.918 68.506 19.019 1.00 12.35 1234 GLU A N 1
ATOM 3007 C CA . GLU A 1 417 ? 18.562 69.319 20.191 1.00 13.45 1234 GLU A CA 1
ATOM 3008 C C . GLU A 1 417 ? 19.628 70.369 20.466 1.00 13.09 1234 GLU A C 1
ATOM 3009 O O . GLU A 1 417 ? 20.235 70.389 21.546 1.00 14.60 1234 GLU A O 1
ATOM 3015 N N . LYS A 1 418 ? 19.814 71.267 19.508 1.00 12.32 1235 LYS A N 1
ATOM 3016 C CA . LYS A 1 418 ? 20.703 72.424 19.659 1.00 12.21 1235 LYS A CA 1
ATOM 3017 C C . LYS A 1 418 ? 20.245 73.348 20.810 1.00 11.32 1235 LYS A C 1
ATOM 3018 O O . LYS A 1 418 ? 21.041 73.743 21.690 1.00 11.54 1235 LYS A O 1
ATOM 3024 N N . ASP A 1 419 ? 18.965 73.693 20.800 1.00 11.25 1236 ASP A N 1
ATOM 3025 C CA . ASP A 1 419 ? 18.327 74.502 21.848 1.00 11.66 1236 ASP A CA 1
ATOM 3026 C C . ASP A 1 419 ? 16.828 74.453 21.545 1.00 11.55 1236 ASP A C 1
ATOM 3027 O O . ASP A 1 419 ? 16.437 73.743 20.626 1.00 11.57 1236 ASP A O 1
ATOM 3032 N N . THR A 1 420 ? 15.992 75.192 22.270 1.00 11.98 1237 THR A N 1
ATOM 3033 C CA . THR A 1 420 ? 14.535 75.104 22.051 1.00 11.56 1237 THR A CA 1
ATOM 3034 C C . THR A 1 420 ? 14.116 75.548 20.627 1.00 12.28 1237 THR A C 1
ATOM 3035 O O . THR A 1 420 ? 13.051 75.160 20.129 1.00 11.77 1237 THR A O 1
ATOM 3039 N N . LYS A 1 421 ? 14.960 76.334 19.956 1.00 11.75 1238 LYS A N 1
ATOM 3040 C CA . LYS A 1 421 ? 14.587 76.844 18.633 1.00 12.16 1238 LYS A CA 1
ATOM 3041 C C . LYS A 1 421 ? 14.944 75.865 17.540 1.00 11.16 1238 LYS A C 1
ATOM 3042 O O . LYS A 1 421 ? 14.563 76.062 16.392 1.00 10.80 1238 LYS A O 1
ATOM 3048 N N . THR A 1 422 ? 15.722 74.849 17.899 1.00 10.58 1239 THR A N 1
ATOM 3049 C CA . THR A 1 422 ? 16.155 73.793 16.975 1.00 10.34 1239 THR A CA 1
ATOM 3050 C C . THR A 1 422 ? 16.169 72.435 17.709 1.00 9.93 1239 THR A C 1
ATOM 3051 O O . THR A 1 422 ? 17.198 71.995 18.208 1.00 10.95 1239 THR A O 1
ATOM 3055 N N . PHE A 1 423 ? 15.018 71.756 17.688 1.00 8.95 1240 PHE A N 1
ATOM 3056 C CA . PHE A 1 423 ? 14.730 70.657 18.573 1.00 8.83 1240 PHE A CA 1
ATOM 3057 C C . PHE A 1 423 ? 13.605 69.800 17.993 1.00 8.98 1240 PHE A C 1
ATOM 3058 O O . PHE A 1 423 ? 12.479 70.275 17.780 1.00 9.99 1240 PHE A O 1
ATOM 3066 N N . GLY A 1 424 ? 13.913 68.551 17.706 1.00 8.52 1241 GLY A N 1
ATOM 3067 C CA . GLY A 1 424 ? 12.928 67.649 17.139 1.00 7.95 1241 GLY A CA 1
ATOM 3068 C C . GLY A 1 424 ? 13.521 66.288 16.861 1.00 7.27 1241 GLY A C 1
ATOM 3069 O O . GLY A 1 424 ? 14.737 66.086 17.046 1.00 7.90 1241 GLY A O 1
ATOM 3070 N N . LEU A 1 425 ? 12.663 65.375 16.397 1.00 7.85 1242 LEU A N 1
ATOM 3071 C CA . LEU A 1 425 ? 13.039 64.015 16.026 1.00 7.47 1242 LEU A CA 1
ATOM 3072 C C . LEU A 1 425 ? 12.879 63.829 14.522 1.00 8.90 1242 LEU A C 1
ATOM 3073 O O . LEU A 1 425 ? 11.986 64.416 13.906 1.00 7.95 1242 LEU A O 1
ATOM 3078 N N . PHE A 1 426 ? 13.768 63.031 13.949 1.00 8.41 1243 PHE A N 1
ATOM 3079 C CA . PHE A 1 426 ? 13.698 62.686 12.532 1.00 9.49 1243 PHE A CA 1
ATOM 3080 C C . PHE A 1 426 ? 12.500 61.776 12.290 1.00 9.68 1243 PHE A C 1
ATOM 3081 O O . PHE A 1 426 ? 12.236 60.886 13.083 1.00 10.55 1243 PHE A O 1
ATOM 3089 N N . GLY A 1 427 ? 11.760 62.047 11.219 1.00 9.62 1244 GLY A N 1
ATOM 3090 C CA . GLY A 1 427 ? 10.687 61.169 10.766 1.00 10.41 1244 GLY A CA 1
ATOM 3091 C C . GLY A 1 427 ? 10.383 61.365 9.296 1.00 10.86 1244 GLY A C 1
ATOM 3092 O O . GLY A 1 427 ? 11.278 61.683 8.515 1.00 10.51 1244 GLY A O 1
ATOM 3093 N N . ILE A 1 428 ? 9.107 61.199 8.936 1.00 12.23 1245 ILE A N 1
ATOM 3094 C CA . ILE A 1 428 ? 8.662 61.295 7.535 1.00 12.13 1245 ILE A CA 1
ATOM 3095 C C . ILE A 1 428 ? 7.410 62.166 7.461 1.00 12.47 1245 ILE A C 1
ATOM 3096 O O . ILE A 1 428 ? 6.497 62.021 8.273 1.00 13.84 1245 ILE A O 1
ATOM 3101 N N . GLY A 1 429 ? 7.386 63.118 6.538 1.00 10.99 1246 GLY A N 1
ATOM 3102 C CA . GLY A 1 429 ? 6.261 64.018 6.385 1.00 12.13 1246 GLY A CA 1
ATOM 3103 C C . GLY A 1 429 ? 5.626 63.728 5.041 1.00 11.87 1246 GLY A C 1
ATOM 3104 O O . GLY A 1 429 ? 6.264 63.134 4.172 1.00 12.44 1246 GLY A O 1
ATOM 3105 N N . LYS A 1 430 ? 4.374 64.159 4.887 1.00 12.44 1247 LYS A N 1
ATOM 3106 C CA . LYS A 1 430 ? 3.588 63.970 3.682 1.00 12.51 1247 LYS A CA 1
ATOM 3107 C C . LYS A 1 430 ? 3.670 65.230 2.853 1.00 12.12 1247 LYS A C 1
ATOM 3108 O O . LYS A 1 430 ? 3.552 66.348 3.389 1.00 9.81 1247 LYS A O 1
ATOM 3114 N N . PHE A 1 431 ? 3.869 65.068 1.548 1.00 10.63 1248 PHE A N 1
ATOM 3115 C CA . PHE A 1 431 ? 3.764 66.218 0.642 1.00 11.40 1248 PHE A CA 1
ATOM 3116 C C . PHE A 1 431 ? 2.310 66.708 0.602 1.00 11.29 1248 PHE A C 1
ATOM 3117 O O . PHE A 1 431 ? 2.030 67.887 0.760 1.00 11.46 1248 PHE A O 1
ATOM 3125 N N . VAL A 1 432 ? 1.397 65.777 0.391 1.00 11.50 1249 VAL A N 1
ATOM 3126 C CA . VAL A 1 432 ? -0.027 66.094 0.257 1.00 12.35 1249 VAL A CA 1
ATOM 3127 C C . VAL A 1 432 ? -0.787 65.241 1.279 1.00 12.63 1249 VAL A C 1
ATOM 3128 O O . VAL A 1 432 ? -0.583 64.035 1.368 1.00 10.23 1249 VAL A O 1
ATOM 3132 N N . LYS A 1 433 ? -1.642 65.904 2.044 1.00 13.88 1250 LYS A N 1
ATOM 3133 C CA . LYS A 1 433 ? -2.284 65.332 3.211 1.00 16.30 1250 LYS A CA 1
ATOM 3134 C C . LYS A 1 433 ? -3.723 64.796 3.010 1.00 17.18 1250 LYS A C 1
ATOM 3135 O O . LYS A 1 433 ? -4.148 63.918 3.762 1.00 19.31 1250 LYS A O 1
ATOM 3141 N N . ASP A 1 434 ? -4.474 65.265 2.026 1.00 17.25 1251 ASP A N 1
ATOM 3142 C CA . ASP A 1 434 ? -5.915 64.929 1.986 1.00 17.75 1251 ASP A CA 1
ATOM 3143 C C . ASP A 1 434 ? -6.375 64.184 0.744 1.00 18.50 1251 ASP A C 1
ATOM 3144 O O . ASP A 1 434 ? -7.364 64.559 0.137 1.00 17.75 1251 ASP A O 1
ATOM 3149 N N . TYR A 1 435 ? -5.681 63.123 0.362 1.00 20.67 1252 TYR A N 1
ATOM 3150 C CA . TYR A 1 435 ? -6.186 62.301 -0.764 1.00 21.55 1252 TYR A CA 1
ATOM 3151 C C . TYR A 1 435 ? -5.940 60.806 -0.524 1.00 22.01 1252 TYR A C 1
ATOM 3152 O O . TYR A 1 435 ? -5.556 60.406 0.595 1.00 21.69 1252 TYR A O 1
ATOM 3161 N N . TRP A 1 439 ? -1.786 54.585 -0.474 1.00 23.68 1256 TRP A N 1
ATOM 3162 C CA . TRP A 1 439 ? -1.335 53.960 -1.696 1.00 22.95 1256 TRP A CA 1
ATOM 3163 C C . TRP A 1 439 ? -0.144 54.671 -2.408 1.00 22.30 1256 TRP A C 1
ATOM 3164 O O . TRP A 1 439 ? 0.595 54.027 -3.164 1.00 23.37 1256 TRP A O 1
ATOM 3175 N N . ASP A 1 440 ? 0.040 55.974 -2.201 1.00 19.45 1257 ASP A N 1
ATOM 3176 C CA . ASP A 1 440 ? 1.107 56.710 -2.898 1.00 17.40 1257 ASP A CA 1
ATOM 3177 C C . ASP A 1 440 ? 2.406 56.676 -2.108 1.00 15.39 1257 ASP A C 1
ATOM 3178 O O . ASP A 1 440 ? 2.632 57.500 -1.224 1.00 14.50 1257 ASP A O 1
ATOM 3183 N N . THR A 1 441 ? 3.284 55.735 -2.456 1.00 12.39 1258 THR A N 1
ATOM 3184 C CA . THR A 1 441 ? 4.560 55.566 -1.745 1.00 12.31 1258 THR A CA 1
ATOM 3185 C C . THR A 1 441 ? 5.565 56.708 -1.971 1.00 11.27 1258 THR A C 1
ATOM 3186 O O . THR A 1 441 ? 6.568 56.804 -1.269 1.00 11.52 1258 THR A O 1
ATOM 3190 N N . TYR A 1 442 ? 5.284 57.569 -2.949 1.00 9.71 1259 TYR A N 1
ATOM 3191 C CA . TYR A 1 442 ? 6.150 58.694 -3.271 1.00 9.45 1259 TYR A CA 1
ATOM 3192 C C . TYR A 1 442 ? 5.745 59.970 -2.532 1.00 8.96 1259 TYR A C 1
ATOM 3193 O O . TYR A 1 442 ? 6.395 61.000 -2.688 1.00 8.80 1259 TYR A O 1
ATOM 3202 N N . ASP A 1 443 ? 4.686 59.901 -1.726 1.00 9.11 1260 ASP A N 1
ATOM 3203 C CA . ASP A 1 443 ? 4.077 61.102 -1.137 1.00 9.51 1260 ASP A CA 1
ATOM 3204 C C . ASP A 1 443 ? 4.729 61.558 0.141 1.00 10.13 1260 ASP A C 1
ATOM 3205 O O . ASP A 1 443 ? 4.057 62.171 0.970 1.00 10.59 1260 ASP A O 1
ATOM 3210 N N . ASN A 1 444 ? 6.007 61.257 0.339 1.00 9.90 1261 ASN A N 1
ATOM 3211 C C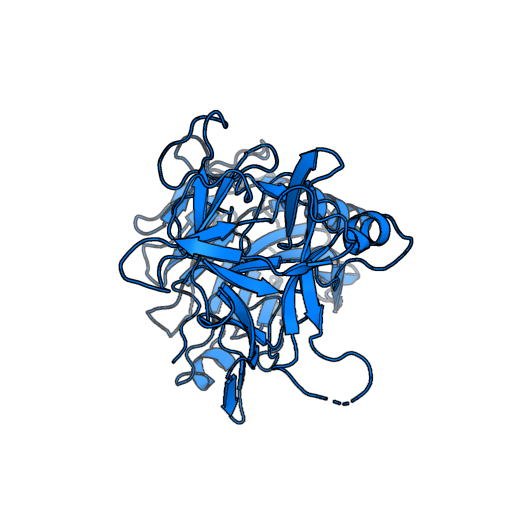A . ASN A 1 444 ? 6.640 61.544 1.616 1.00 10.54 1261 ASN A CA 1
ATOM 3212 C C . ASN A 1 444 ? 8.086 61.997 1.496 1.00 10.20 1261 ASN A C 1
ATOM 3213 O O . ASN A 1 444 ? 8.772 61.702 0.513 1.00 10.21 1261 ASN A O 1
ATOM 3218 N N . TYR A 1 445 ? 8.530 62.727 2.519 1.00 10.92 1262 TYR A N 1
ATOM 3219 C CA . TYR A 1 445 ? 9.903 63.212 2.628 1.00 10.59 1262 TYR A CA 1
ATOM 3220 C C . TYR A 1 445 ? 10.437 63.054 4.051 1.00 11.32 1262 TYR A C 1
ATOM 3221 O O . TYR A 1 445 ? 9.688 63.025 5.042 1.00 10.69 1262 TYR A O 1
ATOM 3230 N N . PHE A 1 446 ? 11.761 62.969 4.100 1.00 10.34 1263 PHE A N 1
ATOM 3231 C CA . PHE A 1 446 ? 12.594 62.870 5.281 1.00 10.21 1263 PHE A CA 1
ATOM 3232 C C . PHE A 1 446 ? 12.539 64.241 5.957 1.00 10.00 1263 PHE A C 1
ATOM 3233 O O . PHE A 1 446 ? 12.855 65.270 5.351 1.00 9.82 1263 PHE A O 1
ATOM 3241 N N . CYS A 1 447 ? 12.061 64.268 7.195 1.00 9.47 1264 CYS A N 1
ATOM 3242 C CA . CYS A 1 447 ? 11.851 65.535 7.906 1.00 9.02 1264 CYS A CA 1
ATOM 3243 C C . CYS A 1 447 ? 12.322 65.489 9.355 1.00 8.96 1264 CYS A C 1
ATOM 3244 O O . CYS A 1 447 ? 12.665 64.421 9.882 1.00 8.27 1264 CYS A O 1
ATOM 3247 N N . ILE A 1 448 ? 12.290 66.654 9.995 1.00 9.23 1265 ILE A N 1
ATOM 3248 C CA . ILE A 1 448 ? 12.412 66.754 11.435 1.00 9.46 1265 ILE A CA 1
ATOM 3249 C C . ILE A 1 448 ? 11.141 67.443 11.961 1.00 9.44 1265 ILE A C 1
ATOM 3250 O O . ILE A 1 448 ? 10.675 68.408 11.376 1.00 11.08 1265 ILE A O 1
ATOM 3255 N N . SER A 1 449 ? 10.556 66.925 13.039 1.00 9.77 1266 SER A N 1
ATOM 3256 C CA . SER A 1 449 ? 9.330 67.499 13.590 1.00 9.82 1266 SER A CA 1
ATOM 3257 C C . SER A 1 449 ? 9.332 67.523 15.118 1.00 9.81 1266 SER A C 1
ATOM 3258 O O . SER A 1 449 ? 9.794 66.574 15.778 1.00 9.48 1266 SER A O 1
ATOM 3261 N N . GLN A 1 450 ? 8.757 68.586 15.663 1.00 11.56 1267 GLN A N 1
ATOM 3262 C CA . GLN A 1 450 ? 8.431 68.671 17.090 1.00 11.83 1267 GLN A CA 1
ATOM 3263 C C . GLN A 1 450 ? 7.222 67.839 17.502 1.00 12.27 1267 GLN A C 1
ATOM 3264 O O . GLN A 1 450 ? 7.041 67.537 18.680 1.00 10.96 1267 GLN A O 1
ATOM 3270 N N . TRP A 1 451 ? 6.400 67.449 16.534 1.00 12.83 1268 TRP A N 1
ATOM 3271 C CA . TRP A 1 451 ? 5.207 66.653 16.814 1.00 12.51 1268 TRP A CA 1
ATOM 3272 C C . TRP A 1 451 ? 5.573 65.331 17.523 1.00 12.48 1268 TRP A C 1
ATOM 3273 O O . TRP A 1 451 ? 4.856 64.875 18.407 1.00 11.61 1268 TRP A O 1
ATOM 3284 N N . TYR A 1 452 ? 6.703 64.734 17.133 1.00 11.98 1269 TYR A N 1
ATOM 3285 C CA . TYR A 1 452 ? 7.144 63.446 17.682 1.00 11.73 1269 TYR A CA 1
ATOM 3286 C C . TYR A 1 452 ? 7.559 63.566 19.154 1.00 12.30 1269 TYR A C 1
ATOM 3287 O O . TYR A 1 452 ? 7.442 62.596 19.909 1.00 11.90 1269 TYR A O 1
ATOM 3296 N N . LEU A 1 453 ? 8.057 64.746 19.547 1.00 12.70 1270 LEU A N 1
ATOM 3297 C CA . LEU A 1 453 ? 8.513 64.957 20.921 1.00 13.73 1270 LEU A CA 1
ATOM 3298 C C . LEU A 1 453 ? 7.397 64.673 21.922 1.00 14.13 1270 LEU A C 1
ATOM 3299 O O . LEU A 1 453 ? 7.644 64.047 22.939 1.00 14.75 1270 LEU A O 1
ATOM 3304 N N . ARG A 1 454 ? 6.187 65.154 21.660 1.00 15.31 1271 ARG A N 1
ATOM 3305 C CA . ARG A 1 454 ? 5.065 64.885 22.553 1.00 16.80 1271 ARG A CA 1
ATOM 3306 C C . ARG A 1 454 ? 4.480 63.496 22.308 1.00 16.76 1271 ARG A C 1
ATOM 3307 O O . ARG A 1 454 ? 4.126 62.798 23.247 1.00 16.33 1271 ARG A O 1
ATOM 3315 N N . ARG A 1 455 ? 4.416 63.092 21.046 1.00 16.75 1272 ARG A N 1
ATOM 3316 C CA . ARG A 1 455 ? 3.862 61.797 20.677 1.00 16.96 1272 ARG A CA 1
ATOM 3317 C C . ARG A 1 455 ? 4.551 60.647 21.407 1.00 17.13 1272 ARG A C 1
ATOM 3318 O O . ARG A 1 455 ? 3.899 59.671 21.746 1.00 16.80 1272 ARG A O 1
ATOM 3326 N N . ILE A 1 456 ? 5.861 60.740 21.632 1.00 17.41 1273 ILE A N 1
ATOM 3327 C CA . ILE A 1 456 ? 6.593 59.590 22.197 1.00 17.62 1273 ILE A CA 1
ATOM 3328 C C . ILE A 1 456 ? 6.424 59.473 23.691 1.00 18.10 1273 ILE A C 1
ATOM 3329 O O . ILE A 1 456 ? 6.947 58.524 24.290 1.00 18.15 1273 ILE A O 1
ATOM 3334 N N . SER A 1 457 ? 5.729 60.439 24.291 1.00 18.54 1274 SER A N 1
ATOM 3335 C CA . SER A 1 457 ? 5.364 60.348 25.683 1.00 19.15 1274 SER A CA 1
ATOM 3336 C C . SER A 1 457 ? 3.880 60.057 25.891 1.00 19.06 1274 SER A C 1
ATOM 3337 O O . SER A 1 457 ? 3.430 59.943 27.023 1.00 19.44 1274 SER A O 1
ATOM 3340 N N . GLU A 1 458 ? 3.127 59.913 24.807 1.00 18.83 1275 GLU A N 1
ATOM 3341 C CA . GLU A 1 458 ? 1.688 59.645 24.904 1.00 18.60 1275 GLU A CA 1
ATOM 3342 C C . GLU A 1 458 ? 1.400 58.193 25.274 1.00 18.19 1275 GLU A C 1
ATOM 3343 O O . GLU A 1 458 ? 2.246 57.312 25.074 1.00 17.35 1275 GLU A O 1
ATOM 3349 N N . ASN A 1 459 ? 0.197 57.960 25.808 1.00 17.74 1276 ASN A N 1
ATOM 3350 C CA . ASN A 1 459 ? -0.238 56.619 26.180 1.00 17.20 1276 ASN A CA 1
ATOM 3351 C C . ASN A 1 459 ? -0.683 55.834 24.936 1.00 16.45 1276 ASN A C 1
ATOM 3352 O O . ASN A 1 459 ? -1.863 55.636 24.696 1.00 15.26 1276 ASN A O 1
ATOM 3357 N N . ILE A 1 460 ? 0.296 55.409 24.148 1.00 15.50 1277 ILE A N 1
ATOM 3358 C CA . ILE A 1 460 ? 0.065 54.734 22.874 1.00 15.81 1277 ILE A CA 1
ATOM 3359 C C . ILE A 1 460 ? 1.152 53.671 22.656 1.00 15.37 1277 ILE A C 1
ATOM 3360 O O . ILE A 1 460 ? 2.219 53.719 23.282 1.00 14.57 1277 ILE A O 1
ATOM 3365 N N . ASN A 1 461 ? 0.880 52.740 21.749 1.00 16.11 1278 ASN A N 1
ATOM 3366 C CA . ASN A 1 461 ? 1.908 51.824 21.245 1.00 16.70 1278 ASN A CA 1
ATOM 3367 C C . ASN A 1 461 ? 2.876 52.612 20.393 1.00 16.56 1278 ASN A C 1
ATOM 3368 O O . ASN A 1 461 ? 2.472 53.324 19.462 1.00 16.05 1278 ASN A O 1
ATOM 3373 N N . LYS A 1 462 ? 4.159 52.499 20.724 1.00 16.51 1279 LYS A N 1
ATOM 3374 C CA . LYS A 1 462 ? 5.175 53.309 20.084 1.00 16.66 1279 LYS A CA 1
ATOM 3375 C C . LYS A 1 462 ? 5.975 52.491 19.057 1.00 16.84 1279 LYS A C 1
ATOM 3376 O O . LYS A 1 462 ? 6.926 52.997 18.488 1.00 17.23 1279 LYS A O 1
ATOM 3382 N N . LEU A 1 463 ? 5.591 51.235 18.833 1.00 16.76 1280 LEU A N 1
ATOM 3383 C CA . LEU A 1 463 ? 6.382 50.325 18.005 1.00 17.35 1280 LEU A CA 1
ATOM 3384 C C . LEU A 1 463 ? 6.470 50.774 16.527 1.00 17.75 1280 LEU A C 1
ATOM 3385 O O . LEU A 1 463 ? 7.485 50.544 15.878 1.00 19.74 1280 LEU A O 1
ATOM 3390 N N . ARG A 1 464 ? 5.443 51.442 16.011 1.00 17.66 1281 ARG A N 1
ATOM 3391 C CA . ARG A 1 464 ? 5.381 51.749 14.570 1.00 17.25 1281 ARG A CA 1
ATOM 3392 C C . ARG A 1 464 ? 5.236 53.244 14.289 1.00 15.92 1281 ARG A C 1
ATOM 3393 O O . ARG A 1 464 ? 4.569 53.658 13.343 1.00 15.79 1281 ARG A O 1
ATOM 3401 N N . LEU A 1 465 ? 5.850 54.058 15.125 1.00 14.15 1282 LEU A N 1
ATOM 3402 C CA . LEU A 1 465 ? 5.870 55.482 14.884 1.00 13.46 1282 LEU A CA 1
ATOM 3403 C C . LEU A 1 465 ? 6.847 55.775 13.757 1.00 11.78 1282 LEU A C 1
ATOM 3404 O O . LEU A 1 465 ? 7.858 55.064 13.567 1.00 10.54 1282 LEU A O 1
ATOM 3409 N N . GLY A 1 466 ? 6.572 56.858 13.045 1.00 10.62 1283 GLY A N 1
ATOM 3410 C CA . GLY A 1 466 ? 7.449 57.294 11.953 1.00 10.60 1283 GLY A CA 1
ATOM 3411 C C . GLY A 1 466 ? 8.788 57.856 12.367 1.00 9.87 1283 GLY A C 1
ATOM 3412 O O . GLY A 1 466 ? 9.631 58.145 11.508 1.00 10.03 1283 GLY A O 1
ATOM 3413 N N . CYS A 1 467 ? 8.988 58.061 13.668 1.00 8.70 1284 CYS A N 1
ATOM 3414 C CA . CYS A 1 467 ? 10.299 58.479 14.160 1.00 8.63 1284 CYS A CA 1
ATOM 3415 C C . CYS A 1 467 ? 11.195 57.298 14.571 1.00 8.25 1284 CYS A C 1
ATOM 3416 O O . CYS A 1 467 ? 12.273 57.498 15.129 1.00 8.96 1284 CYS A O 1
ATOM 3419 N N . ASN A 1 468 ? 10.753 56.076 14.280 1.00 8.15 1285 ASN A N 1
ATOM 3420 C CA . ASN A 1 468 ? 11.535 54.896 14.569 1.00 8.90 1285 ASN A CA 1
ATOM 3421 C C . ASN A 1 468 ? 12.285 54.473 13.321 1.00 9.30 1285 ASN A C 1
ATOM 3422 O O . ASN A 1 468 ? 11.695 54.292 12.249 1.00 9.02 1285 ASN A O 1
ATOM 3427 N N . TRP A 1 469 ? 13.592 54.334 13.477 1.00 8.28 1286 TRP A N 1
ATOM 3428 C CA . TRP A 1 469 ? 14.499 54.037 12.394 1.00 8.96 1286 TRP A CA 1
ATOM 3429 C C . TRP A 1 469 ? 15.340 52.850 12.778 1.00 9.20 1286 TRP A C 1
ATOM 3430 O O . TRP A 1 469 ? 15.565 52.607 13.937 1.00 10.02 1286 TRP A O 1
ATOM 3441 N N . GLN A 1 470 ? 15.799 52.123 11.779 1.00 9.87 1287 GLN A N 1
ATOM 3442 C CA . GLN A 1 470 ? 16.876 51.132 11.929 1.00 9.79 1287 GLN A CA 1
ATOM 3443 C C . GLN A 1 470 ? 17.911 51.284 10.780 1.00 9.92 1287 GLN A C 1
ATOM 3444 O O . GLN A 1 470 ? 17.611 51.767 9.701 1.00 10.97 1287 GLN A O 1
ATOM 3450 N N . PHE A 1 471 ? 19.141 50.886 11.077 1.00 9.81 1288 PHE A N 1
ATOM 3451 C CA . PHE A 1 471 ? 20.296 51.072 10.216 1.00 9.08 1288 PHE A CA 1
ATOM 3452 C C . PHE A 1 471 ? 20.688 49.708 9.661 1.00 9.33 1288 PHE A C 1
ATOM 3453 O O . PHE A 1 471 ? 20.929 48.792 10.471 1.00 9.21 1288 PHE A O 1
ATOM 3461 N N . ILE A 1 472 ? 20.779 49.575 8.321 1.00 9.08 1289 ILE A N 1
ATOM 3462 C CA . ILE A 1 472 ? 21.003 48.253 7.651 1.00 8.87 1289 ILE A CA 1
ATOM 3463 C C . ILE A 1 472 ? 22.346 48.183 6.929 1.00 7.79 1289 ILE A C 1
ATOM 3464 O O . ILE A 1 472 ? 22.527 48.773 5.875 1.00 8.55 1289 ILE A O 1
ATOM 3469 N N . PRO A 1 473 ? 23.319 47.487 7.519 1.00 7.51 1290 PRO A N 1
ATOM 3470 C CA . PRO A 1 473 ? 24.561 47.279 6.814 1.00 7.69 1290 PRO A CA 1
ATOM 3471 C C . PRO A 1 473 ? 24.434 46.079 5.906 1.00 8.47 1290 PRO A C 1
ATOM 3472 O O . PRO A 1 473 ? 23.607 45.214 6.140 1.00 8.67 1290 PRO A O 1
ATOM 3476 N N . VAL A 1 474 ? 25.272 46.006 4.899 1.00 8.42 1291 VAL A N 1
ATOM 3477 C CA . VAL A 1 474 ? 25.309 44.823 4.048 1.00 8.86 1291 VAL A CA 1
ATOM 3478 C C . VAL A 1 474 ? 25.895 43.716 4.885 1.00 9.09 1291 VAL A C 1
ATOM 3479 O O . VAL A 1 474 ? 26.896 43.923 5.548 1.00 9.92 1291 VAL A O 1
ATOM 3483 N N . ASP A 1 475 ? 25.250 42.569 4.892 1.00 9.67 1292 ASP A N 1
ATOM 3484 C CA . ASP A 1 475 ? 25.630 41.448 5.746 1.00 9.67 1292 ASP A CA 1
ATOM 3485 C C . ASP A 1 475 ? 25.707 40.191 4.887 1.00 9.85 1292 ASP A C 1
ATOM 3486 O O . ASP A 1 475 ? 24.867 39.965 3.992 1.00 8.59 1292 ASP A O 1
ATOM 3491 N N . GLU A 1 476 ? 26.674 39.336 5.201 1.00 10.02 1293 GLU A N 1
ATOM 3492 C CA . GLU A 1 476 ? 26.884 38.129 4.416 1.00 10.43 1293 GLU A CA 1
ATOM 3493 C C . GLU A 1 476 ? 25.686 37.174 4.451 1.00 9.88 1293 GLU A C 1
ATOM 3494 O O . GLU A 1 476 ? 25.473 36.384 3.497 1.00 9.35 1293 GLU A O 1
ATOM 3500 N N . GLY A 1 477 ? 24.884 37.253 5.514 1.00 9.11 1294 GLY A N 1
ATOM 3501 C CA . GLY A 1 477 ? 23.694 36.424 5.635 1.00 9.13 1294 GLY A CA 1
ATOM 3502 C C . GLY A 1 477 ? 22.444 36.952 4.930 1.00 9.53 1294 GLY A C 1
ATOM 3503 O O . GLY A 1 477 ? 21.356 36.371 5.057 1.00 9.11 1294 GLY A O 1
ATOM 3504 N N . TRP A 1 478 ? 22.576 38.058 4.196 1.00 9.48 1295 TRP A N 1
ATOM 3505 C CA . TRP A 1 478 ? 21.452 38.593 3.448 1.00 9.74 1295 TRP A CA 1
ATOM 3506 C C . TRP A 1 478 ? 21.991 39.027 2.096 1.00 10.01 1295 TRP A C 1
ATOM 3507 O O . TRP A 1 478 ? 22.675 40.049 1.987 1.00 9.10 1295 TRP A O 1
ATOM 3518 N N . THR A 1 479 ? 21.689 38.233 1.080 1.00 11.57 1296 THR A N 1
ATOM 3519 C CA . THR A 1 479 ? 22.101 38.555 -0.276 1.00 13.09 1296 THR A CA 1
ATOM 3520 C C . THR A 1 479 ? 20.828 38.762 -1.069 1.00 14.00 1296 THR A C 1
ATOM 3521 O O . THR A 1 479 ? 19.802 38.134 -0.828 1.00 15.11 1296 THR A O 1
ATOM 3525 N N . GLU A 1 480 ? 20.859 39.725 -1.951 1.00 15.17 1297 GLU A N 1
ATOM 3526 C CA . GLU A 1 480 ? 19.688 40.022 -2.750 1.00 16.55 1297 GLU A CA 1
ATOM 3527 C C . GLU A 1 480 ? 20.179 40.430 -4.131 1.00 17.53 1297 GLU A C 1
ATOM 3528 O O . GLU A 1 480 ? 21.386 40.629 -4.321 1.00 18.48 1297 GLU A O 1
ATOM 3534 N N . LEU A 1 481 ? 19.260 40.560 -5.084 1.00 17.91 1298 LEU A N 1
ATOM 3535 C CA . LEU A 1 481 ? 19.633 40.876 -6.452 1.00 18.63 1298 LEU A CA 1
ATOM 3536 C C . LEU A 1 481 ? 19.736 42.395 -6.645 1.00 19.13 1298 LEU A C 1
ATOM 3537 O O . LEU A 1 481 ? 18.960 43.157 -6.036 1.00 20.04 1298 LEU A O 1
#

Solvent-accessible surface area: 19132 Å² total; per-residue (Å²): 125,18,29,0,14,11,4,41,125,80,57,162,19,50,18,49,32,73,89,52,12,89,43,105,57,20,102,64,22,86,47,35,97,43,69,75,7,7,8,22,0,43,40,50,135,66,0,32,0,32,0,89,5,30,180,177,11,37,26,68,14,69,121,93,49,6,0,0,1,0,6,0,15,4,12,11,2,63,31,140,51,16,140,59,20,56,118,28,69,9,8,0,0,12,0,57,80,139,108,3,0,4,61,0,0,1,67,4,7,78,4,15,2,9,0,22,3,74,99,75,92,60,57,59,6,60,18,79,7,50,10,119,66,76,24,9,97,40,6,2,14,4,0,1,1,3,1,0,0,40,3,128,15,61,0,16,2,17,1,46,10,52,94,91,77,54,55,106,3,84,81,6,58,94,0,37,2,21,50,52,0,51,0,77,14,65,105,14,105,31,110,90,20,16,0,36,0,28,10,1,16,9,13,46,93,60,4,82,60,101,57,1,56,58,30,34,126,124,17,5,49,19,132,53,2,21,7,3,1,3,29,14,0,70,0,39,35,79,3,28,8,2,2,17,30,51,58,63,2,42,4,72,62,74,72,187,33,44,19,0,29,0,4,44,12,80,84,48,98,70,100,37,0,20,2,17,12,3,40,37,23,8,68,0,31,0,68,76,2,85,160,14,97,132,33,112,107,61,48,66,2,145,39,52,3,109,0,30,1,16,0,41,66,32,46,164,106,46,28,26,0,5,3,47,35,51,30,176,93,120,68,17,36,0,39,1,22,52,89,52,138,61,119,66,55,56,21,35,1,21,1,37,9,86,23,60,73,32,32,34,8,1,1,0,6,0,103,83,64,118,136,5,63,0,0,0,0,24,5,118,78,77,158,130,134,245,42,28,118,15,12,28,0,0,15,5,68,103,15,41,163,72,23,96,68,160,56,102,36,48,151,15,22,0,0,1,15,0,0,18,104,22,108,3,12,79,38,166

InterPro domains:
  IPR000395 Botulinum/Tetanus toxin, catalytic chain [PF01742] (6-416)
  IPR000395 Botulinum/Tetanus toxin, catalytic chain [PR00760] (7-23)
  IPR000395 Botulinum/Tetanus toxin, catalytic chain [PR00760] (34-50)
  IPR000395 Botulinum/Tetanus toxin, catalytic chain [PR00760] (73-89)
  IPR000395 Botulinum/Tetanus toxin, catalytic chain [PR00760] (98-120)
  IPR000395 Botulinum/Tetanus toxin, catalytic chain [PR00760] (220-232)
  IPR000395 Botulinum/Tetanus toxin, catalytic chain [PR00760] (265-281)
  IPR011065 Kunitz inhibitor STI-like superfamily [SSF50386] (1089-1297)
  IPR012500 Clostridium neurotoxin, translocation [PF07952] (542-847)
  IPR012928 Clostridium neurotoxin, receptor binding N-terminal [PF07953] (878-1074)
  IPR013104 Clostridium neurotoxin, receptor-binding C-terminal [PF07951] (1085-1297)
  IPR013320 Concanavalin A-like lectin/glucanase domain superfamily [SSF49899] (865-1074)
  IPR036248 Clostridium neurotoxin, translocation domain [G3DSA:1.20.1120.10] (443-862)
  IPR036248 Clostridium neurotoxin, translocation domain [SSF58091] (542-866)

Secondary structure (DSSP, 8-state):
--SEEEEEETTEEEETTSS--EEEE-TT-EEE-STT-EEEEESSTT--EEEE--TTTS-EESS--EEEEEEEE-PPPPGGGHHHHHH-EEEEEEEEETTEEEEEEEETTEEEEEEE-TTS-EEEEEEE--S--SS-SSTTS-EEEEEEE-TTSEEEEEETTEEEEEEE-TT---EE--SEEEEEEES---TT-EEEEEEEEEESS---HHHHHHHHHHHT-TTS-B-TTSSBPBTT-EEEEEESSSTTEEEEEEGGGTEEEEEEPPEEE-SS-EEE--S-S-EEEEEEPTTS----TTPBP-TT--EEEEESSSSSS-EEEEEETT--SSEEE-EEEES---TTEE--BEEE--S-TTSS-BEEEEEEETTEEEEEEEEES------TTSEEEEEESHHHHHTTSSS--TT-TT-EEEE---TT----

Foldseek 3Di:
DFLFKWFQPPNRIFTPPPQGWDKDAFPDKDWDRPPRIKIKAAADPRRKMKTFGDPVRFAKFLFFKKKKKWKKFWFADDPVCVVLQQAFKKWFKWWADPQAGWTWIHRRQKIKIKGAAPVRDMDMDIDGFDQADQDGPHHRAIKMWMWIDGLCFWIFIAILLHTDDIDGNVPGGIGRTHSMMMRHIGRRPDNGTMMMMHTITMGRHGDDSVRSNVVSVVVLPLQFAAFSRSHFAWAPFKWFKAFLQCRQWGWAADVVQLFTWIDGFDWDDDPRHIYTDGPDHWIWGKAFDPPFDDDDHGDGAGQRTKIWIWTCPPDVAIWTWKDAFLPVDFKDTIGIGGDDPPVRIDTIWGWADPDPSSDNWIWIWDPPDPSGTFIWFKDACDDPDVDRRGITIMTGPVVVVVVVDPDDPRNDRRIMHIHGDDPSDDDD